Protein AF-0000000077594744 (afdb_homodimer)

Foldseek 3Di:
DQAAEKEKEKEDFLLDLLRLVQLVQQVVLQCCCCPVVVFSHDYFYDYAYAWQDDPDDLDDWFDWQLVVVCVVPNVVVSVVVQVVVVVVCVVVVQQFHSGAGHHGGLLVNLLLVLQCVVPNCLQNSQLSNQSSCCVGVVRHYPSDQQVSLVSCVVSPSDHSVVSSVVSVDCPCSVVNVVRNVVCVVVVDNDDTWMQMRVPDIDHTRDGNVVVNVVSVCVRVCVPPPVPPCCPVPPPPDPPDPD/DQQAEKEKEKEDFLLDLQRLLLLVQQVVLQCCCCPVVVFSHDYFYDYAYAWQDDPADLDDWFDWQLVVVCVVPNVVVSVVVQVVVVVVCVVVVQQFHSGAGHHGGLLLNLLLVLQCVVPNCLQNSQLSNQSSCCVGVVRHDPSDQQVSLVSCVVSPSDHSVVSSVVSVDCPCSVVNVVRNVVCVVVVDNDDTWMQMRVPDIDHTRDGNVVVNVVSVCVRVCVPPPVPPCCPPPPPPDPPDPD

Secondary structure (DSSP, 8-state):
-PPEEEEEEEEE-TT-HHHHHHHHHHHHHHHIIIIIS--SEEEEEEEEE--S---S-TTS--EEHHHHHHHHH-HHHHHHHHHHHHHHHHHH-----S-SEE---HHHHHHHHHHHHHHTHHHHHHHHHHHHIIIIIS---TT-HHHHHHHHHHHTSS-HHHHHHHHHS-TTHHHHHHHHHHHHHTT--SS-EEEETTTEEEES---HHHHHHHHHHHHHT-SSTT---TT---S-------/-PPEEEEEEEEE-TT-HHHHHHHHHHHHHHHIIIIIS--SEEEEEEEEE--S---S-TTS-PEEHHHHHHHHH-HHHHHHHHHHHHHHHHHH-----S-SEE---HHHHHHHHHHHHHHTHHHHHHHHHHHHIIIIIS---TT-HHHHHHHHHHHTSS-HHHHHHHHHS-TTHHHHHHHHHHHHHTT--SS-EEEETTTEEEES---HHHHHHHHHHHHHT-SSTT---TT---S-------

Nearest PDB structures (foldseek):
  5cnw-assembly1_A  TM=8.835E-01  e=3.354E-13  Deinococcus radiodurans R1 = ATCC 13939 = DSM 20539
  5cp1-assembly1_A-2  TM=8.731E-01  e=2.226E-13  Deinococcus radiodurans R1 = ATCC 13939 = DSM 20539
  5xwh-assembly1_A  TM=8.324E-01  e=9.806E-14  Deinococcus radiodurans R1 = ATCC 13939 = DSM 20539
  3gl5-assembly1_A-2  TM=8.446E-01  e=3.105E-12  Streptomyces coelicolor A3(2)
  3a3t-assembly3_C  TM=6.634E-01  e=2.727E-05  Neisseria meningitidis serogroup B

Organism: Pleurotus ostreatus (NCBI:txid5322)

Sequence (484 aa):
MANRAVKIFVVNDFACHFCYIGHIELLQAISYCKDSLNLPLTVEVEYRPFRLINCLKEFSPGIDRTTFYMNKMGKEKFEATESAIDKWTKESGVPISFNGPMSQTIWAHRLSLKAFNIGGQALQLPLLTALFKAYFEEKKDIGDINLLADISEEVGVMTKGEAIEFLQSNLHEDEVLKMTEEAKAKGITGVPVYVIDGRWVLKGGQSASVFIEIFKKLASGASSSRGSSPFMPQLHTTTQCCMANRAVKIFVVNDFACHFCYIGHIELLQAISYCKDSLNLPLTVEVEYRPFRLINCLKEFSPGIDRTTFYMNKMGKEKFEATESAIDKWTKESGVPISFNGPMSQTIWAHRLSLKAFNIGGQALQLPLLTALFKAYFEEKKDIGDINLLADISEEVGVMTKGEAIEFLQSNLHEDEVLKMTEEAKAKGITGVPVYVIDGRWVLKGGQSASVFIEIFKKLASGASSSRGSSPFMPQLHTTTQCC

Solvent-accessible surface area (backbone atoms only — not comparable to full-atom values): 25303 Å² total; per-residue (Å²): 129,85,55,45,76,38,45,32,42,33,36,28,33,86,84,37,69,44,26,48,52,22,49,53,22,48,54,50,21,52,48,43,39,49,74,74,63,56,47,57,54,40,81,43,56,45,77,40,52,36,72,85,68,79,73,56,57,74,77,50,79,50,46,53,26,50,60,48,46,30,69,70,47,30,62,68,38,35,52,53,42,49,50,53,44,48,53,48,24,66,76,71,70,49,66,63,50,60,56,35,50,36,55,30,49,63,66,52,42,31,50,42,49,51,21,31,75,74,48,36,47,79,33,21,50,57,41,50,52,50,52,43,41,36,34,33,56,64,39,35,55,63,50,36,62,65,56,50,12,50,50,34,32,74,63,63,69,38,52,44,68,57,33,44,55,48,66,73,46,67,69,53,47,65,56,45,52,49,46,27,50,51,42,40,61,51,66,49,85,66,60,15,29,39,35,39,62,86,31,37,35,38,54,45,40,48,55,29,66,58,52,39,54,51,50,50,35,57,53,67,51,66,30,49,58,80,44,50,44,43,67,43,65,60,90,55,69,82,67,70,86,118,127,86,56,46,76,37,45,32,41,33,38,28,31,85,83,37,68,43,25,47,52,22,49,52,22,48,54,50,20,53,48,43,38,49,73,73,64,56,49,57,56,42,80,44,57,44,78,40,52,36,73,86,67,79,72,56,56,72,78,48,78,49,45,53,25,48,59,49,46,31,68,72,51,30,61,68,37,34,52,52,37,49,51,52,45,47,53,47,23,67,74,70,70,48,67,63,50,62,56,37,48,38,54,31,46,65,65,51,44,32,50,43,49,51,20,32,78,75,48,35,48,79,34,22,51,56,42,49,53,51,52,43,40,37,34,33,56,64,38,35,52,62,52,35,61,66,56,49,11,50,50,34,32,75,62,63,69,36,52,44,69,55,34,44,53,49,66,72,47,69,68,53,47,64,56,44,53,48,45,25,50,52,42,40,61,52,66,48,85,65,58,17,29,38,36,39,62,86,31,36,35,39,53,43,41,48,52,29,65,59,53,38,54,52,49,52,35,58,53,67,52,68,32,52,59,84,46,48,46,45,66,44,65,61,90,55,70,83,67,70,87,118

pLDDT: mean 86.8, std 19.25, range [23.94, 98.81]

InterPro domains:
  IPR001853 DSBA-like thioredoxin domain [PF01323] (10-210)
  IPR036249 Thioredoxin-like superfamily [SSF52833] (6-221)

Radius of gyration: 24.95 Å; Cα contacts (8 Å, |Δi|>4): 792; chains: 2; bounding box: 53×73×55 Å

Structure (mmCIF, N/CA/C/O backbone):
data_AF-0000000077594744-model_v1
#
loop_
_entity.id
_entity.type
_entity.pdbx_description
1 polymer 'DSBA-like thioredoxin domain-containing protein'
#
loop_
_atom_site.group_PDB
_atom_site.id
_atom_site.type_symbol
_atom_site.label_atom_id
_atom_site.label_alt_id
_atom_site.label_comp_id
_atom_site.label_asym_id
_atom_site.label_entity_id
_atom_site.label_seq_id
_atom_site.pdbx_PDB_ins_code
_atom_site.Cartn_x
_atom_site.Cartn_y
_atom_site.Cartn_z
_atom_site.occupancy
_atom_site.B_iso_or_equiv
_atom_site.auth_seq_id
_atom_site.auth_comp_id
_atom_site.auth_asym_id
_atom_site.auth_atom_id
_atom_site.pdbx_PDB_model_num
ATOM 1 N N . MET A 1 1 ? -18.578 -15.562 16.875 1 52.16 1 MET A N 1
ATOM 2 C CA . MET A 1 1 ? -18.641 -14.305 16.141 1 52.16 1 MET A CA 1
ATOM 3 C C . MET A 1 1 ? -18.203 -14.492 14.688 1 52.16 1 MET A C 1
ATOM 5 O O . MET A 1 1 ? -17.406 -15.391 14.391 1 52.16 1 MET A O 1
ATOM 9 N N . ALA A 1 2 ? -18.891 -13.984 13.773 1 64.94 2 ALA A N 1
ATOM 10 C CA . ALA A 1 2 ? -18.672 -14.219 12.352 1 64.94 2 ALA A CA 1
ATOM 11 C C . ALA A 1 2 ? -17.281 -13.758 11.93 1 64.94 2 ALA A C 1
ATOM 13 O O . ALA A 1 2 ? -16.797 -12.727 12.398 1 64.94 2 ALA A O 1
ATOM 14 N N . ASN A 1 3 ? -16.391 -14.672 11.312 1 84.25 3 ASN A N 1
ATOM 15 C CA . ASN A 1 3 ? -15.047 -14.359 10.828 1 84.25 3 ASN A CA 1
ATOM 16 C C . ASN A 1 3 ? -15.062 -13.188 9.859 1 84.25 3 ASN A C 1
ATOM 18 O O . ASN A 1 3 ? -15.945 -13.086 9.008 1 84.25 3 ASN A O 1
ATOM 22 N N . ARG A 1 4 ? -14.25 -12.305 10.07 1 89.69 4 ARG A N 1
ATOM 23 C CA . ARG A 1 4 ? -14.055 -11.195 9.141 1 89.69 4 ARG A CA 1
ATOM 24 C C . ARG A 1 4 ? -13.375 -11.664 7.859 1 89.69 4 ARG A C 1
ATOM 26 O O . ARG A 1 4 ? -12.359 -12.367 7.91 1 89.69 4 ARG A O 1
ATOM 33 N N . ALA A 1 5 ? -13.984 -11.391 6.77 1 92.81 5 ALA A N 1
ATOM 34 C CA . ALA A 1 5 ? -13.359 -11.711 5.492 1 92.81 5 ALA A CA 1
ATOM 35 C C . ALA A 1 5 ? -12.297 -10.68 5.125 1 92.81 5 ALA A C 1
ATOM 37 O O . ALA A 1 5 ? -12.539 -9.469 5.219 1 92.81 5 ALA A O 1
ATOM 38 N N . VAL A 1 6 ? -11.164 -11.141 4.793 1 94.5 6 VAL A N 1
ATOM 39 C CA . VAL A 1 6 ? -10.07 -10.312 4.309 1 94.5 6 VAL A CA 1
ATOM 40 C C . VAL A 1 6 ? -9.734 -10.688 2.869 1 94.5 6 VAL A C 1
ATOM 42 O O . VAL A 1 6 ? -9.359 -11.828 2.59 1 94.5 6 VAL A O 1
ATOM 45 N N . LYS A 1 7 ? -9.891 -9.742 1.993 1 96.44 7 LYS A N 1
ATOM 46 C CA . LYS A 1 7 ? -9.586 -9.984 0.587 1 96.44 7 LYS A CA 1
ATOM 47 C C . LYS A 1 7 ? -8.164 -9.547 0.25 1 96.44 7 LYS A C 1
ATOM 49 O O . LYS A 1 7 ? -7.738 -8.453 0.635 1 96.44 7 LYS A O 1
ATOM 54 N N . ILE A 1 8 ? -7.438 -10.391 -0.445 1 97.69 8 ILE A N 1
ATOM 55 C CA . ILE A 1 8 ? -6.082 -10.094 -0.896 1 97.69 8 ILE A CA 1
ATOM 56 C C . ILE A 1 8 ? -5.996 -10.25 -2.414 1 97.69 8 ILE A C 1
ATOM 58 O O . ILE A 1 8 ? -6.32 -11.312 -2.953 1 97.69 8 ILE A O 1
ATOM 62 N N . PHE A 1 9 ? -5.621 -9.188 -3.105 1 97.75 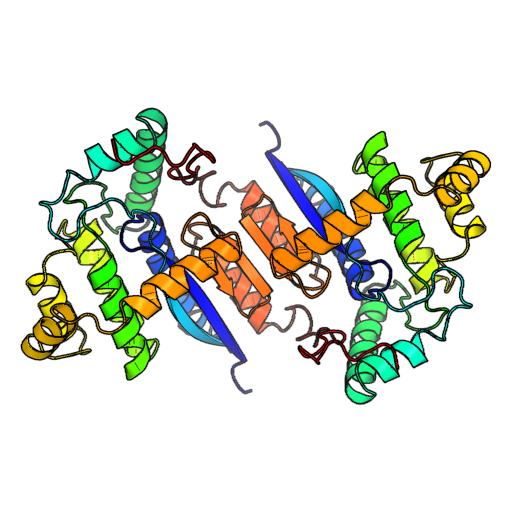9 PHE A N 1
ATOM 63 C CA . PHE A 1 9 ? -5.211 -9.281 -4.5 1 97.75 9 PHE A CA 1
ATOM 64 C C . PHE A 1 9 ? -3.691 -9.359 -4.613 1 97.75 9 PHE A C 1
ATOM 66 O O . PHE A 1 9 ? -2.975 -8.586 -3.984 1 97.75 9 PHE A O 1
ATOM 73 N N . VAL A 1 10 ? -3.264 -10.312 -5.332 1 98.31 10 VAL A N 1
ATOM 74 C CA . VAL A 1 10 ? -1.832 -10.453 -5.574 1 98.31 10 VAL A CA 1
ATOM 75 C C . VAL A 1 10 ? -1.537 -10.25 -7.059 1 98.31 10 VAL A C 1
ATOM 77 O O . VAL A 1 10 ? -1.973 -11.047 -7.895 1 98.31 10 VAL A O 1
ATOM 80 N N . VAL A 1 11 ? -0.859 -9.188 -7.387 1 97.81 11 VAL A N 1
ATOM 81 C CA . VAL A 1 11 ? -0.353 -9.008 -8.742 1 97.81 11 VAL A CA 1
ATOM 82 C C . VAL A 1 11 ? 0.996 -9.703 -8.891 1 97.81 11 VAL A C 1
ATOM 84 O O . VAL A 1 11 ? 1.91 -9.484 -8.094 1 97.81 11 VAL A O 1
ATOM 87 N N . ASN A 1 12 ? 1.119 -10.547 -9.852 1 97.69 12 ASN A N 1
ATOM 88 C CA . ASN A 1 12 ? 2.293 -11.414 -9.914 1 97.69 12 ASN A CA 1
ATOM 89 C C . ASN A 1 12 ? 2.637 -11.797 -11.352 1 97.69 12 ASN A C 1
ATOM 91 O O . ASN A 1 12 ? 1.873 -11.516 -12.273 1 97.69 12 ASN A O 1
ATOM 95 N N . ASP A 1 13 ? 3.791 -12.328 -11.523 1 96.81 13 ASP A N 1
ATOM 96 C CA . ASP A 1 13 ? 4.254 -12.953 -12.758 1 96.81 13 ASP A CA 1
ATOM 97 C C . ASP A 1 13 ? 4.961 -14.273 -12.477 1 96.81 13 ASP A C 1
ATOM 99 O O . ASP A 1 13 ? 5.73 -14.383 -11.523 1 96.81 13 ASP A O 1
ATOM 103 N N . PHE A 1 14 ? 4.73 -15.234 -13.336 1 95.69 14 PHE A N 1
ATOM 104 C CA . PHE A 1 14 ? 5.344 -16.547 -13.148 1 95.69 14 PHE A CA 1
ATOM 105 C C . PHE A 1 14 ? 6.844 -16.484 -13.422 1 95.69 14 PHE A C 1
ATOM 107 O O . PHE A 1 14 ? 7.586 -17.375 -13.031 1 95.69 14 PHE A O 1
ATOM 114 N N . ALA A 1 15 ? 7.324 -15.461 -14.047 1 91.19 15 ALA A N 1
ATOM 115 C CA . ALA A 1 15 ? 8.742 -15.32 -14.352 1 91.19 15 ALA A CA 1
ATOM 116 C C . ALA A 1 15 ? 9.508 -14.742 -13.164 1 91.19 15 ALA A C 1
ATOM 118 O O . ALA A 1 15 ? 10.734 -14.703 -13.164 1 91.19 15 ALA A O 1
ATOM 119 N N . CYS A 1 16 ? 8.836 -14.352 -12.164 1 93.19 16 CYS A N 1
ATOM 120 C CA . CYS A 1 16 ? 9.445 -13.641 -11.039 1 93.19 16 CYS A CA 1
ATOM 121 C C . CYS A 1 16 ? 9.688 -14.594 -9.875 1 93.19 16 CYS A C 1
ATOM 123 O O . CYS A 1 16 ? 8.742 -15.07 -9.242 1 93.19 16 CYS A O 1
ATOM 125 N N . HIS A 1 17 ? 10.922 -14.812 -9.43 1 92.38 17 HIS A N 1
ATOM 126 C CA . HIS A 1 17 ? 11.297 -15.672 -8.32 1 92.38 17 HIS A CA 1
ATOM 127 C C . HIS A 1 17 ? 10.695 -15.18 -7.008 1 92.38 17 HIS A C 1
ATOM 129 O O . HIS A 1 17 ? 10.289 -15.984 -6.164 1 92.38 17 HIS A O 1
ATOM 135 N N . PHE A 1 18 ? 10.57 -13.914 -6.938 1 92.75 18 PHE A N 1
ATOM 136 C CA . PHE A 1 18 ? 10.055 -13.336 -5.699 1 92.75 18 PHE A CA 1
ATOM 137 C C . PHE A 1 18 ? 8.547 -13.531 -5.598 1 92.75 18 PHE A C 1
ATOM 139 O O . PHE A 1 18 ? 8 -13.602 -4.492 1 92.75 18 PHE A O 1
ATOM 146 N N . CYS A 1 19 ? 7.938 -13.594 -6.742 1 96.81 19 CYS A N 1
ATOM 147 C CA . CYS A 1 19 ? 6.516 -13.914 -6.73 1 96.81 19 CYS A CA 1
ATOM 148 C C . CYS A 1 19 ? 6.277 -15.312 -6.18 1 96.81 19 CYS A C 1
ATOM 150 O O . CYS A 1 19 ? 5.316 -15.547 -5.445 1 96.81 19 CYS A O 1
ATOM 152 N N . TYR A 1 20 ? 7.168 -16.234 -6.496 1 97.12 20 TYR A N 1
ATOM 153 C CA . TYR A 1 20 ? 7.047 -17.578 -5.953 1 97.12 20 TYR A CA 1
ATOM 154 C C . TYR A 1 20 ? 7.316 -17.594 -4.453 1 97.12 20 TYR A C 1
ATOM 156 O O . TYR A 1 20 ? 6.539 -18.156 -3.68 1 97.12 20 TYR A O 1
ATOM 164 N N . ILE A 1 21 ? 8.398 -16.938 -4.086 1 95.5 21 ILE A N 1
ATOM 165 C CA . ILE A 1 21 ? 8.742 -16.844 -2.672 1 95.5 21 ILE A CA 1
ATOM 166 C C . ILE A 1 21 ? 7.582 -16.219 -1.903 1 95.5 21 ILE A C 1
ATOM 168 O O . ILE A 1 21 ? 7.152 -16.734 -0.873 1 95.5 21 ILE A O 1
ATOM 172 N N . GLY A 1 22 ? 7.109 -15.102 -2.447 1 96.38 22 GLY A N 1
ATOM 173 C CA . GLY A 1 22 ? 5.98 -14.43 -1.819 1 96.38 22 GLY A CA 1
ATOM 174 C C . GLY A 1 22 ? 4.746 -15.305 -1.717 1 96.38 22 GLY A C 1
ATOM 175 O O . GLY A 1 22 ? 4.004 -15.227 -0.737 1 96.38 22 GLY A O 1
ATOM 176 N N . HIS A 1 23 ? 4.488 -16.094 -2.738 1 97.94 23 HIS A N 1
ATOM 177 C CA . HIS A 1 23 ? 3.375 -17.031 -2.736 1 97.94 23 HIS A CA 1
ATOM 178 C C . HIS A 1 23 ? 3.488 -18.031 -1.58 1 97.94 23 HIS A C 1
ATOM 180 O O . HIS A 1 23 ? 2.525 -18.234 -0.835 1 97.94 23 HIS A O 1
ATOM 186 N N . ILE A 1 24 ? 4.645 -18.562 -1.402 1 97.44 24 ILE A N 1
ATOM 187 C CA . ILE A 1 24 ? 4.875 -19.531 -0.33 1 97.44 24 ILE A CA 1
ATOM 188 C C . ILE A 1 24 ? 4.703 -18.844 1.024 1 97.44 24 ILE A C 1
ATOM 190 O O . ILE A 1 24 ? 4.016 -19.359 1.906 1 97.44 24 ILE A O 1
ATOM 194 N N . GLU A 1 25 ? 5.297 -17.672 1.182 1 96.81 25 GLU A N 1
ATOM 195 C CA . GLU A 1 25 ? 5.219 -16.922 2.43 1 96.81 25 GLU A CA 1
ATOM 196 C C . GLU A 1 25 ? 3.775 -16.562 2.771 1 96.81 25 GLU A C 1
ATOM 198 O O . GLU A 1 25 ? 3.363 -16.672 3.928 1 96.81 25 GLU A O 1
ATOM 203 N N . LEU A 1 26 ? 3.027 -16.156 1.766 1 97.88 26 LEU A N 1
ATOM 204 C CA . LEU A 1 26 ? 1.632 -15.797 1.982 1 97.88 26 LEU A CA 1
ATOM 205 C C . LEU A 1 26 ? 0.817 -17 2.436 1 97.88 26 LEU A C 1
ATOM 207 O O . LEU A 1 26 ? 0.05 -16.922 3.396 1 97.88 26 LEU A O 1
ATOM 211 N N . LEU A 1 27 ? 0.98 -18.141 1.735 1 97.88 27 LEU A N 1
ATOM 212 C CA . LEU A 1 27 ? 0.239 -19.344 2.098 1 97.88 27 LEU A CA 1
ATOM 213 C C . LEU A 1 27 ? 0.604 -19.797 3.506 1 97.88 27 LEU A C 1
ATOM 215 O O . LEU A 1 27 ? -0.264 -20.234 4.266 1 97.88 27 LEU A O 1
ATOM 219 N N . GLN A 1 28 ? 1.876 -19.688 3.869 1 97.19 28 GLN A N 1
ATOM 220 C CA . GLN A 1 28 ? 2.312 -20.031 5.223 1 97.19 28 GLN A CA 1
ATOM 221 C C . GLN A 1 28 ? 1.643 -19.125 6.258 1 97.19 28 GLN A C 1
ATOM 223 O O . GLN A 1 28 ? 1.197 -19.609 7.305 1 97.19 28 GLN A O 1
ATOM 228 N N . ALA A 1 29 ? 1.629 -17.859 5.969 1 97.31 29 ALA A N 1
ATOM 229 C CA . ALA A 1 29 ? 1 -16.922 6.883 1 97.31 29 ALA A CA 1
ATOM 230 C C . ALA A 1 29 ? -0.479 -17.234 7.078 1 97.31 29 ALA A C 1
ATOM 232 O O . ALA A 1 29 ? -0.981 -17.219 8.203 1 97.31 29 ALA A O 1
ATOM 233 N N . ILE A 1 30 ? -1.147 -17.5 5.965 1 97.5 30 ILE A N 1
ATOM 234 C CA . ILE A 1 30 ? -2.572 -17.812 6.016 1 97.5 30 ILE A CA 1
ATOM 235 C C . ILE A 1 30 ? -2.805 -19.047 6.875 1 97.5 30 ILE A C 1
ATOM 237 O O . ILE A 1 30 ? -3.666 -19.047 7.754 1 97.5 30 ILE A O 1
ATOM 241 N N . SER A 1 31 ? -2.031 -20.078 6.656 1 97.25 31 SER A N 1
ATOM 242 C CA . SER A 1 31 ? -2.164 -21.328 7.402 1 97.25 31 SER A CA 1
ATOM 243 C C . SER A 1 31 ? -1.864 -21.125 8.883 1 97.25 31 SER A C 1
ATOM 245 O O . SER A 1 31 ? -2.596 -21.625 9.742 1 97.25 31 SER A O 1
ATOM 247 N N . TYR A 1 32 ? -0.8 -20.422 9.18 1 96.75 32 TYR A N 1
ATOM 248 C CA . TYR A 1 32 ? -0.411 -20.172 10.562 1 96.75 32 TYR A CA 1
ATOM 249 C C . TYR A 1 32 ? -1.5 -19.406 11.305 1 96.75 32 TYR A C 1
ATOM 251 O O . TYR A 1 32 ? -1.834 -19.734 12.445 1 96.75 32 TYR A O 1
ATOM 259 N N . CYS A 1 33 ? -2.039 -18.406 10.656 1 96.31 33 CYS A N 1
ATOM 260 C CA . CYS A 1 33 ? -3.068 -17.578 11.281 1 96.31 33 CYS A CA 1
ATOM 261 C C . CYS A 1 33 ? -4.344 -18.391 11.516 1 96.31 33 CYS A C 1
ATOM 263 O O . CYS A 1 33 ? -5.031 -18.188 12.516 1 96.31 33 CYS A O 1
ATOM 265 N N . LYS A 1 34 ? -4.672 -19.234 10.617 1 95.44 34 LYS A N 1
ATOM 266 C CA . LYS A 1 34 ? -5.863 -20.078 10.734 1 95.44 34 LYS A CA 1
ATOM 267 C C . LYS A 1 34 ? -5.656 -21.203 11.742 1 95.44 34 LYS A C 1
ATOM 269 O O . LYS A 1 34 ? -6.422 -21.344 12.695 1 95.44 34 LYS A O 1
ATOM 274 N N . ASP A 1 35 ? -4.582 -21.891 11.648 1 95.75 35 ASP A N 1
ATOM 275 C CA . ASP A 1 35 ? -4.422 -23.172 12.336 1 95.75 35 ASP A CA 1
ATOM 276 C C . ASP A 1 35 ? -3.746 -22.984 13.695 1 95.75 35 ASP A C 1
ATOM 278 O O . ASP A 1 35 ? -4.066 -23.688 14.648 1 95.75 35 ASP A O 1
ATOM 282 N N . SER A 1 36 ? -2.779 -22.094 13.781 1 95.31 36 SER A N 1
ATOM 283 C CA . SER A 1 36 ? -2 -21.922 15 1 95.31 36 SER A CA 1
ATOM 284 C C . SER A 1 36 ? -2.557 -20.812 15.875 1 95.31 36 SER A C 1
ATOM 286 O O . SER A 1 36 ? -2.682 -20.953 17.094 1 95.31 36 SER A O 1
ATOM 288 N N . LEU A 1 37 ? -2.965 -19.75 15.25 1 94.44 37 LEU A N 1
ATOM 289 C CA . LEU A 1 37 ? -3.424 -18.609 16.016 1 94.44 37 LEU A CA 1
ATOM 290 C C . LEU A 1 37 ? -4.945 -18.594 16.141 1 94.44 37 LEU A C 1
ATOM 292 O O . LEU A 1 37 ? -5.504 -17.906 16.984 1 94.44 37 LEU A O 1
ATOM 296 N N . ASN A 1 38 ? -5.609 -19.281 15.242 1 95.25 38 ASN A N 1
ATOM 297 C CA . ASN A 1 38 ? -7.066 -19.328 15.203 1 95.25 38 ASN A CA 1
ATOM 298 C C . ASN A 1 38 ? -7.676 -17.922 15.164 1 95.25 38 ASN A C 1
ATOM 300 O O . ASN A 1 38 ? -8.594 -17.625 15.922 1 95.25 38 ASN A O 1
ATOM 304 N N . LEU A 1 39 ? -7.039 -17.094 14.344 1 94 39 LEU A N 1
ATOM 305 C CA . LEU A 1 39 ? -7.59 -15.75 14.195 1 94 39 LEU A CA 1
ATOM 306 C C . LEU A 1 39 ? -8.992 -15.805 13.602 1 94 39 LEU A C 1
ATOM 308 O O . LEU A 1 39 ? -9.266 -16.609 12.711 1 94 39 LEU A O 1
ATOM 312 N N . PRO A 1 40 ? -9.914 -14.969 14.047 1 93.69 40 PRO A N 1
ATOM 313 C CA . PRO A 1 40 ? -11.266 -14.914 13.492 1 93.69 40 PRO A CA 1
ATOM 314 C C . PRO A 1 40 ? -11.328 -14.219 12.133 1 93.69 40 PRO A C 1
ATOM 316 O O . PRO A 1 40 ? -12.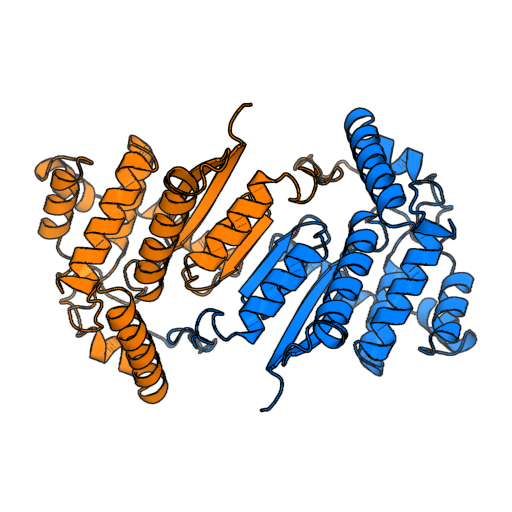023 -13.211 11.984 1 93.69 40 PRO A O 1
ATOM 319 N N . LEU A 1 41 ? -10.578 -14.758 11.133 1 93.81 41 LEU A N 1
ATOM 320 C CA . LEU A 1 41 ? -10.484 -14.211 9.781 1 93.81 41 LEU A CA 1
ATOM 321 C C . LEU A 1 41 ? -10.641 -15.305 8.734 1 93.81 41 LEU A C 1
ATOM 323 O O . LEU A 1 41 ? -10.211 -16.438 8.953 1 93.81 41 LEU A O 1
ATOM 327 N N . THR A 1 42 ? -11.336 -14.945 7.738 1 94.31 42 THR A N 1
ATOM 328 C CA . THR A 1 42 ? -11.305 -15.719 6.504 1 94.31 42 THR A CA 1
ATOM 329 C C . THR A 1 42 ? -10.57 -14.961 5.406 1 94.31 42 THR A C 1
ATOM 331 O O . THR A 1 42 ? -10.961 -13.852 5.043 1 94.31 42 THR A O 1
ATOM 334 N N . VAL A 1 43 ? -9.547 -15.523 4.926 1 96.38 43 VAL A N 1
ATOM 335 C CA . VAL A 1 43 ? -8.719 -14.852 3.934 1 96.38 43 VAL A CA 1
ATOM 336 C C . VAL A 1 43 ? -9.102 -15.328 2.533 1 96.38 43 VAL A C 1
ATOM 338 O O . VAL A 1 43 ? -9.117 -16.531 2.262 1 96.38 43 VAL A O 1
ATOM 341 N N . GLU A 1 44 ? -9.461 -14.43 1.692 1 97.06 44 GLU A N 1
ATOM 342 C CA . GLU A 1 44 ? -9.75 -14.68 0.283 1 97.06 44 GLU A CA 1
ATOM 343 C C . GLU A 1 44 ? -8.664 -14.086 -0.616 1 97.06 44 GLU A C 1
ATOM 345 O O . GLU A 1 44 ? -8.43 -12.875 -0.602 1 97.06 44 GLU A O 1
ATOM 350 N N . VAL A 1 45 ? -8.102 -14.938 -1.409 1 98.44 45 VAL A N 1
ATOM 351 C CA . VAL A 1 45 ? -6.969 -14.5 -2.227 1 98.44 45 VAL A CA 1
ATOM 352 C C . VAL A 1 45 ? -7.32 -14.641 -3.707 1 98.44 45 VAL A C 1
ATOM 354 O O . VAL A 1 45 ? -7.906 -15.641 -4.121 1 98.44 45 VAL A O 1
ATOM 357 N N . GLU A 1 46 ? -7.039 -13.656 -4.441 1 98.62 46 GLU A N 1
ATOM 358 C CA . GLU A 1 46 ? -7.117 -13.664 -5.898 1 98.62 46 GLU A CA 1
ATOM 359 C C . GLU A 1 46 ? -5.805 -13.203 -6.523 1 98.62 46 GLU A C 1
ATOM 361 O O . GLU A 1 46 ? -5.305 -12.125 -6.203 1 98.62 46 GLU A O 1
ATOM 366 N N . TYR A 1 47 ? -5.27 -14 -7.363 1 98.69 47 TYR A N 1
ATOM 367 C CA . TYR A 1 47 ? -4.074 -13.609 -8.102 1 98.69 47 TYR A CA 1
ATOM 368 C C . TYR A 1 47 ? -4.441 -12.984 -9.438 1 98.69 47 TYR A C 1
ATOM 370 O O . TYR A 1 47 ? -5.297 -13.492 -10.164 1 98.69 47 TYR A O 1
ATOM 378 N N . ARG A 1 48 ? -3.809 -11.898 -9.719 1 98.44 48 ARG A N 1
ATOM 379 C CA . ARG A 1 48 ? -3.992 -11.164 -10.961 1 98.44 48 ARG A CA 1
ATOM 380 C C . ARG A 1 48 ? -2.693 -11.102 -11.758 1 98.44 48 ARG A C 1
ATOM 382 O O . ARG A 1 48 ? -1.613 -10.961 -11.188 1 98.44 48 ARG A O 1
ATOM 389 N N . PRO A 1 49 ? -2.842 -11.133 -13.047 1 97.81 49 PRO A N 1
ATOM 390 C CA . PRO A 1 49 ? -1.646 -11.258 -13.883 1 97.81 49 PRO A CA 1
ATOM 391 C C . PRO A 1 49 ? -0.902 -9.938 -14.055 1 97.81 49 PRO A C 1
ATOM 393 O O . PRO A 1 49 ? -1.524 -8.875 -14.062 1 97.81 49 PRO A O 1
ATOM 396 N N . PHE A 1 50 ? 0.357 -10.016 -14.156 1 96.69 50 PHE A N 1
ATOM 397 C CA . PHE A 1 50 ? 1.303 -9.008 -14.617 1 96.69 50 PHE A CA 1
ATOM 398 C C . PHE A 1 50 ? 2.4 -9.641 -15.461 1 96.69 50 PHE A C 1
ATOM 400 O O . PHE A 1 50 ? 2.93 -10.695 -15.117 1 96.69 50 PHE A O 1
ATOM 407 N N . ARG A 1 51 ? 2.668 -9.008 -16.531 1 92.81 51 ARG A N 1
ATOM 408 C CA . ARG A 1 51 ? 3.709 -9.555 -17.391 1 92.81 51 ARG A CA 1
ATOM 409 C C . ARG A 1 51 ? 4.965 -8.688 -17.359 1 92.81 51 ARG A C 1
ATOM 411 O O . ARG A 1 51 ? 4.992 -7.598 -17.922 1 92.81 51 ARG A O 1
ATOM 418 N N . LEU A 1 52 ? 5.945 -9.18 -16.688 1 87.81 52 LEU A N 1
ATOM 419 C CA . LEU A 1 52 ? 7.215 -8.469 -16.562 1 87.81 52 LEU A CA 1
ATOM 420 C C . LEU A 1 52 ? 7.977 -8.477 -17.891 1 87.81 52 LEU A C 1
ATOM 422 O O . LEU A 1 52 ? 8.617 -7.488 -18.25 1 87.81 52 LEU A O 1
ATOM 426 N N . ILE A 1 53 ? 7.953 -9.641 -18.438 1 78.81 53 ILE A N 1
ATOM 427 C CA . ILE A 1 53 ? 8.703 -9.859 -19.672 1 78.81 53 ILE A CA 1
ATOM 428 C C . ILE A 1 53 ? 7.746 -9.938 -20.859 1 78.81 53 ILE A C 1
ATOM 430 O O . ILE A 1 53 ? 6.922 -10.852 -20.938 1 78.81 53 ILE A O 1
ATOM 434 N N . ASN A 1 54 ? 7.809 -8.977 -21.688 1 72.94 54 ASN A N 1
ATOM 435 C CA . ASN A 1 54 ? 6.871 -8.93 -22.797 1 72.94 54 ASN A CA 1
ATOM 436 C C . ASN A 1 54 ? 7.574 -9.156 -24.125 1 72.94 54 ASN A C 1
ATOM 438 O O . ASN A 1 54 ? 6.941 -9.109 -25.188 1 72.94 54 ASN A O 1
ATOM 442 N N . CYS A 1 55 ? 8.797 -9.453 -23.984 1 66.31 55 CYS A N 1
ATOM 443 C CA . CYS A 1 55 ? 9.547 -9.5 -25.234 1 66.31 55 CYS A CA 1
ATOM 444 C C . CYS A 1 55 ? 9.758 -10.938 -25.703 1 66.31 55 CYS A C 1
ATOM 446 O O . CYS A 1 55 ? 10.32 -11.172 -26.766 1 66.31 55 CYS A O 1
ATOM 448 N N . LEU A 1 56 ? 9.5 -11.758 -24.859 1 68.56 56 LEU A N 1
ATOM 449 C CA . LEU A 1 56 ? 9.734 -13.141 -25.266 1 68.56 56 LEU A CA 1
ATOM 450 C C . LEU A 1 56 ? 8.602 -13.633 -26.156 1 68.56 56 LEU A C 1
ATOM 452 O O . LEU A 1 56 ? 7.438 -13.312 -25.938 1 68.56 56 LEU A O 1
ATOM 456 N N . LYS A 1 57 ? 9.203 -14.055 -27.328 1 59 57 LYS A N 1
ATOM 457 C CA . LYS A 1 57 ? 8.242 -14.594 -28.281 1 59 57 LYS A CA 1
ATOM 458 C C . LYS A 1 57 ? 7.582 -15.859 -27.734 1 59 57 LYS A C 1
ATOM 460 O O . LYS A 1 57 ? 8.188 -16.594 -26.953 1 59 57 LYS A O 1
ATOM 465 N N . GLU A 1 58 ? 6.289 -15.984 -27.859 1 56.47 58 GLU A N 1
ATOM 466 C CA . GLU A 1 58 ? 5.402 -17.031 -27.391 1 56.47 58 GLU A CA 1
ATOM 467 C C . GLU A 1 58 ? 6.039 -18.406 -27.547 1 56.47 58 GLU A C 1
ATOM 469 O O . GLU A 1 58 ? 5.875 -19.281 -26.672 1 56.47 58 GLU A O 1
ATOM 474 N N . PHE A 1 59 ? 6.742 -18.656 -28.609 1 53.16 59 PHE A N 1
ATOM 475 C CA . PHE A 1 59 ? 7.109 -20.047 -28.891 1 53.16 59 PHE A CA 1
ATOM 476 C C . PHE A 1 59 ? 8.625 -20.203 -28.969 1 53.16 59 PHE A C 1
ATOM 478 O O . PHE A 1 59 ? 9.125 -21.219 -29.453 1 53.16 59 PHE A O 1
ATOM 485 N N . SER A 1 60 ? 9.211 -19.297 -28.516 1 54 60 SER A N 1
ATOM 486 C CA . SER A 1 60 ? 10.633 -19.484 -28.797 1 54 60 SER A CA 1
ATOM 487 C C . SER A 1 60 ? 11.305 -20.328 -27.719 1 54 60 SER A C 1
ATOM 489 O O . SER A 1 60 ? 10.828 -20.391 -26.578 1 54 60 SER A O 1
ATOM 491 N N . PRO A 1 61 ? 12.102 -21.234 -28.312 1 55.78 61 PRO A N 1
ATOM 492 C CA . PRO A 1 61 ? 12.898 -22 -27.344 1 55.78 61 PRO A CA 1
ATOM 493 C C . PRO A 1 61 ? 13.43 -21.125 -26.203 1 55.78 61 PRO A C 1
ATOM 495 O O . PRO A 1 61 ? 13.648 -19.938 -26.391 1 55.78 61 PRO A O 1
ATOM 498 N N . GLY A 1 62 ? 13.109 -21.672 -25 1 60.91 62 GLY A N 1
ATOM 499 C CA . GLY A 1 62 ? 13.461 -20.984 -23.766 1 60.91 62 GLY A CA 1
ATOM 500 C C . GLY A 1 62 ? 14.906 -20.516 -23.734 1 60.91 62 GLY A C 1
ATOM 501 O O . GLY A 1 62 ? 15.797 -21.203 -24.234 1 60.91 62 GLY A O 1
ATOM 502 N N . ILE A 1 63 ? 15.227 -19.234 -23.75 1 77.06 63 ILE A N 1
ATOM 503 C CA . ILE A 1 63 ? 16.531 -18.688 -23.391 1 77.06 63 ILE A CA 1
ATOM 504 C C . ILE A 1 63 ? 16.875 -19.078 -21.953 1 77.06 63 ILE A C 1
ATOM 506 O O . ILE A 1 63 ? 15.977 -19.438 -21.172 1 77.06 63 ILE A O 1
ATOM 510 N N . ASP A 1 64 ? 18.172 -19.328 -21.844 1 88.38 64 ASP A N 1
ATOM 511 C CA . ASP A 1 64 ? 18.625 -19.641 -20.484 1 88.38 64 ASP A CA 1
ATOM 512 C C . ASP A 1 64 ? 18.234 -18.531 -19.516 1 88.38 64 ASP A C 1
ATOM 514 O O . ASP A 1 64 ? 18.516 -17.359 -19.766 1 88.38 64 ASP A O 1
ATOM 518 N N . ARG A 1 65 ? 17.484 -18.906 -18.484 1 90 65 ARG A N 1
ATOM 519 C CA . ARG A 1 65 ? 16.938 -17.953 -17.547 1 90 65 ARG A CA 1
ATOM 520 C C . ARG A 1 65 ? 18.047 -17.172 -16.844 1 90 65 ARG A C 1
ATOM 522 O O . ARG A 1 65 ? 17.953 -15.953 -16.672 1 90 65 ARG A O 1
ATOM 529 N N . THR A 1 66 ? 19.125 -17.922 -16.5 1 90.62 66 THR A N 1
ATOM 530 C CA . THR A 1 66 ? 20.266 -17.281 -15.844 1 90.62 66 THR A CA 1
ATOM 531 C C . THR A 1 66 ? 20.844 -16.188 -16.734 1 90.62 66 THR A C 1
ATOM 533 O O . THR A 1 66 ? 21.047 -15.055 -16.281 1 90.62 66 THR A O 1
ATOM 536 N N . THR A 1 67 ? 21.031 -16.562 -17.969 1 88.56 67 THR A N 1
ATOM 537 C CA . THR A 1 67 ? 21.594 -15.617 -18.938 1 88.56 67 THR A CA 1
ATOM 538 C C . THR A 1 67 ? 20.656 -14.43 -19.156 1 88.56 67 THR A C 1
ATOM 540 O O . THR A 1 67 ? 21.094 -13.281 -19.219 1 88.56 67 THR A O 1
ATOM 543 N N . PHE A 1 68 ? 19.469 -14.773 -19.203 1 86.88 68 PHE A N 1
ATOM 544 C CA . PHE A 1 68 ? 18.469 -13.742 -19.406 1 86.88 68 PHE A CA 1
ATOM 545 C C . PHE A 1 68 ? 18.516 -12.703 -18.297 1 86.88 68 PHE A C 1
ATOM 547 O O . PHE A 1 68 ? 18.625 -11.508 -18.547 1 86.88 68 PHE A O 1
ATOM 554 N N . TYR A 1 69 ? 18.484 -13.148 -17.047 1 87.81 69 TYR A N 1
ATOM 555 C CA . TYR A 1 69 ? 18.391 -12.234 -15.906 1 87.81 69 TYR A CA 1
ATOM 556 C C . TYR A 1 69 ? 19.719 -11.523 -15.688 1 87.81 69 TYR A C 1
ATOM 558 O O . TYR A 1 69 ? 19.75 -10.352 -15.297 1 87.81 69 TYR A O 1
ATOM 566 N N . MET A 1 70 ? 20.797 -12.188 -15.961 1 88.69 70 MET A N 1
ATOM 567 C CA . MET A 1 70 ? 22.109 -11.539 -15.867 1 88.69 70 MET A CA 1
ATOM 568 C C . MET A 1 70 ? 22.203 -10.375 -16.844 1 88.69 70 MET A C 1
ATOM 570 O O . MET A 1 70 ? 22.719 -9.312 -16.5 1 88.69 70 MET A O 1
ATOM 574 N N . ASN A 1 71 ? 21.688 -10.609 -18.031 1 85.88 71 ASN A N 1
ATOM 575 C CA . ASN A 1 71 ? 21.703 -9.555 -19.047 1 85.88 71 ASN A CA 1
ATOM 576 C C . ASN A 1 71 ? 20.75 -8.422 -18.688 1 85.88 71 ASN A C 1
ATOM 578 O O . ASN A 1 71 ? 21.047 -7.254 -18.922 1 85.88 71 ASN A O 1
ATOM 582 N N . LYS A 1 72 ? 19.656 -8.797 -18.156 1 84.06 72 LYS A N 1
ATOM 583 C CA . LYS A 1 72 ? 18.594 -7.828 -17.875 1 84.06 72 LYS A CA 1
ATOM 584 C C . LYS A 1 72 ? 18.969 -6.926 -16.703 1 84.06 72 LYS A C 1
ATOM 586 O O . LYS A 1 72 ? 18.734 -5.715 -16.75 1 84.06 72 LYS A O 1
ATOM 591 N N . MET A 1 73 ? 19.547 -7.445 -15.656 1 86.38 73 MET A N 1
ATOM 592 C CA . MET A 1 73 ? 19.734 -6.645 -14.445 1 86.38 73 MET A CA 1
ATOM 593 C C . MET A 1 73 ? 21.203 -6.352 -14.203 1 86.38 73 MET A C 1
ATOM 595 O O . MET A 1 73 ? 21.547 -5.504 -13.375 1 86.38 73 MET A O 1
ATOM 599 N N . GLY A 1 74 ? 22.062 -6.992 -14.969 1 90.31 74 GLY A N 1
ATOM 600 C CA . GLY A 1 74 ? 23.5 -6.867 -14.75 1 90.31 74 GLY A CA 1
ATOM 601 C C . GLY A 1 74 ? 24.047 -7.898 -13.789 1 90.31 74 GLY A C 1
ATOM 602 O O . GLY A 1 74 ? 23.328 -8.367 -12.898 1 90.31 74 GLY A O 1
ATOM 603 N N . LYS A 1 75 ? 25.312 -8.172 -13.961 1 91.25 75 LYS A N 1
ATOM 604 C CA . LYS A 1 75 ? 25.969 -9.25 -13.227 1 91.25 75 LYS A CA 1
ATOM 605 C C . LYS A 1 75 ? 25.938 -9 -11.719 1 91.25 75 LYS A C 1
ATOM 607 O O . LYS A 1 75 ? 25.594 -9.898 -10.945 1 91.25 75 LYS A O 1
ATOM 612 N N . GLU A 1 76 ? 26.219 -7.816 -11.344 1 91.31 76 GLU A N 1
ATOM 613 C CA . GLU A 1 76 ? 26.297 -7.508 -9.922 1 91.31 76 GLU A CA 1
ATOM 614 C C . GLU A 1 76 ? 24.938 -7.68 -9.242 1 91.31 76 GLU A C 1
ATOM 616 O O . GLU A 1 76 ? 24.828 -8.344 -8.203 1 91.31 76 GLU A O 1
ATOM 621 N N . LYS A 1 77 ? 24 -7.121 -9.836 1 87.12 77 LYS A N 1
ATOM 622 C CA . LYS A 1 77 ? 22.656 -7.223 -9.289 1 87.12 77 LYS A CA 1
ATOM 623 C C . LYS A 1 77 ? 22.156 -8.664 -9.328 1 87.12 77 LYS A C 1
ATOM 625 O O . LYS A 1 77 ? 21.469 -9.117 -8.406 1 87.12 77 LYS A O 1
ATOM 630 N N . PHE A 1 78 ? 22.516 -9.352 -10.375 1 90.25 78 PHE A N 1
ATOM 631 C CA . PHE A 1 78 ? 22.125 -10.75 -10.5 1 90.25 78 PHE A CA 1
ATOM 632 C C . PHE A 1 78 ? 22.734 -11.586 -9.383 1 90.25 78 PHE A C 1
ATOM 634 O O . PHE A 1 78 ? 22.031 -12.367 -8.734 1 90.25 78 PHE A O 1
ATOM 641 N N . GLU A 1 79 ? 23.938 -11.391 -9.102 1 91 79 GLU A N 1
ATOM 642 C CA . GLU A 1 79 ? 24.625 -12.156 -8.07 1 91 79 GLU A CA 1
ATOM 643 C C . GLU A 1 79 ? 24.062 -11.852 -6.684 1 91 79 GLU A C 1
ATOM 645 O O . GLU A 1 79 ? 23.938 -12.742 -5.848 1 91 79 GLU A O 1
ATOM 650 N N . ALA A 1 80 ? 23.766 -10.641 -6.516 1 89.25 80 ALA A N 1
ATOM 651 C CA . ALA A 1 80 ? 23.156 -10.258 -5.246 1 89.25 80 ALA A CA 1
ATOM 652 C C . ALA A 1 80 ? 21.797 -10.914 -5.07 1 89.25 80 ALA A C 1
ATOM 654 O O . ALA A 1 80 ? 21.484 -11.422 -3.99 1 89.25 80 ALA A O 1
ATOM 655 N N . THR A 1 81 ? 21.031 -10.898 -6.156 1 88.69 81 THR A N 1
ATOM 656 C CA . THR A 1 81 ? 19.719 -11.508 -6.129 1 88.69 81 THR A CA 1
ATOM 657 C C . THR A 1 81 ? 19.812 -13.016 -5.914 1 88.69 81 THR A C 1
ATOM 659 O O . THR A 1 81 ? 19.078 -13.586 -5.105 1 88.69 81 THR A O 1
ATOM 662 N N . GLU A 1 82 ? 20.703 -13.547 -6.562 1 90.5 82 GLU A N 1
ATOM 663 C CA . GLU A 1 82 ? 20.922 -14.984 -6.426 1 90.5 82 GLU A CA 1
ATOM 664 C C . GLU A 1 82 ? 21.312 -15.352 -4.996 1 90.5 82 GLU A C 1
ATOM 666 O O . GLU A 1 82 ? 20.844 -16.344 -4.453 1 90.5 82 GLU A O 1
ATOM 671 N N . SER A 1 83 ? 22.156 -14.586 -4.441 1 90.5 83 SER A N 1
ATOM 672 C CA . SER A 1 83 ? 22.594 -14.828 -3.068 1 90.5 83 SER A CA 1
ATOM 673 C C . SER A 1 83 ? 21.422 -14.727 -2.096 1 90.5 83 SER A C 1
ATOM 675 O O . SER A 1 83 ? 21.312 -15.539 -1.171 1 90.5 83 SER A O 1
ATOM 677 N N . ALA A 1 84 ? 20.641 -13.781 -2.348 1 85.62 84 ALA A N 1
ATOM 678 C CA . ALA A 1 84 ? 19.469 -13.602 -1.493 1 85.62 84 ALA A CA 1
ATOM 679 C C . ALA A 1 84 ? 18.516 -14.789 -1.611 1 85.62 84 ALA A C 1
ATOM 681 O O . ALA A 1 84 ? 18 -15.281 -0.605 1 85.62 84 ALA A O 1
ATOM 682 N N . ILE A 1 85 ? 18.344 -15.234 -2.771 1 90.75 85 ILE A N 1
ATOM 683 C CA . ILE A 1 85 ? 17.453 -16.359 -3.016 1 90.75 85 ILE A CA 1
ATOM 684 C C . ILE A 1 85 ? 18.031 -17.625 -2.412 1 90.75 85 ILE A C 1
ATOM 686 O O . ILE A 1 85 ? 17.312 -18.438 -1.818 1 90.75 85 ILE A O 1
ATOM 690 N N . ASP A 1 86 ? 19.312 -17.734 -2.512 1 91 86 ASP A N 1
ATOM 691 C CA . ASP A 1 86 ? 20 -18.891 -1.933 1 91 86 ASP A CA 1
ATOM 692 C C . ASP A 1 86 ? 19.812 -18.922 -0.416 1 91 86 ASP A C 1
ATOM 694 O O . ASP A 1 86 ? 19.594 -20 0.161 1 91 86 ASP A O 1
ATOM 698 N N . LYS A 1 87 ? 20.016 -17.828 0.168 1 90.31 87 LYS A N 1
ATOM 699 C CA . LYS A 1 87 ? 19.828 -17.75 1.613 1 90.31 87 LYS A CA 1
ATOM 700 C C . LYS A 1 87 ? 18.406 -18.188 2.002 1 90.31 87 LYS A C 1
ATOM 702 O O . LYS A 1 87 ? 18.219 -18.984 2.922 1 90.31 87 LYS A O 1
ATOM 707 N N . TRP A 1 88 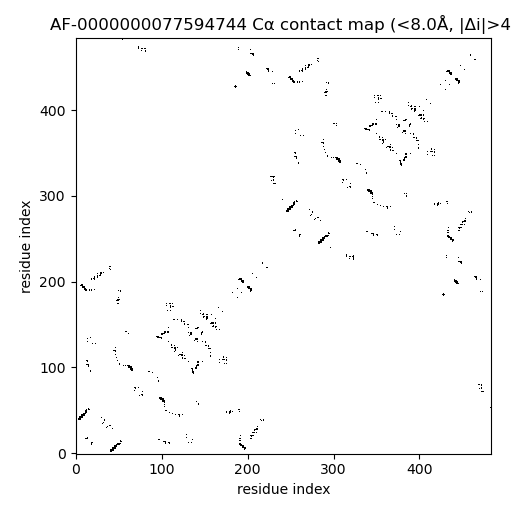? 17.469 -17.688 1.284 1 90.75 88 TRP A N 1
ATOM 708 C CA . TRP A 1 88 ? 16.078 -18.047 1.558 1 90.75 88 TRP A CA 1
ATOM 709 C C . TRP A 1 88 ? 15.836 -19.531 1.348 1 90.75 88 TRP A C 1
ATOM 711 O O . TRP A 1 88 ? 15.156 -20.172 2.145 1 90.75 88 TRP A O 1
ATOM 721 N N . THR A 1 89 ? 16.391 -20.047 0.278 1 94.56 89 THR A N 1
ATOM 722 C CA . THR A 1 89 ? 16.25 -21.469 -0.05 1 94.56 89 THR A CA 1
ATOM 723 C C . THR A 1 89 ? 16.781 -22.328 1.085 1 94.56 89 THR A C 1
ATOM 725 O O . THR A 1 89 ? 16.156 -23.328 1.462 1 94.56 89 THR A O 1
ATOM 728 N N . LYS A 1 90 ? 17.844 -21.922 1.67 1 93.19 90 LYS A N 1
ATOM 729 C CA . LYS A 1 90 ? 18.438 -22.672 2.779 1 93.19 90 LYS A CA 1
ATOM 730 C C . LYS A 1 90 ? 17.562 -22.609 4.02 1 93.19 90 LYS A C 1
ATOM 732 O O . LYS A 1 90 ? 17.359 -23.609 4.699 1 93.19 90 LYS A O 1
ATOM 737 N N . GLU A 1 91 ? 17.016 -21.484 4.23 1 91.81 91 GLU A N 1
ATOM 738 C CA . GLU A 1 91 ? 16.203 -21.281 5.426 1 91.81 91 GLU A CA 1
ATOM 739 C C . GLU A 1 91 ? 14.836 -21.953 5.289 1 91.81 91 GLU A C 1
ATOM 741 O O . GLU A 1 91 ? 14.312 -22.516 6.262 1 91.81 91 GLU A O 1
ATOM 746 N N . SER A 1 92 ? 14.289 -21.984 4.09 1 91.94 92 SER A N 1
ATOM 747 C CA . SER A 1 92 ? 12.93 -22.469 3.881 1 91.94 92 SER A CA 1
ATOM 748 C C . SER A 1 92 ? 12.922 -23.953 3.533 1 91.94 92 SER A C 1
ATOM 750 O O . SER A 1 92 ? 11.898 -24.625 3.68 1 91.94 92 SER A O 1
ATOM 752 N N . GLY A 1 93 ? 14.008 -24.438 2.924 1 94.5 93 GLY A N 1
ATOM 753 C CA . GLY A 1 93 ? 14.078 -25.797 2.426 1 94.5 93 GLY A CA 1
ATOM 754 C C . GLY A 1 93 ? 13.461 -25.969 1.052 1 94.5 93 GLY A C 1
ATOM 755 O O . GLY A 1 93 ? 13.391 -27.078 0.527 1 94.5 93 GLY A O 1
ATOM 756 N N . VAL A 1 94 ? 12.992 -24.922 0.449 1 95.06 94 VAL A N 1
ATOM 757 C CA . VAL A 1 94 ? 12.406 -24.953 -0.885 1 95.06 94 VAL A CA 1
ATOM 758 C C . VAL A 1 94 ? 13.469 -24.641 -1.932 1 95.06 94 VAL A C 1
ATOM 760 O O . VAL A 1 94 ? 14.07 -23.562 -1.906 1 95.06 94 VAL A O 1
ATOM 763 N N . PRO A 1 95 ? 13.695 -25.469 -2.861 1 95.44 95 PRO A N 1
ATOM 764 C CA . PRO A 1 95 ? 14.812 -25.297 -3.789 1 95.44 95 PRO A CA 1
ATOM 765 C C . PRO A 1 95 ? 14.453 -24.422 -4.992 1 95.44 95 PRO A C 1
ATOM 767 O O . PRO A 1 95 ? 14.25 -24.938 -6.09 1 95.44 95 PRO A O 1
ATOM 770 N N . ILE A 1 96 ? 14.508 -23.172 -4.828 1 93.38 96 ILE A N 1
ATOM 771 C CA . ILE A 1 96 ? 14.273 -22.219 -5.906 1 93.38 96 ILE A CA 1
ATOM 772 C C . ILE A 1 96 ? 15.602 -21.875 -6.574 1 93.38 96 ILE A C 1
ATOM 774 O O . ILE A 1 96 ? 16.609 -21.656 -5.898 1 93.38 96 ILE A O 1
ATOM 778 N N . SER A 1 97 ? 15.648 -21.906 -7.949 1 87.38 97 SER A N 1
ATOM 779 C CA . SER A 1 97 ? 16.891 -21.547 -8.641 1 87.38 97 SER A CA 1
ATOM 780 C C . SER A 1 97 ? 16.594 -20.734 -9.906 1 87.38 97 SER A C 1
ATOM 782 O O . SER A 1 97 ? 15.477 -20.75 -10.422 1 87.38 97 SER A O 1
ATOM 784 N N . PHE A 1 98 ? 17.594 -20.062 -10.406 1 87.94 98 PHE A N 1
ATOM 785 C CA . PHE A 1 98 ? 17.516 -19.281 -11.641 1 87.94 98 PHE A CA 1
ATOM 786 C C . PHE A 1 98 ? 17.75 -20.156 -12.859 1 87.94 98 PHE A C 1
ATOM 788 O O . PHE A 1 98 ? 17.531 -19.734 -13.992 1 87.94 98 PHE A O 1
ATOM 795 N N . ASN A 1 99 ? 18.078 -21.344 -12.555 1 88.62 99 ASN A N 1
ATOM 796 C CA . ASN A 1 99 ? 18.391 -22.234 -13.672 1 88.62 99 ASN A CA 1
ATOM 797 C C . ASN A 1 99 ? 17.109 -22.719 -14.352 1 88.62 99 ASN A C 1
ATOM 799 O O . ASN A 1 99 ? 16.078 -22.906 -13.703 1 88.62 99 ASN A O 1
ATOM 803 N N . GLY A 1 100 ? 17.219 -22.875 -15.688 1 91.06 100 GLY A N 1
ATOM 804 C CA . GLY A 1 100 ? 16.078 -23.391 -16.453 1 91.06 100 GLY A CA 1
ATOM 805 C C . GLY A 1 100 ? 15.711 -22.5 -17.625 1 91.06 100 GLY A C 1
ATOM 806 O O . GLY A 1 100 ? 16.406 -21.531 -17.922 1 91.06 100 GLY A O 1
ATOM 807 N N . PRO A 1 101 ? 14.711 -22.906 -18.328 1 90 101 PRO A N 1
ATOM 808 C CA . PRO A 1 101 ? 14.281 -22.125 -19.484 1 90 101 PRO A CA 1
ATOM 809 C C . PRO A 1 101 ? 13.508 -20.875 -19.109 1 90 101 PRO A C 1
ATOM 811 O O . PRO A 1 101 ? 12.734 -20.891 -18.141 1 90 101 PRO A O 1
ATOM 814 N N . MET A 1 102 ? 13.789 -19.812 -19.844 1 88.19 102 MET A N 1
ATOM 815 C CA . MET A 1 102 ? 12.953 -18.625 -19.766 1 88.19 102 MET A CA 1
ATOM 816 C C . MET A 1 102 ? 11.812 -18.688 -20.781 1 88.19 102 MET A C 1
ATOM 818 O O . MET A 1 102 ? 12.055 -18.922 -21.969 1 88.19 102 MET A O 1
ATOM 822 N N . SER A 1 103 ? 10.562 -18.547 -20.328 1 84.69 103 SER A N 1
ATOM 823 C CA . SER A 1 103 ? 9.422 -18.672 -21.219 1 84.69 103 SER A CA 1
ATOM 824 C C . SER A 1 103 ? 8.422 -17.531 -21 1 84.69 103 SER A C 1
ATOM 826 O O . SER A 1 103 ? 8.453 -16.875 -19.969 1 84.69 103 SER A O 1
ATOM 828 N N . GLN A 1 104 ? 7.59 -17.375 -22.016 1 86.5 104 GLN A N 1
ATOM 829 C CA . GLN A 1 104 ? 6.461 -16.453 -21.859 1 86.5 104 GLN A CA 1
ATOM 830 C C . GLN A 1 104 ? 5.496 -16.953 -20.797 1 86.5 104 GLN A C 1
ATOM 832 O O . GLN A 1 104 ? 5.344 -18.172 -20.594 1 86.5 104 GLN A O 1
ATOM 837 N N . THR A 1 105 ? 4.828 -15.992 -20.203 1 93.5 105 THR A N 1
ATOM 838 C CA . THR A 1 105 ? 4.02 -16.391 -19.047 1 93.5 105 THR A CA 1
ATOM 839 C C . THR A 1 105 ? 2.533 -16.266 -19.359 1 93.5 105 THR A C 1
ATOM 841 O O . THR A 1 105 ? 1.686 -16.641 -18.547 1 93.5 105 THR A O 1
ATOM 844 N N . ILE A 1 106 ? 2.178 -15.836 -20.578 1 94.06 106 ILE A N 1
ATOM 845 C CA . ILE A 1 106 ? 0.793 -15.484 -20.875 1 94.06 106 ILE A CA 1
ATOM 846 C C . ILE A 1 106 ? -0.088 -16.719 -20.781 1 94.06 106 ILE A C 1
ATOM 848 O O . ILE A 1 106 ? -1.226 -16.656 -20.312 1 94.06 106 ILE A O 1
ATOM 852 N N . TRP A 1 107 ? 0.358 -17.859 -21.203 1 94.62 107 TRP A N 1
ATOM 853 C CA . TRP A 1 107 ? -0.458 -19.062 -21.156 1 94.62 107 TRP A CA 1
ATOM 854 C C . TRP A 1 107 ? -0.729 -19.484 -19.719 1 94.62 107 TRP A C 1
ATOM 856 O O . TRP A 1 107 ? -1.852 -19.859 -19.375 1 94.62 107 TRP A O 1
ATOM 866 N N . ALA A 1 108 ? 0.325 -19.422 -18.953 1 96.44 108 ALA A N 1
ATOM 867 C CA . ALA A 1 108 ? 0.167 -19.734 -17.531 1 96.44 108 ALA A CA 1
ATOM 868 C C . ALA A 1 108 ? -0.814 -18.781 -16.859 1 96.44 108 ALA A C 1
ATOM 870 O O . ALA A 1 108 ? -1.642 -19.203 -16.047 1 96.44 108 ALA A O 1
ATOM 871 N N . HIS A 1 109 ? -0.751 -17.531 -17.234 1 97.56 109 HIS A N 1
ATOM 872 C CA . HIS A 1 109 ? -1.666 -16.547 -16.672 1 97.56 109 HIS A CA 1
ATOM 873 C C . HIS A 1 109 ? -3.104 -16.812 -17.109 1 97.56 109 HIS A C 1
ATOM 875 O O . HIS A 1 109 ? -4.031 -16.688 -16.312 1 97.56 109 HIS A O 1
ATOM 881 N N . ARG A 1 110 ? -3.289 -17.141 -18.359 1 98.06 110 ARG A N 1
ATOM 882 C CA . ARG A 1 110 ? -4.625 -17.484 -18.844 1 98.06 110 ARG A CA 1
ATOM 883 C C . ARG A 1 110 ? -5.203 -18.656 -18.078 1 98.06 110 ARG A C 1
ATOM 885 O O . ARG A 1 110 ? -6.379 -18.656 -17.703 1 98.06 110 ARG A O 1
ATOM 892 N N . LEU A 1 111 ? -4.406 -19.609 -17.812 1 98.44 111 LEU A N 1
ATOM 893 C CA . LEU A 1 111 ? -4.848 -20.766 -17.062 1 98.44 111 LEU A CA 1
ATOM 894 C C . LEU A 1 111 ? -5.203 -20.375 -15.625 1 98.44 111 LEU A C 1
ATOM 896 O O . LEU A 1 111 ? -6.199 -20.859 -15.078 1 98.44 111 LEU A O 1
ATOM 900 N N . SER A 1 112 ? -4.371 -19.578 -15.039 1 98.56 112 SER A N 1
ATOM 901 C CA . SER A 1 112 ? -4.621 -19.109 -13.68 1 98.56 112 SER A CA 1
ATOM 902 C C . SER A 1 112 ? -5.945 -18.359 -13.586 1 98.56 112 SER A C 1
ATOM 904 O O . SER A 1 112 ? -6.719 -18.562 -12.648 1 98.56 112 SER A O 1
ATOM 906 N N . LEU A 1 113 ? -6.188 -17.516 -14.57 1 98.56 113 LEU A N 1
ATOM 907 C CA . LEU A 1 113 ? -7.441 -16.766 -14.617 1 98.56 113 LEU A CA 1
ATOM 908 C C . LEU A 1 113 ? -8.625 -17.719 -14.789 1 98.56 113 LEU A C 1
ATOM 910 O O . LEU A 1 113 ? -9.648 -17.562 -14.109 1 98.56 113 LEU A O 1
ATOM 914 N N . LYS A 1 114 ? -8.492 -18.656 -15.656 1 98.62 114 LYS A N 1
ATOM 915 C CA . LYS A 1 114 ? -9.531 -19.656 -15.859 1 98.62 114 LYS A CA 1
ATOM 916 C C . LYS A 1 114 ? -9.844 -20.406 -14.562 1 98.62 114 LYS A C 1
ATOM 918 O O . LYS A 1 114 ? -11.008 -20.594 -14.219 1 98.62 114 LYS A O 1
ATOM 923 N N . ALA A 1 115 ? -8.844 -20.781 -13.875 1 98.75 115 ALA A N 1
ATOM 924 C CA . ALA A 1 115 ? -9 -21.5 -12.609 1 98.75 115 ALA A CA 1
ATOM 925 C C . ALA A 1 115 ? -9.789 -20.656 -11.602 1 98.75 115 ALA A C 1
ATOM 927 O O . ALA A 1 115 ? -10.695 -21.172 -10.945 1 98.75 115 ALA A O 1
ATOM 928 N N . PHE A 1 116 ? -9.438 -19.438 -11.523 1 98.62 116 PHE A N 1
ATOM 929 C CA . PHE A 1 116 ? -10.148 -18.562 -10.586 1 98.62 116 PHE A CA 1
ATOM 930 C C . PHE A 1 116 ? -11.609 -18.422 -10.984 1 98.62 116 PHE A C 1
ATOM 932 O O . PHE A 1 116 ? -12.492 -18.453 -10.125 1 98.62 116 PHE A O 1
ATOM 939 N N . ASN A 1 117 ? -11.875 -18.203 -12.273 1 98 117 ASN A N 1
ATOM 940 C CA . ASN A 1 117 ? -13.227 -17.984 -12.773 1 98 117 ASN A CA 1
ATOM 941 C C . ASN A 1 117 ? -14.133 -19.172 -12.461 1 98 117 ASN A C 1
ATOM 943 O O . ASN A 1 117 ? -15.32 -18.984 -12.172 1 98 117 ASN A O 1
ATOM 947 N N . ILE A 1 118 ? -13.578 -20.328 -12.383 1 97.62 118 ILE A N 1
ATOM 948 C CA . ILE A 1 118 ? -14.461 -21.484 -12.273 1 97.62 118 ILE A CA 1
ATOM 949 C C . ILE A 1 118 ? -14.445 -22 -10.836 1 97.62 118 ILE A C 1
ATOM 951 O O . ILE A 1 118 ? -15.406 -22.641 -10.398 1 97.62 118 ILE A O 1
ATOM 955 N N . GLY A 1 119 ? -13.398 -21.734 -10.039 1 97.94 119 GLY A N 1
ATOM 956 C CA . GLY A 1 119 ? -13.32 -22.359 -8.734 1 97.94 119 GLY A CA 1
ATOM 957 C C . GLY A 1 119 ? -12.789 -21.438 -7.656 1 97.94 119 GLY A C 1
ATOM 958 O O . GLY A 1 119 ? -12.547 -21.859 -6.523 1 97.94 119 GLY A O 1
ATOM 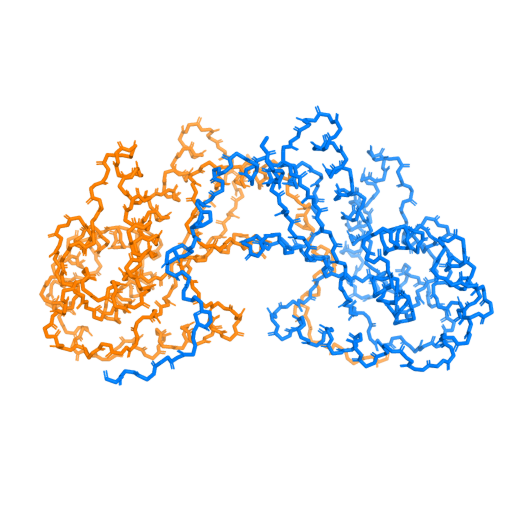959 N N . GLY A 1 120 ? -12.547 -20.188 -8.008 1 97.75 120 GLY A N 1
ATOM 960 C CA . GLY A 1 120 ? -12 -19.266 -7.031 1 97.75 120 GLY A CA 1
ATOM 961 C C . GLY A 1 120 ? -10.617 -19.641 -6.547 1 97.75 120 GLY A C 1
ATOM 962 O O . GLY A 1 120 ? -9.828 -20.219 -7.301 1 97.75 120 GLY A O 1
ATOM 963 N N . GLN A 1 121 ? -10.32 -19.281 -5.297 1 97.94 121 GLN A N 1
ATOM 964 C CA . GLN A 1 121 ? -8.992 -19.516 -4.742 1 97.94 121 GLN A CA 1
ATOM 965 C C . GLN A 1 121 ? -8.734 -21 -4.551 1 97.94 121 GLN A C 1
ATOM 967 O O . GLN A 1 121 ? -7.582 -21.453 -4.57 1 97.94 121 GLN A O 1
ATOM 972 N N . ALA A 1 122 ? -9.789 -21.797 -4.461 1 97.62 122 ALA A N 1
ATOM 973 C CA . ALA A 1 122 ? -9.648 -23.219 -4.211 1 97.62 122 ALA A CA 1
ATOM 974 C C . ALA A 1 122 ? -8.984 -23.922 -5.391 1 97.62 122 ALA A C 1
ATOM 976 O O . ALA A 1 122 ? -8.297 -24.938 -5.211 1 97.62 122 ALA A O 1
ATOM 977 N N . LEU A 1 123 ? -9.117 -23.344 -6.562 1 98.38 123 LEU A N 1
ATOM 978 C CA . LEU A 1 123 ? -8.5 -23.938 -7.746 1 98.38 123 LEU A CA 1
ATOM 979 C C . LEU A 1 123 ? -7.285 -23.125 -8.18 1 98.38 123 LEU A C 1
ATOM 981 O O . LEU A 1 123 ? -6.289 -23.688 -8.641 1 98.38 123 LEU A O 1
ATOM 985 N N . GLN A 1 124 ? -7.355 -21.812 -8.016 1 98.81 124 GLN A N 1
ATOM 986 C CA . GLN A 1 124 ? -6.281 -20.953 -8.508 1 98.81 124 GLN A CA 1
ATOM 987 C C . GLN A 1 124 ? -4.996 -21.172 -7.719 1 98.81 124 GLN A C 1
ATOM 989 O O . GLN A 1 124 ? -3.912 -21.266 -8.297 1 98.81 124 GLN A O 1
ATOM 994 N N . LEU A 1 125 ? -5.117 -21.281 -6.383 1 98.56 125 LEU A N 1
ATOM 995 C CA . LEU A 1 125 ? -3.932 -21.359 -5.535 1 98.56 125 LEU A CA 1
ATOM 996 C C . LEU A 1 125 ? -3.15 -22.641 -5.793 1 98.56 125 LEU A C 1
ATOM 998 O O . LEU A 1 125 ? -1.94 -22.594 -6.027 1 98.56 125 LEU A O 1
ATOM 1002 N N . PRO A 1 126 ? -3.84 -23.797 -5.867 1 98.56 126 PRO A N 1
ATOM 1003 C CA . PRO A 1 126 ? -3.076 -25.016 -6.195 1 98.56 126 PRO A CA 1
ATOM 1004 C C . PRO A 1 126 ? -2.463 -24.953 -7.594 1 98.56 126 PRO A C 1
ATOM 1006 O O . PRO A 1 126 ? -1.363 -25.469 -7.805 1 98.56 126 PRO A O 1
ATOM 1009 N N . LEU A 1 127 ? -3.158 -24.391 -8.516 1 98.75 127 LEU A N 1
ATOM 1010 C CA . LEU A 1 127 ? -2.617 -24.266 -9.867 1 98.75 127 LEU A CA 1
ATOM 1011 C C . LEU A 1 127 ? -1.358 -23.406 -9.867 1 98.75 127 LEU A C 1
ATOM 1013 O O . LEU A 1 127 ? -0.343 -23.797 -10.461 1 98.75 127 LEU A O 1
ATOM 1017 N N . LEU A 1 128 ? -1.433 -22.25 -9.219 1 98.56 128 LEU A N 1
ATOM 1018 C CA . LEU A 1 128 ? -0.29 -21.359 -9.109 1 98.56 128 LEU A CA 1
ATOM 1019 C C . LEU A 1 128 ? 0.902 -22.062 -8.477 1 98.56 128 LEU A C 1
ATOM 1021 O O . LEU A 1 128 ? 2.027 -21.953 -8.969 1 98.56 128 LEU A O 1
ATOM 1025 N N . THR A 1 129 ? 0.621 -22.719 -7.422 1 98.56 129 THR A N 1
ATOM 1026 C CA . THR A 1 129 ? 1.675 -23.438 -6.711 1 98.56 129 THR A CA 1
ATOM 1027 C C . THR A 1 129 ? 2.357 -24.453 -7.629 1 98.56 129 THR A C 1
ATOM 1029 O O . THR A 1 129 ? 3.588 -24.516 -7.688 1 98.56 129 THR A O 1
ATOM 1032 N N . ALA A 1 130 ? 1.565 -25.172 -8.344 1 98.69 130 ALA A N 1
ATOM 1033 C CA . ALA A 1 130 ? 2.104 -26.188 -9.242 1 98.69 130 ALA A CA 1
ATOM 1034 C C . ALA A 1 130 ? 2.916 -25.562 -10.367 1 98.69 130 ALA A C 1
ATOM 1036 O O . ALA A 1 130 ? 3.975 -26.078 -10.734 1 98.69 130 ALA A O 1
ATOM 1037 N N . LEU A 1 131 ? 2.441 -24.469 -10.891 1 98.25 131 LEU A N 1
ATOM 1038 C CA . LEU A 1 131 ? 3.123 -23.797 -11.984 1 98.25 131 LEU A CA 1
ATOM 1039 C C . LEU A 1 131 ? 4.453 -23.219 -11.523 1 98.25 131 LEU A C 1
ATOM 1041 O O . LEU A 1 131 ? 5.477 -23.375 -12.195 1 98.25 131 LEU A O 1
ATOM 1045 N N . PHE A 1 132 ? 4.418 -22.609 -10.375 1 98 132 PHE A N 1
ATOM 1046 C CA . PHE A 1 132 ? 5.648 -22.047 -9.82 1 98 132 PHE A CA 1
ATOM 1047 C C . PHE A 1 132 ? 6.66 -23.156 -9.539 1 98 132 PHE A C 1
ATOM 1049 O O . PHE A 1 132 ? 7.84 -23.031 -9.875 1 98 132 PHE A O 1
ATOM 1056 N N . LYS A 1 133 ? 6.172 -24.219 -8.969 1 97.94 133 LYS A N 1
ATOM 1057 C CA . LYS A 1 133 ? 7.043 -25.344 -8.656 1 97.94 133 LYS A CA 1
ATOM 1058 C C . LYS A 1 133 ? 7.676 -25.922 -9.922 1 97.94 133 LYS A C 1
ATOM 1060 O O . LYS A 1 133 ? 8.883 -26.141 -9.969 1 97.94 133 LYS A O 1
ATOM 1065 N N . ALA A 1 134 ? 6.891 -26.141 -10.906 1 97.06 134 ALA A N 1
ATOM 1066 C CA . ALA A 1 134 ? 7.383 -26.672 -12.172 1 97.06 134 ALA A CA 1
ATOM 1067 C C . ALA A 1 134 ? 8.461 -25.781 -12.773 1 97.06 134 ALA A C 1
ATOM 1069 O O . ALA A 1 134 ? 9.477 -26.266 -13.266 1 97.06 134 ALA A O 1
ATOM 1070 N N . TYR A 1 135 ? 8.242 -24.516 -12.664 1 95.19 135 TYR A N 1
ATOM 1071 C CA . TYR A 1 135 ? 9.109 -23.547 -13.328 1 95.19 135 TYR A CA 1
ATOM 1072 C C . TYR A 1 135 ? 10.391 -23.328 -12.523 1 95.19 135 TYR A C 1
ATOM 1074 O O . TYR A 1 135 ? 11.492 -23.406 -13.07 1 95.19 135 TYR A O 1
ATOM 1082 N N . PHE A 1 136 ? 10.328 -23.156 -11.203 1 95.69 136 PHE A N 1
ATOM 1083 C CA . PHE A 1 136 ? 11.461 -22.656 -10.438 1 95.69 136 PHE A CA 1
ATOM 1084 C C . PHE A 1 136 ? 12.141 -23.797 -9.672 1 95.69 136 PHE A C 1
ATOM 1086 O O . PHE A 1 136 ? 13.312 -23.688 -9.305 1 95.69 136 PHE A O 1
ATOM 1093 N N . GLU A 1 137 ? 11.43 -24.828 -9.391 1 96.81 137 GLU A N 1
ATOM 1094 C CA . GLU A 1 137 ? 12.023 -25.953 -8.664 1 96.81 137 GLU A CA 1
ATOM 1095 C C . GLU A 1 137 ? 12.414 -27.078 -9.617 1 96.81 137 GLU A C 1
ATOM 1097 O O . GLU A 1 137 ? 13.484 -27.672 -9.484 1 96.81 137 GLU A O 1
ATOM 1102 N N . GLU A 1 138 ? 11.57 -27.344 -10.609 1 96.5 138 GLU A N 1
ATOM 1103 C CA . GLU A 1 138 ? 11.766 -28.5 -11.477 1 96.5 138 GLU A CA 1
ATOM 1104 C C . GLU A 1 138 ? 12.367 -28.094 -12.82 1 96.5 138 GLU A C 1
ATOM 1106 O O . GLU A 1 138 ? 12.648 -28.938 -13.664 1 96.5 138 GLU A O 1
ATOM 1111 N N . LYS A 1 139 ? 12.523 -26.828 -13.047 1 94.12 139 LYS A N 1
ATOM 1112 C CA . LYS A 1 139 ? 13.164 -26.281 -14.234 1 94.12 139 LYS A CA 1
ATOM 1113 C C . LYS A 1 139 ? 12.414 -26.688 -15.5 1 94.12 139 LYS A C 1
ATOM 1115 O O . LYS A 1 139 ? 13.039 -26.969 -16.531 1 94.12 139 LYS A O 1
ATOM 1120 N N . LYS A 1 140 ? 11.148 -26.844 -15.352 1 94.06 140 LYS A N 1
ATOM 1121 C CA . LYS A 1 140 ? 10.312 -27.156 -16.516 1 94.06 140 LYS A CA 1
ATOM 1122 C C . LYS A 1 140 ? 9.875 -25.875 -17.234 1 94.06 140 LYS A C 1
ATOM 1124 O O . LYS A 1 140 ? 9.906 -24.797 -16.641 1 94.06 140 LYS A O 1
ATOM 1129 N N . ASP A 1 141 ? 9.484 -26.047 -18.469 1 92.56 141 ASP A N 1
ATOM 1130 C CA . ASP A 1 141 ? 9.133 -24.922 -19.328 1 92.56 141 ASP A CA 1
ATOM 1131 C C . ASP A 1 141 ? 7.633 -24.625 -19.266 1 92.56 141 ASP A C 1
ATOM 1133 O O . ASP A 1 141 ? 6.828 -25.375 -19.828 1 92.56 141 ASP A O 1
ATOM 1137 N N . ILE A 1 142 ? 7.254 -23.453 -18.719 1 92.31 142 ILE A N 1
ATOM 1138 C CA . ILE A 1 142 ? 5.84 -23.125 -18.578 1 92.31 142 ILE A CA 1
ATOM 1139 C C . ILE A 1 142 ? 5.312 -22.562 -19.891 1 92.31 142 ILE A C 1
ATOM 1141 O O . ILE A 1 142 ? 4.156 -22.141 -19.969 1 92.31 142 ILE A O 1
ATOM 1145 N N . GLY A 1 143 ? 6.082 -22.578 -20.922 1 90.31 143 GLY A N 1
ATOM 1146 C CA . GLY A 1 143 ? 5.641 -22.312 -22.281 1 90.31 143 GLY A CA 1
ATOM 1147 C C . GLY A 1 143 ? 5.234 -23.562 -23.031 1 90.31 143 GLY A C 1
ATOM 1148 O O . GLY A 1 143 ? 4.762 -23.484 -24.172 1 90.31 143 GLY A O 1
ATOM 1149 N N . ASP A 1 144 ? 5.441 -24.641 -22.438 1 92.31 144 ASP A N 1
ATOM 1150 C CA . ASP A 1 144 ? 5.066 -25.922 -23.031 1 92.31 144 ASP A CA 1
ATOM 1151 C C . ASP A 1 144 ? 3.594 -26.219 -22.781 1 92.31 144 ASP A C 1
ATOM 1153 O O . ASP A 1 144 ? 3.186 -26.453 -21.641 1 92.31 144 ASP A O 1
ATOM 1157 N N . ILE A 1 145 ? 2.881 -26.344 -23.844 1 94.69 145 ILE A N 1
ATOM 1158 C CA . ILE A 1 145 ? 1.434 -26.516 -23.781 1 94.69 145 ILE A CA 1
ATOM 1159 C C . ILE A 1 145 ? 1.104 -27.828 -23.094 1 94.69 145 ILE A C 1
ATOM 1161 O O . ILE A 1 145 ? 0.117 -27.922 -22.359 1 94.69 145 ILE A O 1
ATOM 1165 N N . ASN A 1 146 ? 1.896 -28.812 -23.281 1 96.62 146 ASN A N 1
ATOM 1166 C CA . ASN A 1 146 ? 1.631 -30.109 -22.672 1 96.62 146 ASN A CA 1
ATOM 1167 C C . ASN A 1 146 ? 1.857 -30.094 -21.172 1 96.62 146 ASN A C 1
ATOM 1169 O O . ASN A 1 146 ? 1.1 -30.688 -20.406 1 96.62 146 ASN A O 1
ATOM 1173 N N . LEU A 1 147 ? 2.908 -29.453 -20.766 1 96.81 147 LEU A N 1
ATOM 1174 C CA . LEU A 1 147 ? 3.154 -29.297 -19.344 1 96.81 147 LEU A CA 1
ATOM 1175 C C . LEU A 1 147 ? 1.992 -28.578 -18.672 1 96.81 147 LEU A C 1
ATOM 1177 O O . LEU A 1 147 ? 1.501 -29.016 -17.625 1 96.81 147 LEU A O 1
ATOM 1181 N N . LEU A 1 148 ? 1.561 -27.469 -19.266 1 97.62 148 LEU A N 1
ATOM 1182 C CA . LEU A 1 148 ? 0.464 -26.688 -18.719 1 97.62 148 LEU A CA 1
ATOM 1183 C C . LEU A 1 148 ? -0.813 -27.516 -18.641 1 97.62 148 LEU A C 1
ATOM 1185 O O . LEU A 1 148 ? -1.547 -27.438 -17.641 1 97.62 148 LEU A O 1
ATOM 1189 N N . ALA A 1 149 ? -1.016 -28.266 -19.672 1 98.56 149 ALA A N 1
ATOM 1190 C CA . ALA A 1 149 ? -2.209 -29.109 -19.719 1 98.56 149 ALA A CA 1
ATOM 1191 C C . ALA A 1 149 ? -2.166 -30.188 -18.641 1 98.56 149 ALA A C 1
ATOM 1193 O O . ALA A 1 149 ? -3.176 -30.453 -17.984 1 98.56 149 ALA A O 1
ATOM 1194 N N . ASP A 1 150 ? -1.028 -30.781 -18.469 1 98.69 150 ASP A N 1
ATOM 1195 C CA . ASP A 1 150 ? -0.856 -31.797 -17.422 1 98.69 150 ASP A CA 1
ATOM 1196 C C . ASP A 1 150 ? -1.135 -31.219 -16.047 1 98.69 150 ASP A C 1
ATOM 1198 O O . ASP A 1 150 ? -1.85 -31.812 -15.242 1 98.69 150 ASP A O 1
ATOM 1202 N N . ILE A 1 151 ? -0.604 -30.062 -15.773 1 98.75 151 ILE A N 1
ATOM 1203 C CA . ILE A 1 151 ? -0.779 -29.422 -14.484 1 98.75 151 ILE A CA 1
ATOM 1204 C C . ILE A 1 151 ? -2.248 -29.047 -14.281 1 98.75 151 ILE A C 1
ATOM 1206 O O . ILE A 1 151 ? -2.795 -29.234 -13.188 1 98.75 151 ILE A O 1
ATOM 1210 N N . SER A 1 152 ? -2.885 -28.5 -15.328 1 98.62 152 SER A N 1
ATOM 1211 C CA . SER A 1 152 ? -4.301 -28.156 -15.281 1 98.62 152 SER A CA 1
ATOM 1212 C C . SER A 1 152 ? -5.148 -29.359 -14.859 1 98.62 152 SER A C 1
ATOM 1214 O O . SER A 1 152 ? -6.016 -29.234 -13.992 1 98.62 152 SER A O 1
ATOM 1216 N N . GLU A 1 153 ? -4.855 -30.484 -15.461 1 98.62 153 GLU A N 1
ATOM 1217 C CA . GLU A 1 153 ? -5.598 -31.703 -15.156 1 98.62 153 GLU A CA 1
ATOM 1218 C C . GLU A 1 153 ? -5.305 -32.188 -13.742 1 98.62 153 GLU A C 1
ATOM 1220 O O . GLU A 1 153 ? -6.215 -32.562 -13.008 1 98.62 153 GLU A O 1
ATOM 1225 N N . GLU A 1 154 ? -4.066 -32.219 -13.359 1 98.38 154 GLU A N 1
ATOM 1226 C CA . GLU A 1 154 ? -3.633 -32.656 -12.047 1 98.38 154 GLU A CA 1
ATOM 1227 C C . GLU A 1 154 ? -4.332 -31.906 -10.93 1 98.38 154 GLU A C 1
ATOM 1229 O O . GLU A 1 154 ? -4.738 -32.5 -9.922 1 98.38 154 GLU A O 1
ATOM 1234 N N . VAL A 1 155 ? -4.527 -30.578 -11.117 1 97.81 155 VAL A N 1
ATOM 1235 C CA . VAL A 1 155 ? -5.074 -29.719 -10.07 1 97.81 155 VAL A CA 1
ATOM 1236 C C . VAL A 1 155 ? -6.598 -29.719 -10.148 1 97.81 155 VAL A C 1
ATOM 1238 O O . VAL A 1 155 ? -7.273 -29.281 -9.219 1 97.81 155 VAL A O 1
ATOM 1241 N N . GLY A 1 156 ? -7.148 -30.125 -11.258 1 98.19 156 GLY A N 1
ATOM 1242 C CA . GLY A 1 156 ? -8.586 -30.281 -11.375 1 98.19 156 GLY A CA 1
ATOM 1243 C C . GLY A 1 156 ? -9.266 -29.109 -12.047 1 98.19 156 GLY A C 1
ATOM 1244 O O . GLY A 1 156 ? -10.469 -28.891 -11.891 1 98.19 156 GLY A O 1
ATOM 1245 N N . VAL A 1 157 ? -8.555 -28.328 -12.812 1 98 157 VAL A N 1
ATOM 1246 C CA . VAL A 1 157 ? -9.148 -27.172 -13.5 1 98 157 VAL A CA 1
ATOM 1247 C C . VAL A 1 157 ? -9.898 -27.656 -14.734 1 98 157 VAL A C 1
ATOM 1249 O O . VAL A 1 157 ? -11.078 -27.328 -14.914 1 98 157 VAL A O 1
ATOM 1252 N N . MET A 1 158 ? -9.188 -28.391 -15.555 1 97.69 158 MET A N 1
ATOM 1253 C CA . MET A 1 158 ? -9.688 -28.969 -16.797 1 97.69 158 MET A CA 1
ATOM 1254 C C . MET A 1 158 ? -8.93 -30.25 -17.141 1 97.69 158 MET A C 1
ATOM 1256 O O . MET A 1 158 ? -7.801 -30.453 -16.688 1 97.69 158 MET A O 1
ATOM 1260 N N . THR A 1 159 ? -9.633 -31.094 -18.031 1 98.25 159 THR A N 1
ATOM 1261 C CA . THR A 1 159 ? -8.914 -32.25 -18.562 1 98.25 159 THR A CA 1
ATOM 1262 C C . THR A 1 159 ? -7.758 -31.812 -19.453 1 98.25 159 THR A C 1
ATOM 1264 O O . THR A 1 159 ? -7.734 -30.672 -19.922 1 98.25 159 THR A O 1
ATOM 1267 N N . LYS A 1 160 ? -6.789 -32.688 -19.578 1 98.44 160 LYS A N 1
ATOM 1268 C CA . LYS A 1 160 ? -5.656 -32.375 -20.438 1 98.44 160 LYS A CA 1
ATOM 1269 C C . LYS A 1 160 ? -6.121 -31.938 -21.828 1 98.44 160 LYS A C 1
ATOM 1271 O O . LYS A 1 160 ? -5.648 -30.922 -22.359 1 98.44 160 LYS A O 1
ATOM 1276 N N . GLY A 1 161 ? -7.074 -32.656 -22.438 1 98.31 161 GLY A N 1
ATOM 1277 C CA . GLY A 1 161 ? -7.602 -32.312 -23.75 1 98.31 161 GLY A CA 1
ATOM 1278 C C . GLY A 1 161 ? -8.258 -30.953 -23.781 1 98.31 161 GLY A C 1
ATOM 1279 O O . GLY A 1 161 ? -8.016 -30.156 -24.688 1 98.31 161 GLY A O 1
ATOM 1280 N N . GLU A 1 162 ? -9.07 -30.625 -22.812 1 98.44 162 GLU A N 1
ATOM 1281 C CA . GLU A 1 162 ? -9.734 -29.328 -22.719 1 98.44 162 GLU A CA 1
ATOM 1282 C C . GLU A 1 162 ? -8.711 -28.203 -22.562 1 98.44 162 GLU A C 1
ATOM 1284 O O . GLU A 1 162 ? -8.883 -27.125 -23.125 1 98.44 162 GLU A O 1
ATOM 1289 N N . ALA A 1 163 ? -7.715 -28.516 -21.766 1 98.5 163 ALA A N 1
ATOM 1290 C CA . ALA A 1 163 ? -6.68 -27.5 -21.531 1 98.5 163 ALA A CA 1
ATOM 1291 C C . ALA A 1 163 ? -5.922 -27.188 -22.812 1 98.5 163 ALA A C 1
ATOM 1293 O O . ALA A 1 163 ? -5.609 -26.031 -23.094 1 98.5 163 ALA A O 1
ATOM 1294 N N . ILE A 1 164 ? -5.551 -28.188 -23.547 1 97.94 164 ILE A N 1
ATOM 1295 C CA . ILE A 1 164 ? -4.867 -27.984 -24.812 1 97.94 164 ILE A CA 1
ATOM 1296 C C . ILE A 1 164 ? -5.73 -27.141 -25.734 1 97.94 164 ILE A C 1
ATOM 1298 O O . ILE A 1 164 ? -5.246 -26.172 -26.344 1 97.94 164 ILE A O 1
ATOM 1302 N N . GLU A 1 165 ? -7.023 -27.484 -25.812 1 98.12 165 GLU A N 1
ATOM 1303 C CA . GLU A 1 165 ? -7.945 -26.688 -26.641 1 98.12 165 GLU A CA 1
ATOM 1304 C C . GLU A 1 165 ? -8.008 -25.25 -26.156 1 98.12 165 GLU A C 1
ATOM 1306 O O . GLU A 1 165 ? -8 -24.312 -26.969 1 98.12 165 GLU A O 1
ATOM 1311 N N . PHE A 1 166 ? -8.156 -25.094 -24.922 1 97.88 166 PHE A N 1
ATOM 1312 C CA . PHE A 1 166 ? -8.211 -23.781 -24.297 1 97.88 166 PHE A CA 1
ATOM 1313 C C . PHE A 1 166 ? -6.973 -22.953 -24.641 1 97.88 166 PHE A C 1
ATOM 1315 O O . PHE A 1 166 ? -7.078 -21.812 -25.078 1 97.88 166 PHE A O 1
ATOM 1322 N N . LEU A 1 167 ? -5.793 -23.594 -24.531 1 96.88 167 LEU A N 1
ATOM 1323 C CA . LEU A 1 167 ? -4.523 -22.891 -24.703 1 96.88 167 LEU A CA 1
ATOM 1324 C C . LEU A 1 167 ? -4.254 -22.609 -26.188 1 96.88 167 LEU A C 1
ATOM 1326 O O . LEU A 1 167 ? -3.486 -21.719 -26.516 1 96.88 167 LEU A O 1
ATOM 1330 N N . GLN A 1 168 ? -4.809 -23.344 -27 1 96.31 168 GLN A N 1
ATOM 1331 C CA . GLN A 1 168 ? -4.68 -23.125 -28.438 1 96.31 168 GLN A CA 1
ATOM 1332 C C . GLN A 1 168 ? -5.617 -22.016 -28.906 1 96.31 168 GLN A C 1
ATOM 1334 O O . GLN A 1 168 ? -5.465 -21.484 -30.016 1 96.31 168 GLN A O 1
ATOM 1339 N N . SER A 1 169 ? -6.566 -21.688 -28.078 1 97.12 169 SER A N 1
ATOM 1340 C CA . SER A 1 169 ? -7.43 -20.547 -28.344 1 97.12 169 SER A CA 1
ATOM 1341 C C . SER A 1 169 ? -6.824 -19.25 -27.812 1 97.12 169 SER A C 1
ATOM 1343 O O . SER A 1 169 ? -5.68 -19.234 -27.359 1 97.12 169 SER A O 1
ATOM 1345 N N . ASN A 1 170 ? -7.586 -18.234 -27.938 1 96 170 ASN A N 1
ATOM 1346 C CA . ASN A 1 170 ? -7.148 -16.953 -27.375 1 96 170 ASN A CA 1
ATOM 1347 C C . ASN A 1 170 ? -8.016 -16.531 -26.188 1 96 170 ASN A C 1
ATOM 1349 O O . ASN A 1 170 ? -8 -15.367 -25.797 1 96 170 ASN A O 1
ATOM 1353 N N . LEU A 1 171 ? -8.688 -17.516 -25.688 1 96.44 171 LEU A N 1
ATOM 1354 C CA . LEU A 1 171 ? -9.578 -17.203 -24.578 1 96.44 171 LEU A CA 1
ATOM 1355 C C . LEU A 1 171 ? -8.805 -16.625 -23.391 1 96.44 171 LEU A C 1
ATOM 1357 O O . LEU A 1 171 ? -7.746 -17.141 -23.031 1 96.44 171 LEU A O 1
ATOM 1361 N N . HIS A 1 172 ? -9.266 -15.508 -22.781 1 97.31 172 HIS A N 1
ATOM 1362 C CA . HIS A 1 172 ? -8.773 -14.805 -21.594 1 97.31 172 HIS A CA 1
ATOM 1363 C C . HIS A 1 172 ? -7.469 -14.078 -21.906 1 97.31 172 HIS A C 1
ATOM 1365 O O . HIS A 1 172 ? -6.875 -13.461 -21.016 1 97.31 172 HIS A O 1
ATOM 1371 N N . GLU A 1 173 ? -6.941 -14.156 -23.125 1 96.38 173 GLU A N 1
ATOM 1372 C CA . GLU A 1 173 ? -5.719 -13.438 -23.453 1 96.38 173 GLU A CA 1
ATOM 1373 C C . GLU A 1 173 ? -5.906 -11.93 -23.297 1 96.38 173 GLU A C 1
ATOM 1375 O O . GLU A 1 173 ? -5.094 -11.258 -22.656 1 96.38 173 GLU A O 1
ATOM 1380 N N . ASP A 1 174 ? -6.98 -11.422 -23.859 1 96.88 174 ASP A N 1
ATOM 1381 C CA . ASP A 1 174 ? -7.277 -9.992 -23.766 1 96.88 174 ASP A CA 1
ATOM 1382 C C . ASP A 1 174 ? -7.445 -9.555 -22.312 1 96.88 174 ASP A C 1
ATOM 1384 O O . ASP A 1 174 ? -7.051 -8.445 -21.953 1 96.88 174 ASP A O 1
ATOM 1388 N N . GLU A 1 175 ? -8.07 -10.359 -21.562 1 97.5 175 GLU A N 1
ATOM 1389 C CA . GLU A 1 175 ? -8.281 -10.047 -20.141 1 97.5 175 GLU A CA 1
ATOM 1390 C C . GLU A 1 175 ? -6.961 -9.945 -19.391 1 97.5 175 GLU A C 1
ATOM 1392 O O . GLU A 1 175 ? -6.766 -9.031 -18.594 1 97.5 175 GLU A O 1
ATOM 1397 N N . VAL A 1 176 ? -6.07 -10.891 -19.672 1 97.12 176 VAL A N 1
ATOM 1398 C CA . VAL A 1 176 ? -4.75 -10.875 -19.047 1 97.12 176 VAL A CA 1
ATOM 1399 C C . VAL A 1 176 ? -4.012 -9.594 -19.422 1 97.12 176 VAL A C 1
ATOM 1401 O O . VAL A 1 176 ? -3.441 -8.922 -18.562 1 97.12 176 VAL A O 1
ATOM 1404 N N . LEU A 1 177 ? -4.047 -9.234 -20.672 1 95.62 177 LEU A N 1
ATOM 1405 C CA . LEU A 1 177 ? -3.359 -8.039 -21.156 1 95.62 177 LEU A CA 1
ATOM 1406 C C . LEU A 1 177 ? -3.971 -6.781 -20.547 1 95.62 177 LEU A C 1
ATOM 1408 O O . LEU A 1 177 ? -3.25 -5.875 -20.125 1 95.62 177 LEU A O 1
ATOM 1412 N N . LYS A 1 178 ? -5.27 -6.77 -20.469 1 97.19 178 LYS A N 1
ATOM 1413 C CA . LYS A 1 178 ? -5.973 -5.621 -19.891 1 97.19 178 LYS A CA 1
ATOM 1414 C C . LYS A 1 178 ? -5.629 -5.441 -18.422 1 97.19 178 LYS A C 1
ATOM 1416 O O . LYS A 1 178 ? -5.355 -4.328 -17.969 1 97.19 178 LYS A O 1
ATOM 1421 N N . MET A 1 179 ? -5.645 -6.488 -17.703 1 97 179 MET A N 1
ATOM 1422 C CA . MET A 1 179 ? -5.324 -6.43 -16.281 1 97 179 MET A CA 1
ATOM 1423 C C . MET A 1 179 ? -3.885 -5.973 -16.078 1 97 179 MET A C 1
ATOM 1425 O O . MET A 1 179 ? -3.604 -5.207 -15.148 1 97 179 MET A O 1
ATOM 1429 N N . THR A 1 180 ? -2.996 -6.441 -16.922 1 95.81 180 THR A N 1
ATOM 1430 C CA . THR A 1 180 ? -1.604 -6.012 -16.859 1 95.81 180 THR A CA 1
ATOM 1431 C C . THR A 1 180 ? -1.487 -4.508 -17.094 1 95.81 180 THR A C 1
ATOM 1433 O O . THR A 1 180 ? -0.812 -3.807 -16.344 1 95.81 180 THR A O 1
ATOM 1436 N N . GLU A 1 181 ? -2.205 -4.031 -18.031 1 94.69 181 GLU A N 1
ATOM 1437 C CA . GLU A 1 181 ? -2.17 -2.609 -18.359 1 94.69 181 GLU A CA 1
ATOM 1438 C C . GLU A 1 181 ? -2.787 -1.769 -17.25 1 94.69 181 GLU A C 1
ATOM 1440 O O . GLU A 1 181 ? -2.297 -0.68 -16.938 1 94.69 181 GLU A O 1
ATOM 1445 N N . GLU A 1 182 ? -3.83 -2.277 -16.719 1 93.62 182 GLU A N 1
ATOM 1446 C CA . GLU A 1 182 ? -4.469 -1.584 -15.594 1 93.62 182 GLU A CA 1
ATOM 1447 C C . GLU A 1 182 ? -3.523 -1.472 -14.406 1 93.62 182 GLU A C 1
ATOM 1449 O O . GLU A 1 182 ? -3.471 -0.432 -13.742 1 93.62 182 GLU A O 1
ATOM 1454 N N . ALA A 1 183 ? -2.846 -2.549 -14.156 1 93.25 183 ALA A N 1
ATOM 1455 C CA . ALA A 1 183 ? -1.876 -2.533 -13.07 1 93.25 183 ALA A CA 1
ATOM 1456 C C . ALA A 1 183 ? -0.782 -1.499 -13.32 1 93.25 183 ALA A C 1
ATOM 1458 O O . ALA A 1 183 ? -0.42 -0.736 -12.422 1 93.25 183 ALA A O 1
ATOM 1459 N N . LYS A 1 184 ? -0.321 -1.412 -14.531 1 90.5 184 LYS A N 1
ATOM 1460 C CA . LYS A 1 184 ? 0.689 -0.429 -14.914 1 90.5 184 LYS A CA 1
ATOM 1461 C C . LYS A 1 184 ? 0.157 0.993 -14.758 1 90.5 184 LYS A C 1
ATOM 1463 O O . LYS A 1 184 ? 0.859 1.875 -14.258 1 90.5 184 LYS A O 1
ATOM 1468 N N . ALA A 1 185 ? -1.041 1.118 -15.164 1 87.94 185 ALA A N 1
ATOM 1469 C CA . ALA A 1 185 ? -1.67 2.434 -15.078 1 87.94 185 ALA A CA 1
ATOM 1470 C C . ALA A 1 185 ? -1.788 2.896 -13.633 1 87.94 185 ALA A C 1
ATOM 1472 O O . ALA A 1 185 ? -1.77 4.098 -13.352 1 87.94 185 ALA A O 1
ATOM 1473 N N . LYS A 1 186 ? -1.836 1.97 -12.75 1 85.75 186 LYS A N 1
ATOM 1474 C CA . LYS A 1 186 ? -1.945 2.277 -11.328 1 85.75 186 LYS A CA 1
ATOM 1475 C C . LYS A 1 186 ? -0.567 2.445 -10.695 1 85.75 186 LYS A C 1
ATOM 1477 O O . LYS A 1 186 ? -0.451 2.576 -9.477 1 85.75 186 LYS A O 1
ATOM 1482 N N . GLY A 1 187 ? 0.469 2.322 -11.555 1 82.44 187 GLY A N 1
ATOM 1483 C CA . GLY A 1 187 ? 1.812 2.633 -11.086 1 82.44 187 GLY A CA 1
ATOM 1484 C C . GLY A 1 187 ? 2.607 1.399 -10.703 1 82.44 187 GLY A C 1
ATOM 1485 O O . GLY A 1 187 ? 3.715 1.511 -10.172 1 82.44 187 GLY A O 1
ATOM 1486 N N . ILE A 1 188 ? 1.984 0.242 -11 1 87.88 188 ILE A N 1
ATOM 1487 C CA . ILE A 1 188 ? 2.713 -0.985 -10.695 1 87.88 188 ILE A CA 1
ATOM 1488 C C . ILE A 1 188 ? 3.758 -1.244 -11.781 1 87.88 188 ILE A C 1
ATOM 1490 O O . ILE A 1 188 ? 3.424 -1.346 -12.961 1 87.88 188 ILE A O 1
ATOM 1494 N N . THR A 1 189 ? 5.004 -1.298 -11.336 1 86.25 189 THR A N 1
ATOM 1495 C CA . THR A 1 189 ? 6.094 -1.493 -12.281 1 86.25 189 THR A CA 1
ATOM 1496 C C . THR A 1 189 ? 6.859 -2.775 -11.969 1 86.25 189 THR A C 1
ATOM 1498 O O . THR A 1 189 ? 7.73 -3.188 -12.742 1 86.25 189 THR A O 1
ATOM 1501 N N . GLY A 1 190 ? 6.559 -3.438 -10.898 1 90.25 190 GLY A N 1
ATOM 1502 C CA . GLY A 1 190 ? 7.184 -4.676 -10.461 1 90.25 190 GLY A CA 1
ATOM 1503 C C . GLY A 1 190 ? 6.25 -5.559 -9.656 1 90.25 190 GLY A C 1
ATOM 1504 O O . GLY A 1 190 ? 5.195 -5.109 -9.203 1 90.25 190 GLY A O 1
ATOM 1505 N N . VAL A 1 191 ? 6.621 -6.73 -9.57 1 94.38 191 VAL A N 1
ATOM 1506 C CA . VAL A 1 191 ? 5.809 -7.715 -8.867 1 94.38 191 VAL A CA 1
ATOM 1507 C C . VAL A 1 191 ? 6.691 -8.547 -7.941 1 94.38 191 VAL A C 1
ATOM 1509 O O . VAL A 1 191 ? 7.906 -8.641 -8.148 1 94.38 191 VAL A O 1
ATOM 1512 N N . PRO A 1 192 ? 6.129 -9.086 -6.836 1 96.75 192 PRO A N 1
ATOM 1513 C CA . PRO A 1 192 ? 4.707 -9.125 -6.492 1 96.75 192 PRO A CA 1
ATOM 1514 C C . PRO A 1 192 ? 4.23 -7.848 -5.809 1 96.75 192 PRO A C 1
ATOM 1516 O O . PRO A 1 192 ? 5.035 -7.117 -5.227 1 96.75 192 PRO A O 1
ATOM 1519 N N . VAL A 1 193 ? 2.998 -7.551 -5.996 1 96.31 193 VAL A N 1
ATOM 1520 C CA . VAL A 1 193 ? 2.301 -6.512 -5.242 1 96.31 193 VAL A CA 1
ATOM 1521 C C . VAL A 1 193 ? 1.083 -7.109 -4.543 1 96.31 193 VAL A C 1
ATOM 1523 O O . VAL A 1 193 ? 0.327 -7.875 -5.148 1 96.31 193 VAL A O 1
ATOM 1526 N N . TYR A 1 194 ? 0.874 -6.82 -3.264 1 97.19 194 TYR A N 1
ATOM 1527 C CA . TYR A 1 194 ? -0.249 -7.316 -2.475 1 97.19 194 TYR A CA 1
ATOM 1528 C C . TYR A 1 194 ? -1.187 -6.176 -2.088 1 97.19 194 TYR A C 1
ATOM 1530 O O . TYR A 1 194 ? -0.747 -5.16 -1.546 1 97.19 194 TYR A O 1
ATOM 1538 N N . VAL A 1 195 ? -2.377 -6.297 -2.436 1 95.56 195 VAL A N 1
ATOM 1539 C CA . VAL A 1 195 ? -3.414 -5.395 -1.946 1 95.56 195 VAL A CA 1
ATOM 1540 C C . VAL A 1 195 ? -4.289 -6.117 -0.926 1 95.56 195 VAL A C 1
ATOM 1542 O O . VAL A 1 195 ? -5.035 -7.035 -1.277 1 95.56 195 VAL A O 1
ATOM 1545 N N . ILE A 1 196 ? -4.203 -5.703 0.336 1 94.75 196 ILE A N 1
ATOM 1546 C CA . ILE A 1 196 ? -4.867 -6.414 1.424 1 94.75 196 ILE A CA 1
ATOM 1547 C C . ILE A 1 196 ? -6.004 -5.555 1.979 1 94.75 196 ILE A C 1
ATOM 1549 O O . ILE A 1 196 ? -5.766 -4.453 2.482 1 94.75 196 ILE A O 1
ATOM 1553 N N . ASP A 1 197 ? -7.137 -6.09 1.894 1 91.88 197 ASP A N 1
ATOM 1554 C CA . ASP A 1 197 ? -8.344 -5.477 2.434 1 91.88 197 ASP A CA 1
ATOM 1555 C C . ASP A 1 197 ? -8.516 -4.051 1.918 1 91.88 197 ASP A C 1
ATOM 1557 O O . ASP A 1 197 ? -9.023 -3.182 2.633 1 91.88 197 ASP A O 1
ATOM 1561 N N . GLY A 1 198 ? -8.008 -3.82 0.729 1 86.25 198 GLY A N 1
ATOM 1562 C CA . GLY A 1 198 ? -8.156 -2.52 0.098 1 86.25 198 GLY A CA 1
ATOM 1563 C C . GLY A 1 198 ? -7.418 -1.413 0.83 1 86.25 198 GLY A C 1
ATOM 1564 O O . GLY A 1 198 ? -7.434 -0.258 0.4 1 86.25 198 GLY A O 1
ATOM 1565 N N . ARG A 1 199 ? -6.613 -1.654 1.874 1 82.62 199 ARG A N 1
ATOM 1566 C CA . ARG A 1 199 ? -6.051 -0.649 2.771 1 82.62 199 ARG A CA 1
ATOM 1567 C C . ARG A 1 199 ? -4.527 -0.703 2.768 1 82.62 199 ARG A C 1
ATOM 1569 O O . ARG A 1 199 ? -3.865 0.32 2.949 1 82.62 199 ARG A O 1
ATOM 1576 N N . TRP A 1 200 ? -4.078 -1.997 2.561 1 87.94 200 TRP A N 1
ATOM 1577 C CA . TRP A 1 200 ? -2.635 -2.211 2.57 1 87.94 200 TRP A CA 1
ATOM 1578 C C . TRP A 1 200 ? -2.129 -2.574 1.179 1 87.94 200 TRP A C 1
ATOM 1580 O O . TRP A 1 200 ? -2.701 -3.438 0.509 1 87.94 200 TRP A O 1
ATOM 1590 N N . VAL A 1 201 ? -1.156 -1.888 0.747 1 91.44 201 VAL A N 1
ATOM 1591 C CA . VAL A 1 201 ? -0.47 -2.26 -0.486 1 91.44 201 VAL A CA 1
ATOM 1592 C C . VAL A 1 201 ? 1.006 -2.523 -0.196 1 91.44 201 VAL A C 1
ATOM 1594 O O . VAL A 1 201 ? 1.711 -1.649 0.314 1 91.44 201 VAL A O 1
ATOM 1597 N N . LEU A 1 202 ? 1.428 -3.715 -0.408 1 93.06 202 LEU A N 1
ATOM 1598 C CA . LEU A 1 202 ? 2.812 -4.129 -0.22 1 93.06 202 LEU A CA 1
ATOM 1599 C C . LEU A 1 202 ? 3.486 -4.402 -1.561 1 93.06 202 LEU A C 1
ATOM 1601 O O . LEU A 1 202 ? 2.928 -5.098 -2.41 1 93.06 202 LEU A O 1
ATOM 1605 N N . LYS A 1 203 ? 4.641 -3.812 -1.755 1 91.12 203 LYS A N 1
ATOM 1606 C CA . LYS A 1 203 ? 5.406 -4.031 -2.98 1 91.12 203 LYS A CA 1
ATOM 1607 C C . LYS A 1 203 ? 6.605 -4.934 -2.723 1 91.12 203 LYS A C 1
ATOM 1609 O O . LYS A 1 203 ? 7.355 -4.727 -1.765 1 91.12 203 LYS A O 1
ATOM 1614 N N . GLY A 1 204 ? 6.723 -5.984 -3.58 1 89.38 204 GLY A N 1
ATOM 1615 C CA . GLY A 1 204 ? 7.828 -6.918 -3.455 1 89.38 204 GLY A CA 1
ATOM 1616 C C . GLY A 1 204 ? 7.5 -8.125 -2.598 1 89.38 204 GLY A C 1
ATOM 1617 O O . GLY A 1 204 ? 6.43 -8.18 -1.983 1 89.38 204 GLY A O 1
ATOM 1618 N N . GLY A 1 205 ? 8.328 -9.07 -2.617 1 88.69 205 GLY A N 1
ATOM 1619 C CA . GLY A 1 205 ? 8.141 -10.242 -1.783 1 88.69 205 GLY A CA 1
ATOM 1620 C C . GLY A 1 205 ? 8.133 -9.93 -0.3 1 88.69 205 GLY A C 1
ATOM 1621 O O . GLY A 1 205 ? 8.898 -9.086 0.164 1 88.69 205 GLY A O 1
ATOM 1622 N N . GLN A 1 206 ? 7.199 -10.453 0.395 1 89.81 206 GLN A N 1
ATOM 1623 C CA . GLN A 1 206 ? 7.059 -10.266 1.835 1 89.81 206 GLN A CA 1
ATOM 1624 C C . GLN A 1 206 ? 7.234 -11.586 2.584 1 89.81 206 GLN A C 1
ATOM 1626 O O . GLN A 1 206 ? 6.875 -12.648 2.072 1 89.81 206 GLN A O 1
ATOM 1631 N N . SER A 1 207 ? 7.77 -11.477 3.801 1 91.38 207 SER A N 1
ATOM 1632 C CA . SER A 1 207 ? 7.844 -12.656 4.652 1 91.38 207 SER A CA 1
ATOM 1633 C C . SER A 1 207 ? 6.488 -12.984 5.273 1 91.38 207 SER A C 1
ATOM 1635 O O . SER A 1 207 ? 5.613 -12.117 5.355 1 91.38 207 SER A O 1
ATOM 1637 N N . ALA A 1 208 ? 6.398 -14.164 5.703 1 95.38 208 ALA A N 1
ATOM 1638 C CA . ALA A 1 208 ? 5.176 -14.609 6.367 1 95.38 208 ALA A CA 1
ATOM 1639 C C . ALA A 1 208 ? 4.871 -13.734 7.586 1 95.38 208 ALA A C 1
ATOM 1641 O O . ALA A 1 208 ? 3.709 -13.422 7.855 1 95.38 208 ALA A O 1
ATOM 1642 N N . SER A 1 209 ? 5.875 -13.344 8.281 1 92.25 209 SER A N 1
ATOM 1643 C CA . SER A 1 209 ? 5.695 -12.57 9.5 1 92.25 209 SER A CA 1
ATOM 1644 C C . SER A 1 209 ? 5.004 -11.234 9.211 1 92.25 209 SER A C 1
ATOM 1646 O O . SER A 1 209 ? 4.211 -10.758 10.023 1 92.25 209 SER A O 1
ATOM 1648 N N . VAL A 1 210 ? 5.309 -10.656 8.078 1 90.19 210 VAL A N 1
ATOM 1649 C CA . VAL A 1 210 ? 4.676 -9.398 7.699 1 90.19 210 VAL A CA 1
ATOM 1650 C C . VAL A 1 210 ? 3.178 -9.609 7.496 1 90.19 210 VAL A C 1
ATOM 1652 O O . VAL A 1 210 ? 2.359 -8.859 8.039 1 90.19 210 VAL A O 1
ATOM 1655 N N . PHE A 1 211 ? 2.818 -10.609 6.777 1 94.5 211 PHE A N 1
ATOM 1656 C CA . PHE A 1 211 ? 1.412 -10.922 6.555 1 94.5 211 PHE A CA 1
ATOM 1657 C C . PHE A 1 211 ? 0.707 -11.219 7.871 1 94.5 211 PHE A C 1
ATOM 1659 O O . PHE A 1 211 ? -0.401 -10.734 8.109 1 94.5 211 PHE A O 1
ATOM 1666 N N . ILE A 1 212 ? 1.334 -11.984 8.719 1 93.75 212 ILE A N 1
ATOM 1667 C CA . ILE A 1 212 ? 0.76 -12.383 10 1 93.75 212 ILE A CA 1
ATOM 1668 C C . ILE A 1 212 ? 0.439 -11.141 10.82 1 93.75 212 ILE A C 1
ATOM 1670 O O . ILE A 1 212 ? -0.64 -11.039 11.414 1 93.75 212 ILE A O 1
ATOM 1674 N N . GLU A 1 213 ? 1.386 -10.273 10.844 1 89.88 213 GLU A N 1
ATOM 1675 C CA . GLU A 1 213 ? 1.167 -9.055 11.617 1 89.88 213 GLU A CA 1
ATOM 1676 C C . GLU A 1 213 ? -0.018 -8.258 11.078 1 89.88 213 GLU A C 1
ATOM 1678 O O . GLU A 1 213 ? -0.806 -7.703 11.844 1 89.88 213 GLU A O 1
ATOM 1683 N N . ILE A 1 214 ? -0.12 -8.172 9.797 1 91.19 214 ILE A N 1
ATOM 1684 C CA . ILE A 1 214 ? -1.242 -7.477 9.18 1 91.19 214 ILE A CA 1
ATOM 1685 C C . ILE A 1 214 ? -2.547 -8.188 9.523 1 91.19 214 ILE A C 1
ATOM 1687 O O . ILE A 1 214 ? -3.533 -7.551 9.891 1 91.19 214 ILE A O 1
ATOM 1691 N N . PHE A 1 215 ? -2.547 -9.508 9.461 1 94.31 215 PHE A N 1
ATOM 1692 C CA . PHE A 1 215 ? -3.742 -10.289 9.75 1 94.31 215 PHE A CA 1
ATOM 1693 C C . PHE A 1 215 ? -4.156 -10.125 11.211 1 94.31 215 PHE A C 1
ATOM 1695 O O . PHE A 1 215 ? -5.348 -10.016 11.516 1 94.31 215 PHE A O 1
ATOM 1702 N N . LYS A 1 216 ? -3.195 -10.109 12.102 1 91.19 216 LYS A N 1
ATOM 1703 C CA . LYS A 1 216 ? -3.492 -9.867 13.508 1 91.19 216 LYS A CA 1
ATOM 1704 C C . LYS A 1 216 ? -4.203 -8.531 13.703 1 91.19 216 LYS A C 1
ATOM 1706 O O . LYS A 1 216 ? -5.184 -8.445 14.445 1 91.19 216 LYS A O 1
ATOM 1711 N N . LYS A 1 217 ? -3.697 -7.586 13.062 1 86 217 LYS A N 1
ATOM 1712 C CA . LYS A 1 217 ? -4.285 -6.254 13.164 1 86 217 LYS A CA 1
ATOM 1713 C C . LYS A 1 217 ? -5.715 -6.238 12.625 1 86 217 LYS A C 1
ATOM 1715 O O . LYS A 1 217 ? -6.605 -5.648 13.242 1 86 217 LYS A O 1
ATOM 1720 N N . LEU A 1 218 ? -5.891 -6.824 11.477 1 88.5 218 LEU A N 1
ATOM 1721 C CA . LEU A 1 218 ? -7.207 -6.871 10.852 1 88.5 218 LEU A CA 1
ATOM 1722 C C . LEU A 1 218 ? -8.195 -7.648 11.719 1 88.5 218 LEU A C 1
ATOM 1724 O O . LEU A 1 218 ? -9.375 -7.312 11.773 1 88.5 218 LEU A O 1
ATOM 1728 N N . ALA A 1 219 ? -7.672 -8.641 12.406 1 89.69 219 ALA A N 1
ATOM 1729 C CA . ALA A 1 219 ? -8.516 -9.461 13.266 1 89.69 219 ALA A CA 1
ATOM 1730 C C . ALA A 1 219 ? -8.945 -8.688 14.508 1 89.69 219 ALA A C 1
ATOM 1732 O O . ALA A 1 219 ? -10.039 -8.914 15.047 1 89.69 219 ALA A O 1
ATOM 1733 N N . SER A 1 220 ? -7.98 -7.945 15.117 1 78.44 220 SER A N 1
ATOM 1734 C CA . SER A 1 220 ? -8.242 -7.215 16.359 1 78.44 220 SER A CA 1
ATOM 1735 C C . SER A 1 220 ? -9.156 -6.02 16.109 1 78.44 220 SER A C 1
ATOM 1737 O O . SER A 1 220 ? -9.641 -5.398 17.062 1 78.44 220 SER A O 1
ATOM 1739 N N . GLY A 1 221 ? -9.586 -5.879 14.984 1 64.5 221 GLY A N 1
ATOM 1740 C CA . GLY A 1 221 ? -10.414 -4.715 14.703 1 64.5 221 GLY A CA 1
ATOM 1741 C C . GLY A 1 221 ? -9.641 -3.412 14.742 1 64.5 221 GLY A C 1
ATOM 1742 O O . GLY A 1 221 ? -10.211 -2.338 14.555 1 64.5 221 GLY A O 1
ATOM 1743 N N . ALA A 1 222 ? -8.414 -3.564 15.461 1 51.41 222 ALA A N 1
ATOM 1744 C CA . ALA A 1 222 ? -7.57 -2.375 15.57 1 51.41 222 ALA A CA 1
ATOM 1745 C C . ALA A 1 222 ? -7.32 -1.748 14.203 1 51.41 222 ALA A C 1
ATOM 1747 O O . ALA A 1 222 ? -6.59 -0.76 14.094 1 51.41 222 ALA A O 1
ATOM 1748 N N . SER A 1 223 ? -7.516 -2.779 13.312 1 47.03 223 SER A N 1
ATOM 1749 C CA . SER A 1 223 ? -7.387 -2.062 12.047 1 47.03 223 SER A CA 1
ATOM 1750 C C . SER A 1 223 ? -8.188 -0.762 12.062 1 47.03 223 SER A C 1
ATOM 1752 O O . SER A 1 223 ? -9.125 -0.618 12.844 1 47.03 223 SER A O 1
ATOM 1754 N N . SER A 1 224 ? -7.664 0.25 11.578 1 38.75 224 SER A N 1
ATOM 1755 C CA . SER A 1 224 ? -8.445 1.479 11.516 1 38.75 224 SER A CA 1
ATOM 1756 C C . SER A 1 224 ? -9.938 1.181 11.367 1 38.75 224 SER A C 1
ATOM 1758 O O . SER A 1 224 ? -10.312 0.162 10.789 1 38.75 224 SER A O 1
ATOM 1760 N N . SER A 1 225 ? -10.828 1.277 12.523 1 33.19 225 SER A N 1
ATOM 1761 C CA . SER A 1 225 ? -12.25 1.217 12.219 1 33.19 225 SER A CA 1
ATOM 1762 C C . SER A 1 225 ? -12.484 1.027 10.719 1 33.19 225 SER A C 1
ATOM 1764 O O . SER A 1 225 ? -11.773 1.604 9.898 1 33.19 225 SER A O 1
ATOM 1766 N N . ARG A 1 226 ? -12.977 -0.342 10.188 1 33.44 226 ARG A N 1
ATOM 1767 C CA . ARG A 1 226 ? -13.719 -0.035 8.969 1 33.44 226 ARG A CA 1
ATOM 1768 C C . ARG A 1 226 ? -14.016 1.458 8.867 1 33.44 226 ARG A C 1
ATOM 1770 O O . ARG A 1 226 ? -14.984 1.945 9.445 1 33.44 226 ARG A O 1
ATOM 1777 N N . GLY A 1 227 ? -13.156 2.012 9.609 1 28.89 227 GLY A N 1
ATOM 1778 C CA . GLY A 1 227 ? -13.648 3.34 9.281 1 28.89 227 GLY A CA 1
ATOM 1779 C C . GLY A 1 227 ? -14.273 3.422 7.898 1 28.89 227 GLY A C 1
ATOM 1780 O O . GLY A 1 227 ? -13.648 3.053 6.906 1 28.89 227 GLY A O 1
ATOM 1781 N N . SER A 1 228 ? -15.453 2.854 7.699 1 29.28 228 SER A N 1
ATOM 1782 C CA . SER A 1 228 ? -16.062 3.783 6.75 1 29.28 228 SER A CA 1
ATOM 1783 C C . SER A 1 228 ? -15.188 5.023 6.562 1 29.28 228 SER A C 1
ATOM 1785 O O . SER A 1 228 ? -14.789 5.656 7.539 1 29.28 228 SER A O 1
ATOM 1787 N N . SER A 1 229 ? -13.961 4.996 5.918 1 28.83 229 SER A N 1
ATOM 1788 C CA . SER A 1 229 ? -13.883 6.441 5.746 1 28.83 229 SER A CA 1
ATOM 1789 C C . SER A 1 229 ? -15.164 7.125 6.203 1 28.83 229 SER A C 1
ATOM 1791 O O . SER A 1 229 ? -16.234 6.859 5.664 1 28.83 229 SER A O 1
ATOM 1793 N N . PRO A 1 230 ? -15.461 6.992 7.66 1 29 230 PRO A N 1
ATOM 1794 C CA . PRO A 1 230 ? -16.719 7.734 7.629 1 29 230 PRO A CA 1
ATOM 1795 C C . PRO A 1 230 ? -16.891 8.57 6.367 1 29 230 PRO A C 1
ATOM 1797 O O . PRO A 1 230 ? -17.953 9.156 6.137 1 29 230 PRO A O 1
ATOM 1800 N N . PHE A 1 231 ? -15.719 8.914 6.051 1 27.77 231 PHE A N 1
ATOM 1801 C CA . PHE A 1 231 ? -15.484 9.734 4.863 1 27.77 231 PHE A CA 1
ATOM 1802 C C . PHE A 1 231 ? -15.289 8.852 3.633 1 27.77 231 PHE A C 1
ATOM 1804 O O . PHE A 1 231 ? -14.422 9.125 2.805 1 27.77 231 PHE A O 1
ATOM 1811 N N . MET A 1 232 ? -15.297 7.555 3.785 1 27.7 232 MET A N 1
ATOM 1812 C CA . MET A 1 232 ? -15.305 6.934 2.463 1 27.7 232 MET A CA 1
ATOM 1813 C C . MET A 1 232 ? -16.391 7.543 1.58 1 27.7 232 MET A C 1
ATOM 1815 O O . MET A 1 232 ? -17.578 7.387 1.856 1 27.7 232 MET A O 1
ATOM 1819 N N . PRO A 1 233 ? -16.125 8.531 1.039 1 29.14 233 PRO A N 1
ATOM 1820 C CA . PRO A 1 233 ? -17.234 8.719 0.106 1 29.14 233 PRO A CA 1
ATOM 1821 C C . PRO A 1 233 ? -17.531 7.469 -0.713 1 29.14 233 PRO A C 1
ATOM 1823 O O . PRO A 1 233 ? -16.625 6.703 -1.034 1 29.14 233 PRO A O 1
ATOM 1826 N N . GLN A 1 234 ? -18.375 6.504 -0.308 1 27.38 234 GLN A N 1
ATOM 1827 C CA . GLN A 1 234 ? -18.906 5.797 -1.471 1 27.38 234 GLN A CA 1
ATOM 1828 C C . GLN A 1 234 ? -18.531 6.512 -2.766 1 27.38 234 GLN A C 1
ATOM 1830 O O . GLN A 1 234 ? -18.5 7.742 -2.818 1 27.38 234 GLN A O 1
ATOM 1835 N N . LEU A 1 235 ? -17.688 5.742 -3.58 1 29.05 235 LEU A N 1
ATOM 1836 C CA . LEU A 1 235 ? -17.625 6.277 -4.938 1 29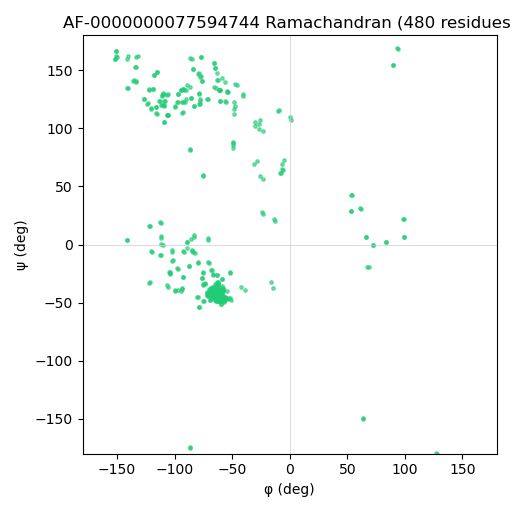.05 235 LEU A CA 1
ATOM 1837 C C . LEU A 1 235 ? -18.875 7.09 -5.25 1 29.05 235 LEU A C 1
ATOM 1839 O O . LEU A 1 235 ? -19.891 6.539 -5.691 1 29.05 235 LEU A O 1
ATOM 1843 N N . HIS A 1 236 ? -19.484 7.68 -4.203 1 27.2 236 HIS A N 1
ATOM 1844 C CA . HIS A 1 236 ? -20.578 8.422 -4.824 1 27.2 236 HIS A CA 1
ATOM 1845 C C . HIS A 1 236 ? -20.062 9.359 -5.914 1 27.2 236 HIS A C 1
ATOM 1847 O O . HIS A 1 236 ? -18.922 9.82 -5.848 1 27.2 236 HIS A O 1
ATOM 1853 N N . THR A 1 237 ? -20.672 9.32 -6.98 1 24.27 237 THR A N 1
ATOM 1854 C CA . THR A 1 237 ? -20.766 10.289 -8.07 1 24.27 237 THR A CA 1
ATOM 1855 C C . THR A 1 237 ? -20.453 11.695 -7.566 1 24.27 237 THR A C 1
ATOM 1857 O O . THR A 1 237 ? -20.969 12.117 -6.527 1 24.27 237 THR A O 1
ATOM 1860 N N . THR A 1 238 ? -19.109 12.148 -7.789 1 27.38 238 THR A N 1
ATOM 1861 C CA . THR A 1 238 ? -18.922 13.602 -7.781 1 27.38 238 THR A CA 1
ATOM 1862 C C . THR A 1 238 ? -20.266 14.312 -7.742 1 27.38 238 THR A C 1
ATOM 1864 O O . THR A 1 238 ? -21.016 14.289 -8.719 1 27.38 238 THR A O 1
ATOM 1867 N N . THR A 1 239 ? -21.047 14.141 -6.773 1 26 239 THR A N 1
ATOM 1868 C CA . THR A 1 239 ? -22.172 15.055 -6.855 1 26 239 THR A CA 1
ATOM 1869 C C . THR A 1 239 ? -21.703 16.484 -7.133 1 26 239 THR A C 1
ATOM 1871 O O . THR A 1 239 ? -20.781 16.969 -6.473 1 26 239 THR A O 1
ATOM 1874 N N . GLN A 1 240 ? -21.984 17.141 -8.086 1 26.75 240 GLN A N 1
ATOM 1875 C CA . GLN A 1 240 ? -22.109 18.547 -8.43 1 26.75 240 GLN A CA 1
ATOM 1876 C C . GLN A 1 240 ? -22.422 19.391 -7.188 1 26.75 240 GLN A C 1
ATOM 1878 O O . GLN A 1 240 ? -23.297 19.047 -6.402 1 26.75 240 GLN A O 1
ATOM 1883 N N . CYS A 1 241 ? -21.406 20.203 -6.676 1 31.98 241 CYS A N 1
ATOM 1884 C CA . CYS A 1 241 ? -21.75 21.344 -5.836 1 31.98 241 CYS A CA 1
ATOM 1885 C C . CYS A 1 241 ? -23.156 21.859 -6.137 1 31.98 241 CYS A C 1
ATOM 1887 O O . CYS A 1 241 ? -23.391 22.438 -7.195 1 31.98 241 CYS A O 1
ATOM 1889 N N . CYS A 1 242 ? -24.328 21.156 -6.039 1 26.98 242 CYS A N 1
ATOM 1890 C CA . CYS A 1 242 ? -25.562 21.891 -6.227 1 26.98 242 CYS A CA 1
ATOM 1891 C C . CYS A 1 242 ? -25.766 22.922 -5.121 1 26.98 242 CYS A C 1
ATOM 1893 O O . CYS A 1 242 ? -25.391 22.688 -3.971 1 26.98 242 CYS A O 1
ATOM 1895 N N . MET B 1 1 ? 26.578 1.286 13.633 1 51.75 1 MET B N 1
ATOM 1896 C CA . MET B 1 1 ? 26.109 1 12.281 1 51.75 1 MET B CA 1
ATOM 1897 C C . MET B 1 1 ? 25.219 2.117 11.766 1 51.75 1 MET B C 1
ATOM 1899 O O . MET B 1 1 ? 24.547 2.799 12.555 1 51.75 1 MET B O 1
ATOM 1903 N N . ALA B 1 2 ? 25.406 2.559 10.602 1 64.31 2 ALA B N 1
ATOM 1904 C CA . ALA B 1 2 ? 24.719 3.725 10.055 1 64.31 2 ALA B CA 1
ATOM 1905 C C . ALA B 1 2 ? 23.203 3.504 10.023 1 64.31 2 ALA B C 1
ATOM 1907 O O . ALA B 1 2 ? 22.734 2.404 9.711 1 64.31 2 ALA B O 1
ATOM 1908 N N . ASN B 1 3 ? 22.344 4.422 10.688 1 84.19 3 ASN B N 1
ATOM 1909 C CA . ASN B 1 3 ? 20.875 4.352 10.703 1 84.19 3 ASN B CA 1
ATOM 1910 C C . ASN B 1 3 ? 20.312 4.277 9.289 1 84.19 3 ASN B C 1
ATOM 1912 O O . ASN B 1 3 ? 20.781 4.977 8.391 1 84.19 3 ASN B O 1
ATOM 1916 N N . ARG B 1 4 ? 19.484 3.406 9.094 1 89.69 4 ARG B N 1
ATOM 1917 C CA . ARG B 1 4 ? 18.75 3.314 7.836 1 89.69 4 ARG B CA 1
ATOM 1918 C C . ARG B 1 4 ? 17.719 4.434 7.719 1 89.69 4 ARG B C 1
ATOM 1920 O O . ARG B 1 4 ? 16.953 4.688 8.656 1 89.69 4 ARG B O 1
ATOM 1927 N N . ALA B 1 5 ? 17.812 5.164 6.66 1 92.62 5 ALA B N 1
ATOM 1928 C CA . ALA B 1 5 ? 16.797 6.195 6.414 1 92.62 5 ALA B CA 1
ATOM 1929 C C . ALA B 1 5 ? 15.516 5.59 5.859 1 92.62 5 ALA B C 1
ATOM 1931 O O . ALA B 1 5 ? 15.555 4.77 4.941 1 92.62 5 ALA B O 1
ATOM 1932 N N . VAL B 1 6 ? 14.445 5.938 6.441 1 94.44 6 VAL B N 1
ATOM 1933 C CA . VAL B 1 6 ? 13.117 5.547 5.984 1 94.44 6 VAL B CA 1
ATOM 1934 C C . VAL B 1 6 ? 12.328 6.785 5.57 1 94.44 6 VAL B C 1
ATOM 1936 O O . VAL B 1 6 ? 12.086 7.676 6.387 1 94.44 6 VAL B O 1
ATOM 1939 N N . LYS B 1 7 ? 11.961 6.832 4.328 1 96.38 7 LYS B N 1
ATOM 1940 C CA . LYS B 1 7 ? 11.18 7.965 3.828 1 96.38 7 LYS B CA 1
ATOM 1941 C C . LYS B 1 7 ? 9.688 7.664 3.857 1 96.38 7 LYS B C 1
ATOM 1943 O O . LYS B 1 7 ? 9.258 6.59 3.434 1 96.38 7 LYS B O 1
ATOM 1948 N N . ILE B 1 8 ? 8.914 8.594 4.363 1 97.62 8 ILE B N 1
ATOM 1949 C CA . ILE B 1 8 ? 7.465 8.484 4.41 1 97.62 8 ILE B CA 1
ATOM 1950 C C . ILE B 1 8 ? 6.832 9.672 3.697 1 97.62 8 ILE B C 1
ATOM 1952 O O . ILE B 1 8 ? 7.109 10.828 4.039 1 97.62 8 ILE B O 1
ATOM 1956 N N . PHE B 1 9 ? 6.031 9.414 2.678 1 97.75 9 PHE B N 1
ATOM 1957 C CA . PHE B 1 9 ? 5.141 10.422 2.115 1 97.75 9 PHE B CA 1
ATOM 1958 C C . PHE B 1 9 ? 3.736 10.281 2.693 1 97.75 9 PHE B C 1
ATOM 1960 O O . PHE B 1 9 ? 3.189 9.18 2.758 1 97.75 9 PHE B O 1
ATOM 1967 N N . VAL B 1 10 ? 3.236 11.352 3.141 1 98.31 10 VAL B N 1
ATOM 1968 C CA . VAL B 1 10 ? 1.871 11.359 3.658 1 98.31 10 VAL B CA 1
ATOM 1969 C C . VAL B 1 10 ? 0.995 12.258 2.787 1 98.31 10 VAL B C 1
ATOM 1971 O O . VAL B 1 10 ? 1.208 13.469 2.723 1 98.31 10 VAL B O 1
ATOM 1974 N N . VAL B 1 11 ? 0.065 11.672 2.092 1 97.81 11 VAL B N 1
ATOM 1975 C CA . VAL B 1 11 ? -0.95 12.445 1.381 1 97.81 11 VAL B CA 1
ATOM 1976 C C . VAL B 1 11 ? -2.104 12.773 2.326 1 97.81 11 VAL B C 1
ATOM 1978 O O . VAL B 1 11 ? -2.664 11.883 2.967 1 97.81 11 VAL B O 1
ATOM 1981 N N . ASN B 1 12 ? -2.436 14.016 2.445 1 97.69 12 ASN B N 1
ATOM 1982 C CA . ASN B 1 12 ? -3.367 14.422 3.494 1 97.69 12 ASN B CA 1
ATOM 1983 C C . ASN B 1 12 ? -4.164 15.656 3.09 1 97.69 12 ASN B C 1
ATOM 1985 O O . ASN B 1 12 ? -3.879 16.281 2.064 1 97.69 12 ASN B O 1
ATOM 1989 N N . ASP B 1 13 ? -5.188 15.938 3.826 1 96.81 13 ASP B N 1
ATOM 1990 C CA . ASP B 1 13 ? -5.977 17.156 3.75 1 96.81 13 ASP B CA 1
ATOM 1991 C C . ASP B 1 13 ? -6.277 17.703 5.145 1 96.81 13 ASP B C 1
ATOM 1993 O O . ASP B 1 13 ? -6.59 16.938 6.062 1 96.81 13 ASP B O 1
ATOM 1997 N N . PHE B 1 14 ? -6.215 19 5.262 1 95.75 14 PHE B N 1
ATOM 1998 C CA . PHE B 1 14 ? -6.465 19.625 6.555 1 95.75 14 PHE B CA 1
ATOM 1999 C C . PHE B 1 14 ? -7.938 19.516 6.934 1 95.75 14 PHE B C 1
ATOM 2001 O O . PHE B 1 14 ? -8.305 19.703 8.094 1 95.75 14 PHE B O 1
ATOM 2008 N N . ALA B 1 15 ? -8.805 19.219 6.02 1 91.12 15 ALA B N 1
ATOM 2009 C CA . ALA B 1 15 ? -10.227 19.078 6.293 1 91.12 15 ALA B CA 1
ATOM 2010 C C . ALA B 1 15 ? -10.562 17.703 6.84 1 91.12 15 ALA B C 1
ATOM 2012 O O . ALA B 1 15 ? -11.688 17.453 7.285 1 91.12 15 ALA B O 1
ATOM 2013 N N . CYS B 1 16 ? -9.641 16.828 6.859 1 93.19 16 CYS B N 1
ATOM 2014 C CA . CYS B 1 16 ? -9.883 15.43 7.219 1 93.19 16 CYS B CA 1
ATOM 2015 C C . CYS B 1 16 ? -9.484 15.164 8.664 1 93.19 16 CYS B C 1
ATOM 2017 O O . CYS B 1 16 ? -8.297 15.195 9 1 93.19 16 CYS B O 1
ATOM 2019 N N . HIS B 1 17 ? -10.391 14.75 9.555 1 92.44 17 HIS B N 1
ATOM 2020 C CA . HIS B 1 17 ? -10.148 14.445 10.961 1 92.44 17 HIS B CA 1
ATOM 2021 C C . HIS B 1 17 ? -9.18 13.273 11.109 1 92.44 17 HIS B C 1
ATOM 2023 O O . HIS B 1 17 ? -8.344 13.266 12.008 1 92.44 17 HIS B O 1
ATOM 2029 N N . PHE B 1 18 ? -9.273 12.414 10.172 1 92.75 18 PHE B N 1
ATOM 2030 C CA . PHE B 1 18 ? -8.43 11.219 10.258 1 92.75 18 PHE B CA 1
ATOM 2031 C C . PHE B 1 18 ? -6.992 11.547 9.883 1 92.75 18 PHE B C 1
ATOM 2033 O O . PHE B 1 18 ? -6.059 10.883 10.344 1 92.75 18 PHE B O 1
ATOM 2040 N N . CYS B 1 19 ? -6.863 12.531 9.039 1 96.81 19 CYS B N 1
ATOM 2041 C CA . CYS B 1 19 ? -5.516 12.992 8.734 1 96.81 19 CYS B CA 1
ATOM 2042 C C . CYS B 1 19 ? -4.84 13.562 9.977 1 96.81 19 CYS B C 1
ATOM 2044 O O . CYS B 1 19 ? -3.646 13.352 10.188 1 96.81 19 CYS B O 1
ATOM 2046 N N . TYR B 1 20 ? -5.605 14.242 10.812 1 97.12 20 TYR B N 1
ATOM 2047 C CA . TYR B 1 20 ? -5.039 14.766 12.055 1 97.12 20 TYR B CA 1
ATOM 2048 C C . TYR B 1 20 ? -4.707 13.633 13.016 1 97.12 20 TYR B C 1
ATOM 2050 O O . TYR B 1 20 ? -3.605 13.586 13.57 1 97.12 20 TYR B O 1
ATOM 2058 N N . ILE B 1 21 ? -5.656 12.742 13.172 1 95.56 21 ILE B N 1
ATOM 2059 C CA . ILE B 1 21 ? -5.438 11.586 14.031 1 95.56 21 ILE B CA 1
ATOM 2060 C C . ILE B 1 21 ? -4.207 10.812 13.555 1 95.56 21 ILE B C 1
ATOM 2062 O O . ILE B 1 21 ? -3.328 10.484 14.359 1 95.56 21 ILE B O 1
ATOM 2066 N N . GLY B 1 22 ? -4.191 10.562 12.266 1 96.38 22 GLY B N 1
ATOM 2067 C CA . GLY B 1 22 ? -3.049 9.867 11.695 1 96.38 22 GLY B CA 1
ATOM 2068 C C . GLY B 1 22 ? -1.735 10.594 11.914 1 96.38 22 GLY B C 1
ATOM 2069 O O . GLY B 1 22 ? -0.698 9.961 12.133 1 96.38 22 GLY B O 1
ATOM 2070 N N . HIS B 1 23 ? -1.755 11.898 11.812 1 97.88 23 HIS B N 1
ATOM 2071 C CA . HIS B 1 23 ? -0.579 12.719 12.07 1 97.88 23 HIS B CA 1
ATOM 2072 C C . HIS B 1 23 ? -0.058 12.516 13.484 1 97.88 23 HIS B C 1
ATOM 2074 O O . HIS B 1 23 ? 1.136 12.281 13.688 1 97.88 23 HIS B O 1
ATOM 2080 N N . ILE B 1 24 ? -0.935 12.531 14.43 1 97.44 24 ILE B N 1
ATOM 2081 C CA . ILE B 1 24 ? -0.561 12.352 15.828 1 97.44 24 ILE B CA 1
ATOM 2082 C C . ILE B 1 24 ? -0.003 10.945 16.031 1 97.44 24 ILE B C 1
ATOM 2084 O O . ILE B 1 24 ? 1.054 10.766 16.641 1 97.44 24 ILE B O 1
ATOM 2088 N N . GLU B 1 25 ? -0.685 9.953 15.5 1 96.81 25 GLU B N 1
ATOM 2089 C CA . GLU B 1 25 ? -0.269 8.555 15.633 1 96.81 25 GLU B CA 1
ATOM 2090 C C . GLU B 1 25 ? 1.105 8.328 15.008 1 96.81 25 GLU B C 1
ATOM 2092 O O . GLU B 1 25 ? 1.942 7.629 15.578 1 96.81 25 GLU B O 1
ATOM 2097 N N . LEU B 1 26 ? 1.324 8.93 13.852 1 97.81 26 LEU B N 1
ATOM 2098 C CA . LEU B 1 26 ? 2.604 8.781 13.164 1 97.81 26 LEU B CA 1
ATOM 2099 C C . LEU B 1 26 ? 3.732 9.398 13.984 1 97.81 26 LEU B C 1
ATOM 2101 O O . LEU B 1 26 ? 4.781 8.773 14.172 1 97.81 26 LEU B O 1
ATOM 2105 N N . LEU B 1 27 ? 3.512 10.625 14.484 1 97.81 27 LEU B N 1
ATOM 2106 C CA . LEU B 1 27 ? 4.539 11.289 15.281 1 97.81 27 LEU B CA 1
ATOM 2107 C C . LEU B 1 27 ? 4.832 10.508 16.562 1 97.81 27 LEU B C 1
ATOM 2109 O O . LEU B 1 27 ? 5.988 10.398 16.969 1 97.81 27 LEU B O 1
ATOM 2113 N N . GLN B 1 28 ? 3.803 9.945 17.172 1 97.12 28 GLN B N 1
ATOM 2114 C CA . GLN B 1 28 ? 3.99 9.102 18.344 1 97.12 28 GLN B CA 1
ATOM 2115 C C . GLN B 1 28 ? 4.836 7.875 18.016 1 97.12 28 GLN B C 1
ATOM 2117 O O . GLN B 1 28 ? 5.727 7.508 18.797 1 97.12 28 GLN B O 1
ATOM 2122 N N . ALA B 1 29 ? 4.512 7.242 16.938 1 97.31 29 ALA B N 1
ATOM 2123 C CA . ALA B 1 29 ? 5.266 6.062 16.516 1 97.31 29 ALA B CA 1
ATOM 2124 C C . ALA B 1 29 ? 6.734 6.402 16.297 1 97.31 29 ALA B C 1
ATOM 2126 O O . ALA B 1 29 ? 7.621 5.664 16.719 1 97.31 29 ALA B O 1
ATOM 2127 N N . ILE B 1 30 ? 6.957 7.512 15.594 1 97.38 30 ILE B N 1
ATOM 2128 C CA . ILE B 1 30 ? 8.32 7.934 15.297 1 97.38 30 ILE B CA 1
ATOM 2129 C C . ILE B 1 30 ? 9.086 8.172 16.594 1 97.38 30 ILE B C 1
ATOM 2131 O O . ILE B 1 30 ? 10.203 7.684 16.766 1 97.38 30 ILE B O 1
ATOM 2135 N N . SER B 1 31 ? 8.484 8.875 17.531 1 97.19 31 SER B N 1
ATOM 2136 C CA . SER B 1 31 ? 9.117 9.188 18.797 1 97.19 31 SER B CA 1
ATOM 2137 C C . SER B 1 31 ? 9.375 7.914 19.609 1 97.19 31 SER B C 1
ATOM 2139 O O . SER B 1 31 ? 10.461 7.746 20.172 1 97.19 31 SER B O 1
ATOM 2141 N N . TYR B 1 32 ? 8.406 7.035 19.672 1 96.69 32 TYR B N 1
ATOM 2142 C CA . TYR B 1 32 ? 8.547 5.793 20.422 1 96.69 32 TYR B CA 1
ATOM 2143 C C . TYR B 1 32 ? 9.68 4.941 19.875 1 96.69 32 TYR B C 1
ATOM 2145 O O . TYR B 1 32 ? 10.477 4.391 20.625 1 96.69 32 TYR B O 1
ATOM 2153 N N . CYS B 1 33 ? 9.734 4.852 18.578 1 96.25 33 CYS B N 1
ATOM 2154 C CA . CYS B 1 33 ? 10.766 4.035 17.938 1 96.25 33 CYS B CA 1
ATOM 2155 C C . CYS B 1 33 ? 12.148 4.625 18.156 1 96.25 33 CYS B C 1
ATOM 2157 O O . CYS B 1 33 ? 13.125 3.887 18.328 1 96.25 33 CYS B O 1
ATOM 2159 N N . LYS B 1 34 ? 12.25 5.902 18.141 1 95.31 34 LYS B N 1
ATOM 2160 C CA . LYS B 1 34 ? 13.523 6.586 18.359 1 95.31 34 LYS B CA 1
ATOM 2161 C C . LYS B 1 34 ? 13.93 6.562 19.828 1 95.31 34 LYS B C 1
ATOM 2163 O O . LYS B 1 34 ? 15.016 6.098 20.172 1 95.31 34 LYS B O 1
ATOM 2168 N N . ASP B 1 35 ? 13.039 6.898 20.688 1 95.69 35 ASP B N 1
ATOM 2169 C CA . ASP B 1 35 ? 13.383 7.215 22.078 1 95.69 35 ASP B CA 1
ATOM 2170 C C . ASP B 1 35 ? 13.258 5.984 22.969 1 95.69 35 ASP B C 1
ATOM 2172 O O . ASP B 1 35 ? 14.039 5.816 23.906 1 95.69 35 ASP B O 1
ATOM 2176 N N . SER B 1 36 ? 12.266 5.148 22.734 1 95.38 36 SER B N 1
ATOM 2177 C CA . SER B 1 36 ? 12 4.012 23.609 1 95.38 36 SER B CA 1
ATOM 2178 C C . SER B 1 36 ? 12.633 2.736 23.062 1 95.38 36 SER B C 1
ATOM 2180 O O . SER B 1 36 ? 13.25 1.976 23.828 1 95.38 36 SER B O 1
ATOM 2182 N N . LEU B 1 37 ? 12.578 2.57 21.797 1 94.44 37 LEU B N 1
ATOM 2183 C CA . LEU B 1 37 ? 13.086 1.329 21.219 1 94.44 37 LEU B CA 1
ATOM 2184 C C . LEU B 1 37 ? 14.508 1.515 20.688 1 94.44 37 LEU B C 1
ATOM 2186 O O . LEU B 1 37 ? 15.219 0.536 20.453 1 94.44 37 LEU B O 1
ATOM 2190 N N . ASN B 1 38 ? 14.891 2.717 20.438 1 95.12 38 ASN B N 1
ATOM 2191 C CA . ASN B 1 38 ? 16.203 3.043 19.891 1 95.12 38 ASN B CA 1
ATOM 2192 C C . ASN B 1 38 ? 16.484 2.256 18.609 1 95.12 38 ASN B C 1
ATOM 2194 O O . ASN B 1 38 ? 17.562 1.669 18.469 1 95.12 38 ASN B O 1
ATOM 2198 N N . LEU B 1 39 ? 15.453 2.195 17.781 1 93.94 39 LEU B N 1
ATOM 2199 C CA . LEU B 1 39 ? 15.656 1.512 16.516 1 93.94 39 LEU B CA 1
ATOM 2200 C C . LEU B 1 39 ? 16.703 2.23 15.672 1 93.94 39 LEU B C 1
ATOM 2202 O O . LEU B 1 39 ? 16.75 3.463 15.656 1 93.94 39 LEU B O 1
ATOM 2206 N N . PRO B 1 40 ? 17.562 1.519 14.961 1 93.62 40 PRO B N 1
ATOM 2207 C CA . PRO B 1 40 ? 18.562 2.133 14.094 1 93.62 40 PRO B CA 1
ATOM 2208 C C . PRO B 1 40 ? 17.969 2.672 12.797 1 93.62 40 PRO B C 1
ATOM 2210 O O . PRO B 1 40 ? 18.359 2.238 11.703 1 93.62 40 PRO B O 1
ATOM 2213 N N . LEU B 1 41 ? 17 3.623 12.891 1 93.75 41 LEU B N 1
ATOM 2214 C CA . LEU B 1 41 ? 16.297 4.223 11.766 1 93.75 41 LEU B CA 1
ATOM 2215 C C . LEU B 1 41 ? 16.234 5.742 11.914 1 93.75 41 LEU B C 1
ATOM 2217 O O . LEU B 1 41 ? 16.125 6.262 13.023 1 93.75 41 LEU B O 1
ATOM 2221 N N . THR B 1 42 ? 16.406 6.355 10.82 1 94.19 42 THR B N 1
ATOM 2222 C CA . THR B 1 42 ? 16.047 7.762 10.695 1 94.19 42 THR B CA 1
ATOM 2223 C C . THR B 1 42 ? 14.82 7.926 9.805 1 94.19 42 THR B C 1
ATOM 2225 O O . THR B 1 42 ? 14.836 7.523 8.641 1 94.19 42 THR B O 1
ATOM 2228 N N . VAL B 1 43 ? 13.812 8.453 10.328 1 96.25 43 VAL B N 1
ATOM 2229 C CA . VAL B 1 43 ? 12.555 8.586 9.594 1 96.25 43 VAL B CA 1
ATOM 2230 C C . VAL B 1 43 ? 12.445 9.984 9 1 96.25 43 VAL B C 1
ATOM 2232 O O . VAL B 1 43 ? 12.562 10.984 9.719 1 96.25 43 VAL B O 1
ATOM 2235 N N . GLU B 1 44 ? 12.297 10.078 7.734 1 97 44 GLU B N 1
ATOM 2236 C CA . GLU B 1 44 ? 12.055 11.32 7.004 1 97 44 GLU B CA 1
ATOM 2237 C C . GLU B 1 44 ? 10.625 11.391 6.484 1 97 44 GLU B C 1
ATOM 2239 O O . GLU B 1 44 ? 10.203 10.539 5.699 1 97 44 GLU B O 1
ATOM 2244 N N . VAL B 1 45 ? 9.945 12.43 6.867 1 98.38 45 VAL B N 1
ATOM 2245 C CA . VAL B 1 45 ? 8.531 12.531 6.523 1 98.38 45 VAL B CA 1
ATOM 2246 C C . VAL B 1 45 ? 8.305 13.766 5.652 1 98.38 45 VAL B C 1
ATOM 2248 O O . VAL B 1 45 ? 8.852 14.836 5.922 1 98.38 45 VAL B O 1
ATOM 2251 N N . GLU B 1 46 ? 7.594 13.602 4.633 1 98.62 46 GLU B N 1
ATOM 2252 C CA . GLU B 1 46 ? 7.102 14.68 3.783 1 98.62 46 GLU B CA 1
ATOM 2253 C C . GLU B 1 46 ? 5.59 14.594 3.598 1 98.62 46 GLU B C 1
ATOM 2255 O O . GLU B 1 46 ? 5.07 13.555 3.184 1 98.62 46 GLU B O 1
ATOM 2260 N N . TYR B 1 47 ? 4.926 15.641 3.906 1 98.69 47 TYR B N 1
ATOM 2261 C CA . TYR B 1 47 ? 3.488 15.703 3.666 1 98.69 47 TYR B CA 1
ATOM 2262 C C . TYR B 1 47 ? 3.189 16.328 2.307 1 98.69 47 TYR B C 1
ATOM 2264 O O . TYR B 1 47 ? 3.783 17.344 1.938 1 98.69 47 TYR B O 1
ATOM 2272 N N . ARG B 1 48 ? 2.314 15.695 1.607 1 98.44 48 ARG B N 1
ATOM 2273 C CA . ARG B 1 48 ? 1.869 16.141 0.292 1 98.44 48 ARG B CA 1
ATOM 2274 C C . ARG B 1 48 ? 0.375 16.453 0.294 1 98.44 48 ARG B C 1
ATOM 2276 O O . ARG B 1 48 ? -0.406 15.75 0.935 1 98.44 48 ARG B O 1
ATOM 2283 N N . PRO B 1 49 ? 0.019 17.438 -0.474 1 97.81 49 PRO B N 1
ATOM 2284 C CA . PRO B 1 49 ? -1.364 17.906 -0.397 1 97.81 49 PRO B CA 1
ATOM 2285 C C . PRO B 1 49 ? -2.338 17.016 -1.167 1 97.81 49 PRO B C 1
ATOM 2287 O O . PRO B 1 49 ? -1.966 16.422 -2.182 1 97.81 49 PRO B O 1
ATOM 2290 N N . PHE B 1 50 ? -3.508 16.922 -0.694 1 96.75 50 PHE B N 1
ATOM 2291 C CA . PHE B 1 50 ? -4.723 16.422 -1.323 1 96.75 50 PHE B CA 1
ATOM 2292 C C . PHE B 1 50 ? -5.93 17.25 -0.921 1 96.75 50 PHE B C 1
ATOM 2294 O O . PHE B 1 50 ? -6.086 17.594 0.251 1 96.75 50 PHE B O 1
ATOM 2301 N N . ARG B 1 51 ? -6.699 17.562 -1.878 1 92.88 51 ARG B N 1
ATOM 2302 C CA . ARG B 1 51 ? -7.879 18.375 -1.573 1 92.88 51 ARG B CA 1
ATOM 2303 C C . ARG B 1 51 ? -9.148 17.547 -1.702 1 92.88 51 ARG B C 1
ATOM 2305 O O . ARG B 1 51 ? -9.586 17.234 -2.812 1 92.88 51 ARG B O 1
ATOM 2312 N N . LEU B 1 52 ? -9.703 17.203 -0.595 1 87.94 52 LEU B N 1
ATOM 2313 C CA . LEU B 1 52 ? -10.93 16.422 -0.56 1 87.94 52 LEU B CA 1
ATOM 2314 C C . LEU B 1 52 ? -12.125 17.25 -1.012 1 87.94 52 LEU B C 1
ATOM 2316 O O . LEU B 1 52 ? -13.016 16.734 -1.699 1 87.94 52 LEU B O 1
ATOM 2320 N N . ILE B 1 53 ? -12.109 18.422 -0.487 1 78.94 53 ILE B N 1
ATOM 2321 C CA . ILE B 1 53 ? -13.227 19.328 -0.739 1 78.94 53 ILE B CA 1
ATOM 2322 C C . ILE B 1 53 ? -12.805 20.422 -1.718 1 78.94 53 ILE B C 1
ATOM 2324 O O . ILE B 1 53 ? -11.922 21.234 -1.411 1 78.94 53 ILE B O 1
ATOM 2328 N N . ASN B 1 54 ? -13.352 20.375 -2.865 1 73.38 54 ASN B N 1
ATOM 2329 C CA . ASN B 1 54 ? -12.945 21.328 -3.893 1 73.38 54 ASN B CA 1
ATOM 2330 C C . ASN B 1 54 ? -14.062 22.312 -4.219 1 73.38 54 ASN B C 1
ATOM 2332 O O . ASN B 1 54 ? -13.914 23.156 -5.105 1 73.38 54 ASN B O 1
ATOM 2336 N N . CYS B 1 55 ? -15.062 22.188 -3.43 1 67.12 55 CYS B N 1
ATOM 2337 C CA . CYS B 1 55 ? -16.219 22.969 -3.816 1 67.12 55 CYS B CA 1
ATOM 2338 C C . CYS B 1 55 ? -16.328 24.234 -2.959 1 67.12 55 CYS B C 1
ATOM 2340 O O . CYS B 1 55 ? -17.219 25.062 -3.186 1 67.12 55 CYS B O 1
ATOM 2342 N N . LEU B 1 56 ? -15.625 24.219 -1.986 1 69.38 56 LEU B N 1
ATOM 2343 C CA . LEU B 1 56 ? -15.734 25.391 -1.13 1 69.38 56 LEU B CA 1
ATOM 2344 C C . LEU B 1 56 ? -14.969 26.578 -1.722 1 69.38 56 LEU B C 1
ATOM 2346 O O . LEU B 1 56 ? -13.906 26.391 -2.312 1 69.38 56 LEU B O 1
ATOM 2350 N N . LYS B 1 57 ? -15.867 27.594 -1.795 1 59.38 57 LYS B N 1
ATOM 2351 C CA . LYS B 1 57 ? -15.258 28.812 -2.32 1 59.38 57 LYS B CA 1
ATOM 2352 C C . LYS B 1 57 ? -14.195 29.359 -1.369 1 59.38 57 LYS B C 1
ATOM 2354 O O . LYS B 1 57 ? -14.289 29.172 -0.154 1 59.38 57 LYS B O 1
ATOM 2359 N N . GLU B 1 58 ? -13.062 29.766 -1.864 1 56.72 58 GLU B N 1
ATOM 2360 C CA . GLU B 1 58 ? -11.867 30.25 -1.183 1 56.72 58 GLU B CA 1
ATOM 2361 C C . GLU B 1 58 ? -12.227 31.188 -0.042 1 56.72 58 GLU B C 1
ATOM 2363 O O . GLU B 1 58 ? -11.586 31.172 1.011 1 56.72 58 GLU B O 1
ATOM 2368 N N . PHE B 1 59 ? -13.234 32 -0.19 1 53.88 59 PHE B N 1
ATOM 2369 C CA . PHE B 1 59 ? -13.406 33.094 0.779 1 53.88 59 PHE B CA 1
ATOM 2370 C C . PHE B 1 59 ? -14.773 33 1.447 1 53.88 59 PHE B C 1
ATOM 2372 O O . PHE B 1 59 ? -15.211 33.938 2.1 1 53.88 59 PHE B O 1
ATOM 2379 N N . SER B 1 60 ? -15.266 31.953 1.293 1 54.94 60 SER B N 1
ATOM 2380 C CA . SER B 1 60 ? -16.625 32.031 1.841 1 54.94 60 SER B CA 1
ATOM 2381 C C . SER B 1 60 ? -16.641 31.656 3.318 1 54.94 60 SER B C 1
ATOM 2383 O O . SER B 1 60 ? -15.758 30.938 3.795 1 54.94 60 SER B O 1
ATOM 2385 N N . PRO B 1 61 ? -17.453 32.531 3.957 1 56.22 61 PRO B N 1
ATOM 2386 C CA . PRO B 1 61 ? -17.641 32.156 5.359 1 56.22 61 PRO B CA 1
ATOM 2387 C C . PRO B 1 61 ? -17.812 30.641 5.555 1 56.22 61 PRO B C 1
ATOM 2389 O O . PRO B 1 61 ? -18.312 29.953 4.66 1 56.22 61 PRO B O 1
ATOM 2392 N N . GLY B 1 62 ? -16.984 30.203 6.5 1 61 62 GLY B N 1
ATOM 2393 C CA . GLY B 1 62 ? -17 28.781 6.828 1 61 62 GLY B CA 1
ATOM 2394 C C . GLY B 1 62 ? -18.391 28.234 7.051 1 61 62 GLY B C 1
ATOM 2395 O O . GLY B 1 62 ? -19.281 28.938 7.547 1 61 62 GLY B O 1
ATOM 2396 N N . ILE B 1 63 ? -18.906 27.312 6.27 1 77.88 63 ILE B N 1
ATOM 2397 C CA . ILE B 1 63 ? -20.078 26.531 6.602 1 77.88 63 ILE B CA 1
ATOM 2398 C C . ILE B 1 63 ? -19.797 25.672 7.832 1 77.88 63 ILE B C 1
ATOM 2400 O O . ILE B 1 63 ? -18.641 25.469 8.211 1 77.88 63 ILE B O 1
ATOM 2404 N N . ASP B 1 64 ? -20.906 25.5 8.562 1 88.56 64 ASP B N 1
ATOM 2405 C CA . ASP B 1 64 ? -20.75 24.641 9.727 1 88.56 64 ASP B CA 1
ATOM 2406 C C . ASP B 1 64 ? -20.219 23.266 9.32 1 88.56 64 ASP B C 1
ATOM 2408 O O . ASP B 1 64 ? -20.797 22.609 8.445 1 88.56 64 ASP B O 1
ATOM 2412 N N . ARG B 1 65 ? -19.094 22.891 9.914 1 90.19 65 ARG B N 1
ATOM 2413 C CA . ARG B 1 65 ? -18.406 21.656 9.547 1 90.19 65 ARG B CA 1
ATOM 2414 C C . ARG B 1 65 ? -19.281 20.438 9.797 1 90.19 65 ARG B C 1
ATOM 2416 O O . ARG B 1 65 ? -19.344 19.516 8.977 1 90.19 65 ARG B O 1
ATOM 2423 N N . THR B 1 66 ? -19.984 20.484 10.961 1 90.75 66 THR B N 1
ATOM 2424 C CA . THR B 1 66 ? -20.891 19.3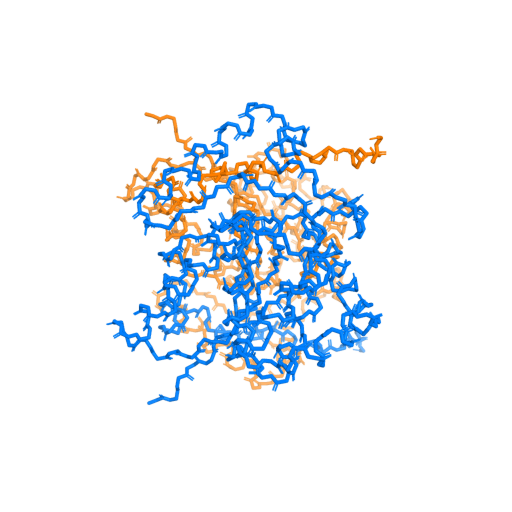91 11.305 1 90.75 66 THR B CA 1
ATOM 2425 C C . THR B 1 66 ? -21.953 19.203 10.227 1 90.75 66 THR B C 1
ATOM 2427 O O . THR B 1 66 ? -22.172 18.094 9.742 1 90.75 66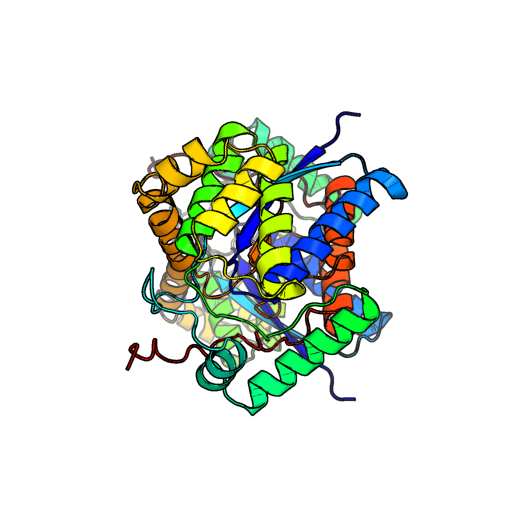 THR B O 1
ATOM 2430 N N . THR B 1 67 ? -22.531 20.312 9.859 1 88.81 67 THR B N 1
ATOM 2431 C CA . THR B 1 67 ? -23.562 20.297 8.844 1 88.81 67 THR B CA 1
ATOM 2432 C C . THR B 1 67 ? -23.016 19.828 7.504 1 88.81 67 THR B C 1
ATOM 2434 O O . THR B 1 67 ? -23.641 19.047 6.801 1 88.81 67 THR B O 1
ATOM 2437 N N . PHE B 1 68 ? -21.906 20.312 7.266 1 86.88 68 PHE B N 1
ATOM 2438 C CA . PHE B 1 68 ? -21.266 19.953 6.004 1 86.88 68 PHE B CA 1
ATOM 2439 C C . PHE B 1 68 ? -21.062 18.453 5.902 1 86.88 68 PHE B C 1
ATOM 2441 O O . PHE B 1 68 ? -21.484 17.828 4.934 1 86.88 68 PHE B O 1
ATOM 2448 N N . TYR B 1 69 ? -20.469 17.844 6.922 1 87.88 69 TYR B N 1
ATOM 2449 C CA . TYR B 1 69 ? -20.109 16.422 6.867 1 87.88 69 TYR B CA 1
ATOM 2450 C C . TYR B 1 69 ? -21.359 15.547 6.992 1 87.88 69 TYR B C 1
ATOM 2452 O O . TYR B 1 69 ? -21.438 14.484 6.371 1 87.88 69 TYR B O 1
ATOM 2460 N N . MET B 1 70 ? -22.312 16 7.754 1 88.88 70 MET B N 1
ATOM 2461 C CA . MET B 1 70 ? -23.578 15.266 7.84 1 88.88 70 MET B CA 1
ATOM 2462 C C . MET B 1 70 ? -24.25 15.188 6.477 1 88.88 70 MET B C 1
ATOM 2464 O O . MET B 1 70 ? -24.797 14.141 6.105 1 88.88 70 MET B O 1
ATOM 2468 N N . ASN B 1 71 ? -24.219 16.281 5.77 1 86.12 71 ASN B N 1
ATOM 2469 C CA . ASN B 1 71 ? -24.812 16.312 4.438 1 86.12 71 ASN B CA 1
ATOM 2470 C C . ASN B 1 71 ? -24 15.484 3.441 1 86.12 71 ASN B C 1
ATOM 2472 O O . ASN B 1 71 ? -24.578 14.82 2.576 1 86.12 71 ASN B O 1
ATOM 2476 N N . LYS B 1 72 ? -22.734 15.547 3.584 1 84.12 72 LYS B N 1
ATOM 2477 C CA . LYS B 1 72 ? -21.844 14.891 2.631 1 84.12 72 LYS B CA 1
ATOM 2478 C C . LYS B 1 72 ? -21.891 13.375 2.783 1 84.12 72 LYS B C 1
ATOM 2480 O O . LYS B 1 72 ? -21.922 12.648 1.789 1 84.12 72 LYS B O 1
ATOM 2485 N N . MET B 1 73 ? -21.922 12.836 3.979 1 86.38 73 MET B N 1
ATOM 2486 C CA . MET B 1 73 ? -21.766 11.391 4.152 1 86.38 73 MET B CA 1
ATOM 2487 C C . MET B 1 73 ? -23.062 10.766 4.648 1 86.38 73 MET B C 1
ATOM 2489 O O . MET B 1 73 ? -23.203 9.539 4.637 1 86.38 73 MET B O 1
ATOM 2493 N N . GLY B 1 74 ? -24.016 11.594 5.016 1 90.38 74 GLY B N 1
ATOM 2494 C CA . GLY B 1 74 ? -25.25 11.102 5.602 1 90.38 74 GLY B CA 1
ATOM 2495 C C . GLY B 1 74 ? -25.188 10.984 7.113 1 90.38 74 GLY B C 1
ATOM 2496 O O . GLY B 1 74 ? -24.125 10.773 7.684 1 90.38 74 GLY B O 1
ATOM 2497 N N . LYS B 1 75 ? -26.344 11.055 7.699 1 91.44 75 LYS B N 1
ATOM 2498 C CA . LYS B 1 75 ? -26.469 11.125 9.148 1 91.44 75 LYS B CA 1
ATOM 2499 C C . LYS B 1 75 ? -25.891 9.875 9.812 1 91.44 75 LYS B C 1
ATOM 2501 O O . LYS B 1 75 ? -25.125 9.969 10.773 1 91.44 75 LYS B O 1
ATOM 2506 N N . GLU B 1 76 ? -26.219 8.758 9.273 1 91.31 76 GLU B N 1
ATOM 2507 C CA . GLU B 1 76 ? -25.797 7.504 9.891 1 91.31 76 GLU B CA 1
ATOM 2508 C C . GLU B 1 76 ? -24.281 7.367 9.875 1 91.31 76 GLU B C 1
ATOM 2510 O O . GLU B 1 76 ? -23.672 7.074 10.906 1 91.31 76 GLU B O 1
ATOM 2515 N N . LYS B 1 77 ? -23.75 7.605 8.773 1 87.12 77 LYS B N 1
ATOM 2516 C CA . LYS B 1 77 ? -22.312 7.516 8.641 1 87.12 77 LYS B CA 1
ATOM 2517 C C . LYS B 1 77 ? -21.609 8.586 9.469 1 87.12 77 LYS B C 1
ATOM 2519 O O . LYS B 1 77 ? -20.547 8.344 10.055 1 87.12 77 LYS B O 1
ATOM 2524 N N . PHE B 1 78 ? -22.203 9.734 9.516 1 90.5 78 PHE B N 1
ATOM 2525 C CA . PHE B 1 78 ? -21.656 10.828 10.312 1 90.5 78 PHE B CA 1
ATOM 2526 C C . PHE B 1 78 ? -21.625 10.453 11.789 1 90.5 78 PHE B C 1
ATOM 2528 O O . PHE B 1 78 ? -20.594 10.625 12.453 1 90.5 78 PHE B O 1
ATOM 2535 N N . GLU B 1 79 ? -22.656 9.914 12.266 1 91.06 79 GLU B N 1
ATOM 2536 C CA . GLU B 1 79 ? -22.734 9.547 13.672 1 91.06 79 GLU B CA 1
ATOM 2537 C C . GLU B 1 79 ? -21.75 8.438 14.016 1 91.06 79 GLU B C 1
ATOM 2539 O O . GLU B 1 79 ? -21.141 8.445 15.086 1 91.06 79 GLU B O 1
ATOM 2544 N N . ALA B 1 80 ? -21.641 7.574 13.117 1 89.25 80 ALA B N 1
ATOM 2545 C CA . ALA B 1 80 ? -20.656 6.5 13.328 1 89.25 80 ALA B CA 1
ATOM 2546 C C . ALA B 1 80 ? -19.234 7.051 13.375 1 89.25 80 ALA B C 1
ATOM 2548 O O . ALA B 1 80 ? -18.453 6.656 14.234 1 89.25 80 ALA B O 1
ATOM 2549 N N . THR B 1 81 ? -18.969 7.965 12.453 1 88.81 81 THR B N 1
ATOM 2550 C CA . THR B 1 81 ? -17.656 8.586 12.398 1 88.81 81 THR B CA 1
ATOM 2551 C C . THR B 1 81 ? -17.391 9.406 13.656 1 88.81 81 THR B C 1
ATOM 2553 O O . THR B 1 81 ? -16.312 9.328 14.242 1 88.81 81 THR B O 1
ATOM 2556 N N . GLU B 1 82 ? -18.344 10.078 14.023 1 90.44 82 GLU B N 1
ATOM 2557 C CA . GLU B 1 82 ? -18.234 10.891 15.234 1 90.44 82 GLU B CA 1
ATOM 2558 C C . GLU B 1 82 ? -17.984 10.023 16.453 1 90.44 82 GLU B C 1
ATOM 2560 O O . GLU B 1 82 ? -17.156 10.375 17.312 1 90.44 82 GLU B O 1
ATOM 2565 N N . SER B 1 83 ? -18.672 8.961 16.547 1 90.5 83 SER B N 1
ATOM 2566 C CA . SER B 1 83 ? -18.484 8.047 17.656 1 90.5 83 SER B CA 1
ATOM 2567 C C . SER B 1 83 ? -17.078 7.48 17.688 1 90.5 83 SER B C 1
ATOM 2569 O O . SER B 1 83 ? -16.469 7.363 18.766 1 90.5 83 SER B O 1
ATOM 2571 N N . ALA B 1 84 ? -16.625 7.18 16.562 1 85.56 84 ALA B N 1
ATOM 2572 C CA . ALA B 1 84 ? -15.273 6.648 16.469 1 85.56 84 ALA B CA 1
ATOM 2573 C C . ALA B 1 84 ? -14.242 7.688 16.906 1 85.56 84 ALA B C 1
ATOM 2575 O O . ALA B 1 84 ? -13.297 7.375 17.625 1 85.56 84 ALA B O 1
ATOM 2576 N N . ILE B 1 85 ? -14.453 8.859 16.484 1 90.75 85 ILE B N 1
ATOM 2577 C CA . ILE B 1 85 ? -13.531 9.938 16.828 1 90.75 85 ILE B CA 1
ATOM 2578 C C . ILE B 1 85 ? -13.609 10.242 18.328 1 90.75 85 ILE B C 1
ATOM 2580 O O . ILE B 1 85 ? -12.586 10.469 18.969 1 90.75 85 ILE B O 1
ATOM 2584 N N . ASP B 1 86 ? -14.781 10.148 18.828 1 91 86 ASP B N 1
ATOM 2585 C CA . ASP B 1 86 ? -14.969 10.367 20.266 1 91 86 ASP B CA 1
ATOM 2586 C C . ASP B 1 86 ? -14.219 9.32 21.078 1 91 86 ASP B C 1
ATOM 2588 O O . ASP B 1 86 ? -13.602 9.648 22.094 1 91 86 ASP B O 1
ATOM 2592 N N . LYS B 1 87 ? -14.375 8.141 20.688 1 90.38 87 LYS B N 1
ATOM 2593 C CA . LYS B 1 87 ? -13.656 7.074 21.375 1 90.38 87 LYS B CA 1
ATOM 2594 C C . LYS B 1 87 ? -12.156 7.328 21.359 1 90.38 87 LYS B C 1
ATOM 2596 O O . LYS B 1 87 ? -11.492 7.219 22.391 1 90.38 87 LYS B O 1
ATOM 2601 N N . TRP B 1 88 ? -11.672 7.699 20.234 1 90.81 88 TRP B N 1
ATOM 2602 C CA . TRP B 1 88 ? -10.242 7.98 20.109 1 90.81 88 TRP B CA 1
ATOM 2603 C C . TRP B 1 88 ? -9.844 9.164 20.984 1 90.81 88 TRP B C 1
ATOM 2605 O O . TRP B 1 88 ? -8.805 9.133 21.656 1 90.81 88 TRP B O 1
ATOM 2615 N N . THR B 1 89 ? -10.656 10.18 20.969 1 94.62 89 THR B N 1
ATOM 2616 C CA . THR B 1 89 ? -10.406 11.383 21.766 1 94.62 89 THR B CA 1
ATOM 2617 C C . THR B 1 89 ? -10.297 11.039 23.25 1 94.62 89 THR B C 1
ATOM 2619 O O . THR B 1 89 ? -9.414 11.539 23.938 1 94.62 89 THR B O 1
ATOM 2622 N N . LYS B 1 90 ? -11.094 10.156 23.688 1 93.25 90 LYS B N 1
ATOM 2623 C CA . LYS B 1 90 ? -11.078 9.727 25.094 1 93.25 90 LYS B CA 1
ATOM 2624 C C . LYS B 1 90 ? -9.812 8.945 25.406 1 93.25 90 LYS B C 1
ATOM 2626 O O . LYS B 1 90 ? -9.195 9.148 26.453 1 93.25 90 LYS B O 1
ATOM 2631 N N . GLU B 1 91 ? -9.438 8.148 24.5 1 91.81 91 GLU B N 1
ATOM 2632 C CA . GLU B 1 91 ? -8.281 7.285 24.719 1 91.81 91 GLU B CA 1
ATOM 2633 C C . GLU B 1 91 ? -6.98 8.078 24.609 1 91.81 91 GLU B C 1
ATOM 2635 O O . GLU B 1 91 ? -6.035 7.836 25.375 1 91.81 91 GLU B O 1
ATOM 2640 N N . SER B 1 92 ? -6.945 9.062 23.734 1 92 92 SER B N 1
ATOM 2641 C CA . SER B 1 92 ? -5.707 9.781 23.438 1 92 92 SER B CA 1
ATOM 2642 C C . SER B 1 92 ? -5.57 11.023 24.328 1 92 92 SER B C 1
ATOM 2644 O O . SER B 1 92 ? -4.469 11.547 24.5 1 92 92 SER B O 1
ATOM 2646 N N . GLY B 1 93 ? -6.699 11.586 24.75 1 94.44 93 GLY B N 1
ATOM 2647 C CA . GLY B 1 93 ? -6.711 12.844 25.484 1 94.44 93 GLY B CA 1
ATOM 2648 C C . GLY B 1 93 ? -6.656 14.062 24.578 1 94.44 93 GLY B C 1
ATOM 2649 O O . GLY B 1 93 ? -6.594 15.195 25.062 1 94.44 93 GLY B O 1
ATOM 2650 N N . VAL B 1 94 ? -6.656 13.891 23.297 1 95.12 94 VAL B N 1
ATOM 2651 C CA . VAL B 1 94 ? -6.633 14.992 22.344 1 95.12 94 VAL B CA 1
ATOM 2652 C C . VAL B 1 94 ? -8.062 15.352 21.922 1 95.12 94 VAL B C 1
ATOM 2654 O O . VAL B 1 94 ? -8.781 14.508 21.391 1 95.12 94 VAL B O 1
ATOM 2657 N N . PRO B 1 95 ? -8.469 16.531 22.094 1 95.44 95 PRO B N 1
ATOM 2658 C CA . PRO B 1 95 ? -9.875 16.891 21.875 1 95.44 95 PRO B CA 1
ATOM 2659 C C . PRO B 1 95 ? -10.172 17.25 20.422 1 95.44 95 PRO B C 1
ATOM 2661 O O . PRO B 1 95 ? -10.328 18.438 20.094 1 95.44 95 PRO B O 1
ATOM 2664 N N . ILE B 1 96 ? -10.359 16.297 19.609 1 93.38 96 ILE B N 1
ATOM 2665 C CA . ILE B 1 96 ? -10.734 16.5 18.219 1 93.38 96 ILE B CA 1
ATOM 2666 C C . ILE B 1 96 ? -12.258 16.516 18.094 1 93.38 96 ILE B C 1
ATOM 2668 O O . ILE B 1 96 ? -12.953 15.711 18.719 1 93.38 96 ILE B O 1
ATOM 2672 N N . SER B 1 97 ? -12.812 17.531 17.344 1 87.69 97 SER B N 1
ATOM 2673 C CA . SER B 1 97 ? -14.258 17.609 17.188 1 87.69 97 SER B CA 1
ATOM 2674 C C . SER B 1 97 ? -14.633 18.031 15.766 1 87.69 97 SER B C 1
ATOM 2676 O O . SER B 1 97 ? -13.82 18.625 15.055 1 87.69 97 SER B O 1
ATOM 2678 N N . PHE B 1 98 ? -15.859 17.75 15.367 1 88.12 98 PHE B N 1
ATOM 2679 C CA . PHE B 1 98 ? -16.391 18.141 14.07 1 88.12 98 PHE B CA 1
ATOM 2680 C C . PHE B 1 98 ? -16.938 19.562 14.117 1 88.12 98 PHE B C 1
ATOM 2682 O O . PHE B 1 98 ? -17.234 20.156 13.07 1 88.12 98 PHE B O 1
ATOM 2689 N N . ASN B 1 99 ? -16.906 20.078 15.273 1 88.88 99 ASN B N 1
ATOM 2690 C CA . ASN B 1 99 ? -17.453 21.422 15.406 1 88.88 99 ASN B CA 1
ATOM 2691 C C . ASN B 1 99 ? -16.469 22.484 14.891 1 88.88 99 ASN B C 1
ATOM 2693 O O . ASN B 1 99 ? -15.258 22.312 15.008 1 88.88 99 ASN B O 1
ATOM 2697 N N . GLY B 1 100 ? -17.047 23.531 14.281 1 91.19 100 GLY B N 1
ATOM 2698 C CA . GLY B 1 100 ? -16.219 24.625 13.781 1 91.19 100 GLY B CA 1
ATOM 2699 C C . GLY B 1 100 ? -16.5 24.953 12.328 1 91.19 100 GLY B C 1
ATOM 2700 O O . GLY B 1 100 ? -17.406 24.391 11.719 1 91.19 100 GLY B O 1
ATOM 2701 N N . PRO B 1 101 ? -15.797 25.906 11.836 1 89.94 101 PRO B N 1
ATOM 2702 C CA . PRO B 1 101 ? -15.992 26.312 10.445 1 89.94 101 PRO B CA 1
ATOM 2703 C C . PRO B 1 101 ? -15.359 25.344 9.453 1 89.94 101 PRO B C 1
ATOM 2705 O O . PRO B 1 101 ? -14.289 24.797 9.719 1 89.94 101 PRO B O 1
ATOM 2708 N N . MET B 1 102 ? -16.094 25.125 8.359 1 88.06 102 MET B N 1
ATOM 2709 C CA . MET B 1 102 ? -15.531 24.422 7.215 1 88.06 102 MET B CA 1
ATOM 2710 C C . MET B 1 102 ? -14.898 25.406 6.238 1 88.06 102 MET B C 1
ATOM 2712 O O . MET B 1 102 ? -15.539 26.375 5.816 1 88.06 102 MET B O 1
ATOM 2716 N N . SER B 1 103 ? -13.594 25.234 5.93 1 84.12 103 SER B N 1
ATOM 2717 C CA . SER B 1 103 ? -12.898 26.172 5.051 1 84.12 103 SER B CA 1
ATOM 2718 C C . SER B 1 103 ? -12.109 25.438 3.977 1 84.12 103 SER B C 1
ATOM 2720 O O . SER B 1 103 ? -11.852 24.234 4.102 1 84.12 103 SER B O 1
ATOM 2722 N N . GLN B 1 104 ? -11.773 26.188 2.953 1 86.44 104 GLN B N 1
ATOM 2723 C CA . GLN B 1 104 ? -10.852 25.672 1.951 1 86.44 104 GLN B CA 1
ATOM 2724 C C . GLN B 1 104 ? -9.469 25.422 2.553 1 86.44 104 GLN B C 1
ATOM 2726 O O . GLN B 1 104 ? -9.047 26.125 3.475 1 86.44 104 GLN B O 1
ATOM 2731 N N . THR B 1 105 ? -8.82 24.469 1.945 1 93.44 105 THR B N 1
ATOM 2732 C CA . THR B 1 105 ? -7.574 24.047 2.582 1 93.44 105 THR B CA 1
ATOM 2733 C C . THR B 1 105 ? -6.371 24.469 1.738 1 93.44 105 THR B C 1
ATOM 2735 O O . THR B 1 105 ? -5.223 24.281 2.148 1 93.44 105 THR B O 1
ATOM 2738 N N . ILE B 1 106 ? -6.586 25.125 0.597 1 94.06 106 ILE B N 1
ATOM 2739 C CA . ILE B 1 106 ? -5.512 25.359 -0.362 1 94.06 106 ILE B CA 1
ATOM 2740 C C . ILE B 1 106 ? -4.457 26.266 0.258 1 94.06 106 ILE B C 1
ATOM 2742 O O . ILE B 1 106 ? -3.256 26.078 0.041 1 94.06 106 ILE B O 1
ATOM 2746 N N . TRP B 1 107 ? -4.812 27.25 1.013 1 94.62 107 TRP B N 1
ATOM 2747 C CA . TRP B 1 107 ? -3.838 28.156 1.604 1 94.62 107 TRP B CA 1
ATOM 2748 C C . TRP B 1 107 ? -2.967 27.438 2.629 1 94.62 107 TRP B C 1
ATOM 2750 O O . TRP B 1 107 ? -1.751 27.641 2.668 1 94.62 107 TRP B O 1
ATOM 2760 N N . ALA B 1 108 ? -3.643 26.641 3.418 1 96.44 108 ALA B N 1
ATOM 2761 C CA . ALA B 1 108 ? -2.898 25.844 4.395 1 96.44 108 ALA B CA 1
ATOM 2762 C C . ALA B 1 108 ? -1.922 24.906 3.701 1 96.44 108 ALA B C 1
ATOM 2764 O O . ALA B 1 108 ? -0.785 24.734 4.148 1 96.44 108 ALA B O 1
ATOM 2765 N N . HIS B 1 109 ? -2.342 24.328 2.611 1 97.56 109 HIS B N 1
ATOM 2766 C CA . HIS B 1 109 ? -1.479 23.438 1.847 1 97.56 109 HIS B CA 1
ATOM 2767 C C . HIS B 1 109 ? -0.294 24.188 1.254 1 97.56 109 HIS B C 1
ATOM 2769 O O . HIS B 1 109 ? 0.832 23.688 1.255 1 97.56 109 HIS B O 1
ATOM 2775 N N . ARG B 1 110 ? -0.555 25.359 0.704 1 98.06 110 ARG B N 1
ATOM 2776 C CA . ARG B 1 110 ? 0.528 26.172 0.161 1 98.06 110 ARG B CA 1
ATOM 2777 C C . ARG B 1 110 ? 1.561 26.5 1.235 1 98.06 110 ARG B C 1
ATOM 2779 O O . ARG B 1 110 ? 2.766 26.438 0.987 1 98.06 110 ARG B O 1
ATOM 2786 N N . LEU B 1 111 ? 1.104 26.797 2.387 1 98.44 111 LEU B N 1
ATOM 2787 C CA . LEU B 1 111 ? 2.004 27.094 3.498 1 98.44 111 LEU B CA 1
ATOM 2788 C C . LEU B 1 111 ? 2.809 25.859 3.885 1 98.44 111 LEU B C 1
ATOM 2790 O O . LEU B 1 111 ? 4.008 25.953 4.156 1 98.44 111 LEU B O 1
ATOM 2794 N N . SER B 1 112 ? 2.139 24.75 3.943 1 98.56 112 SER B N 1
ATOM 2795 C CA . SER B 1 112 ? 2.807 23.5 4.281 1 98.56 112 SER B CA 1
ATOM 2796 C C . SER B 1 112 ? 3.906 23.172 3.279 1 98.56 112 SER B C 1
ATOM 2798 O O . SER B 1 112 ? 5.004 22.766 3.664 1 98.56 112 SER B O 1
ATOM 2800 N N . LEU B 1 113 ? 3.598 23.359 2.016 1 98.56 113 LEU B N 1
ATOM 2801 C CA . LEU B 1 113 ? 4.586 23.141 0.967 1 98.56 113 LEU B CA 1
ATOM 2802 C C . LEU B 1 113 ? 5.758 24.094 1.102 1 98.56 113 LEU B C 1
ATOM 2804 O O . LEU B 1 113 ? 6.918 23.688 0.987 1 98.56 113 LEU B O 1
ATOM 2808 N N . LYS B 1 114 ? 5.465 25.328 1.34 1 98.62 114 LYS B N 1
ATOM 2809 C CA . LYS B 1 114 ? 6.504 26.328 1.556 1 98.62 114 LYS B CA 1
ATOM 2810 C C . LYS B 1 114 ? 7.418 25.938 2.711 1 98.62 114 LYS B C 1
ATOM 2812 O O . LYS B 1 114 ? 8.641 26.016 2.594 1 98.62 114 LYS B O 1
ATOM 2817 N N . ALA B 1 115 ? 6.852 25.516 3.768 1 98.75 115 ALA B N 1
ATOM 2818 C CA . ALA B 1 115 ? 7.609 25.094 4.945 1 98.75 115 ALA B CA 1
ATOM 2819 C C . ALA B 1 115 ? 8.562 23.953 4.605 1 98.75 115 ALA B C 1
ATOM 2821 O O . ALA B 1 115 ? 9.727 23.969 4.996 1 98.75 115 ALA B O 1
ATOM 2822 N N . PHE B 1 116 ? 8.055 23.016 3.881 1 98.62 116 PHE B N 1
ATOM 2823 C CA . PHE B 1 116 ? 8.906 21.891 3.51 1 98.62 116 PHE B CA 1
ATOM 2824 C C . PHE B 1 116 ? 10.055 22.344 2.619 1 98.62 116 PHE B C 1
ATOM 2826 O O . PHE B 1 116 ? 11.188 21.906 2.793 1 98.62 116 PHE B O 1
ATOM 2833 N N . ASN B 1 117 ? 9.75 23.188 1.624 1 97.94 117 ASN B N 1
ATOM 2834 C CA . ASN B 1 117 ? 10.75 23.641 0.664 1 97.94 117 ASN B CA 1
ATOM 2835 C C . ASN B 1 117 ? 11.898 24.359 1.355 1 97.94 117 ASN B C 1
ATOM 2837 O O . ASN B 1 117 ? 13.055 24.25 0.931 1 97.94 117 ASN B O 1
ATOM 2841 N N . ILE B 1 118 ? 11.633 24.984 2.459 1 97.56 118 ILE B N 1
ATOM 2842 C CA . ILE B 1 118 ? 12.672 25.828 3.025 1 97.56 118 ILE B CA 1
ATOM 2843 C C . ILE B 1 118 ? 13.312 25.125 4.223 1 97.56 118 ILE B C 1
ATOM 2845 O O . ILE B 1 118 ? 14.461 25.406 4.578 1 97.56 118 ILE B O 1
ATOM 2849 N N . GLY B 1 119 ? 12.617 24.172 4.879 1 97.94 119 GLY B N 1
ATOM 2850 C CA . GLY B 1 119 ? 13.164 23.625 6.109 1 97.94 119 GLY B CA 1
ATOM 2851 C C . GLY B 1 119 ? 12.93 22.125 6.254 1 97.94 119 GLY B C 1
ATOM 2852 O O . GLY B 1 119 ? 13.227 21.547 7.297 1 97.94 119 GLY B O 1
ATOM 2853 N N . GLY B 1 120 ? 12.352 21.5 5.238 1 97.69 120 GLY B N 1
ATOM 2854 C CA . GLY B 1 120 ? 12.078 20.078 5.328 1 97.69 120 GLY B CA 1
ATOM 2855 C C . GLY B 1 120 ? 11.078 19.734 6.418 1 97.69 120 GLY B C 1
ATOM 2856 O O . GLY B 1 120 ? 10.172 20.516 6.707 1 97.69 120 GLY B O 1
ATOM 2857 N N . GLN B 1 121 ? 11.227 18.531 6.973 1 97.88 121 GLN B N 1
ATOM 2858 C CA . GLN B 1 121 ? 10.289 18.047 7.973 1 97.88 121 GLN B CA 1
ATOM 2859 C C . GLN B 1 121 ? 10.391 18.844 9.266 1 97.88 121 GLN B C 1
ATOM 2861 O O . GLN B 1 121 ? 9.422 18.953 10.023 1 97.88 121 GLN B O 1
ATOM 2866 N N . ALA B 1 122 ? 11.523 19.5 9.477 1 97.56 122 ALA B N 1
ATOM 2867 C CA . ALA B 1 122 ? 11.75 20.25 10.719 1 97.56 122 ALA B CA 1
ATOM 2868 C C . ALA B 1 122 ? 10.812 21.438 10.812 1 97.56 122 ALA B C 1
ATOM 2870 O O . ALA B 1 122 ? 10.438 21.859 11.914 1 97.56 122 ALA B O 1
ATOM 2871 N N . LEU B 1 123 ? 10.383 21.938 9.672 1 98.38 123 LEU B N 1
ATOM 2872 C CA . LEU B 1 123 ? 9.469 23.078 9.656 1 98.38 123 LEU B CA 1
ATOM 2873 C C . LEU B 1 123 ? 8.055 22.625 9.297 1 98.38 123 LEU B C 1
ATOM 2875 O O . LEU B 1 123 ? 7.078 23.156 9.836 1 98.38 123 LEU B O 1
ATOM 2879 N N . GLN B 1 124 ? 7.945 21.656 8.406 1 98.75 124 GLN B N 1
ATOM 2880 C CA . GLN B 1 124 ? 6.633 21.25 7.922 1 98.75 124 GLN B CA 1
ATOM 2881 C C . GLN B 1 124 ? 5.812 20.594 9.031 1 98.75 124 GLN B C 1
ATOM 2883 O O . GLN B 1 124 ? 4.625 20.891 9.188 1 98.75 124 GLN B O 1
ATOM 2888 N N . LEU B 1 125 ? 6.457 19.734 9.82 1 98.56 125 LEU B N 1
ATOM 2889 C CA . LEU B 1 125 ? 5.723 18.938 10.805 1 98.56 125 LEU B CA 1
ATOM 2890 C C . LEU B 1 125 ? 5.141 19.844 11.898 1 98.56 125 LEU B C 1
ATOM 2892 O O . LEU B 1 125 ? 3.949 19.766 12.195 1 98.56 125 LEU B O 1
ATOM 2896 N N . PRO B 1 126 ? 5.945 20.781 12.438 1 98.56 126 PRO B N 1
ATOM 2897 C CA . PRO B 1 126 ? 5.34 21.688 13.43 1 98.56 126 PRO B CA 1
ATOM 2898 C C . PRO B 1 126 ? 4.238 22.562 12.828 1 98.56 126 PRO B C 1
ATOM 2900 O O . PRO B 1 126 ? 3.25 22.859 13.508 1 98.56 126 PRO B O 1
ATOM 2903 N N . LEU B 1 127 ? 4.418 22.984 11.625 1 98.75 127 LEU B N 1
ATOM 2904 C CA . LEU B 1 127 ? 3.387 23.781 10.977 1 98.75 127 LEU B CA 1
ATOM 2905 C C . LEU B 1 127 ? 2.092 22.984 10.836 1 98.75 127 LEU B C 1
ATOM 2907 O O . LEU B 1 127 ? 1.014 23.484 11.164 1 98.75 127 LEU B O 1
ATOM 2911 N N . LEU B 1 128 ? 2.201 21.766 10.336 1 98.56 128 LEU B N 1
ATOM 2912 C CA . LEU B 1 128 ? 1.047 20.875 10.18 1 98.56 128 LEU B CA 1
ATOM 2913 C C . LEU B 1 128 ? 0.339 20.672 11.516 1 98.56 128 LEU B C 1
ATOM 2915 O O . LEU B 1 128 ? -0.888 20.766 11.594 1 98.56 128 LEU B O 1
ATOM 2919 N N . THR B 1 129 ? 1.123 20.406 12.484 1 98.56 129 THR B N 1
ATOM 2920 C CA . THR B 1 129 ? 0.572 20.172 13.812 1 98.56 129 THR B CA 1
ATOM 2921 C C . THR B 1 129 ? -0.222 21.375 14.289 1 98.56 129 THR B C 1
ATOM 2923 O O . THR B 1 129 ? -1.347 21.234 14.773 1 98.56 129 THR B O 1
ATOM 2926 N N . ALA B 1 130 ? 0.353 22.531 14.102 1 98.69 130 ALA B N 1
ATOM 2927 C CA . ALA B 1 130 ? -0.299 23.75 14.547 1 98.69 130 ALA B CA 1
ATOM 2928 C C . ALA B 1 130 ? -1.584 24 13.758 1 98.69 130 ALA B C 1
ATOM 2930 O O . ALA B 1 130 ? -2.596 24.422 14.328 1 98.69 130 ALA B O 1
ATOM 2931 N N . LEU B 1 131 ? -1.554 23.75 12.484 1 98.25 131 LEU B N 1
ATOM 2932 C CA . LEU B 1 131 ? -2.715 23.969 11.633 1 98.25 131 LEU B CA 1
ATOM 2933 C C . LEU B 1 131 ? -3.846 23.016 11.984 1 98.25 131 LEU B C 1
ATOM 2935 O O . LEU B 1 131 ? -5 23.422 12.125 1 98.25 131 LEU B O 1
ATOM 2939 N N . PHE B 1 132 ? -3.482 21.781 12.188 1 98 132 PHE B N 1
ATOM 2940 C CA . PHE B 1 132 ? -4.477 20.797 12.578 1 98 132 PHE B CA 1
ATOM 2941 C C . PHE B 1 132 ? -5.09 21.141 13.93 1 98 132 PHE B C 1
ATOM 2943 O O . PHE B 1 132 ? -6.309 21.078 14.094 1 98 132 PHE B O 1
ATOM 2950 N N . LYS B 1 133 ? -4.23 21.516 14.828 1 97.94 133 LYS B N 1
ATOM 2951 C CA . LYS B 1 133 ? -4.699 21.875 16.172 1 97.94 133 LYS B CA 1
ATOM 2952 C C . LYS B 1 133 ? -5.66 23.062 16.109 1 97.94 133 LYS B C 1
ATOM 2954 O O . LYS B 1 133 ? -6.734 23.016 16.703 1 97.94 133 LYS B O 1
ATOM 2959 N N . ALA B 1 134 ? -5.289 24.062 15.406 1 97.06 134 ALA B N 1
ATOM 2960 C CA . ALA B 1 134 ? -6.125 25.25 15.273 1 97.06 134 ALA B CA 1
ATOM 2961 C C . ALA B 1 134 ? -7.492 24.906 14.695 1 97.06 134 ALA B C 1
ATOM 2963 O O . ALA B 1 134 ? -8.523 25.391 15.164 1 97.06 134 ALA B O 1
ATOM 2964 N N . TYR B 1 135 ? -7.477 24.016 13.75 1 95.19 135 TYR B N 1
ATOM 2965 C CA . TYR B 1 135 ? -8.695 23.703 13.008 1 95.19 135 TYR B CA 1
ATOM 2966 C C . TYR B 1 135 ? -9.578 22.75 13.797 1 95.19 135 TYR B C 1
ATOM 2968 O O . TYR B 1 135 ? -10.773 23 13.969 1 95.19 135 TYR B O 1
ATOM 2976 N N . PHE B 1 136 ? -9.039 21.688 14.398 1 95.69 136 PHE B N 1
ATOM 2977 C CA . PHE B 1 136 ? -9.859 20.594 14.906 1 95.69 136 PHE B CA 1
ATOM 2978 C C . PHE B 1 136 ? -9.984 20.672 16.422 1 95.69 136 PHE B C 1
ATOM 2980 O O . PHE B 1 136 ? -10.922 20.125 17 1 95.69 136 PHE B O 1
ATOM 2987 N N . GLU B 1 137 ? -9.039 21.281 17.062 1 96.88 137 GLU B N 1
ATOM 2988 C CA . GLU B 1 137 ? -9.102 21.375 18.516 1 96.88 137 GLU B CA 1
ATOM 2989 C C . GLU B 1 137 ? -9.617 22.75 18.953 1 96.88 137 GLU B C 1
ATOM 2991 O O . GLU B 1 137 ? -10.422 22.859 19.875 1 96.88 137 GLU B O 1
ATOM 2996 N N . GLU B 1 138 ? -9.203 23.797 18.266 1 96.5 138 GLU B N 1
ATOM 2997 C CA . GLU B 1 138 ? -9.5 25.156 18.688 1 96.5 138 GLU B CA 1
ATOM 2998 C C . GLU B 1 138 ? -10.641 25.75 17.859 1 96.5 138 GLU B C 1
ATOM 3000 O O . GLU B 1 138 ? -11.07 26.891 18.109 1 96.5 138 GLU B O 1
ATOM 3005 N N . LYS B 1 139 ? -11.094 25.062 16.859 1 94.19 139 LYS B N 1
ATOM 3006 C CA . LYS B 1 139 ? -12.234 25.438 16.031 1 94.19 139 LYS B CA 1
ATOM 3007 C C . LYS B 1 139 ? -11.969 26.766 15.32 1 94.19 139 LYS B C 1
ATOM 3009 O O . LYS B 1 139 ? -12.883 27.594 15.172 1 94.19 139 LYS B O 1
ATOM 3014 N N . LYS B 1 140 ? -10.727 27 15.039 1 94 140 LYS B N 1
ATOM 3015 C CA . LYS B 1 140 ? -10.367 28.188 14.281 1 94 140 LYS B CA 1
ATOM 3016 C C . LYS B 1 140 ? -10.477 27.953 12.781 1 94 140 LYS B C 1
ATOM 3018 O O . LYS B 1 140 ? -10.477 26.812 12.328 1 94 140 LYS B O 1
ATOM 3023 N N . ASP B 1 141 ? -10.578 29.031 12.039 1 92.56 141 ASP B N 1
ATOM 3024 C CA . ASP B 1 141 ? -10.789 28.969 10.602 1 92.56 141 ASP B CA 1
ATOM 3025 C C . ASP B 1 141 ? -9.461 29.016 9.844 1 92.56 141 ASP B C 1
ATOM 3027 O O . ASP B 1 141 ? -8.82 30.062 9.75 1 92.56 141 ASP B O 1
ATOM 3031 N N . ILE B 1 142 ? -9.109 27.906 9.164 1 92.19 142 ILE B N 1
ATOM 3032 C CA . ILE B 1 142 ? -7.836 27.844 8.461 1 92.19 142 ILE B CA 1
ATOM 3033 C C . ILE B 1 142 ? -7.969 28.5 7.094 1 92.19 142 ILE B C 1
ATOM 3035 O O . ILE B 1 142 ? -7.031 28.484 6.289 1 92.19 142 ILE B O 1
ATOM 3039 N N . GLY B 1 143 ? -9.062 29.141 6.812 1 90.25 143 GLY B N 1
ATOM 3040 C CA . GLY B 1 143 ? -9.234 30.016 5.676 1 90.25 143 GLY B CA 1
ATOM 3041 C C . GLY B 1 143 ? -8.938 31.469 6 1 90.25 143 GLY B C 1
ATOM 3042 O O . GLY B 1 143 ? -8.953 32.344 5.113 1 90.25 143 GLY B O 1
ATOM 3043 N N . ASP B 1 144 ? -8.703 31.719 7.203 1 92.19 144 ASP B N 1
ATOM 3044 C CA . ASP B 1 144 ? -8.367 33.062 7.656 1 92.19 144 ASP B CA 1
ATOM 3045 C C . ASP B 1 144 ? -6.879 33.344 7.457 1 92.19 144 ASP B C 1
ATOM 3047 O O . ASP B 1 144 ? -6.027 32.75 8.109 1 92.19 144 ASP B O 1
ATOM 3051 N N . ILE B 1 145 ? -6.621 34.344 6.656 1 94.69 145 ILE B N 1
ATOM 3052 C CA . ILE B 1 145 ? -5.254 34.656 6.266 1 94.69 145 ILE B CA 1
ATOM 3053 C C . ILE B 1 145 ? -4.457 35.094 7.492 1 94.69 145 ILE B C 1
ATOM 3055 O O . ILE B 1 145 ? -3.262 34.781 7.598 1 94.69 145 ILE B O 1
ATOM 3059 N N . ASN B 1 146 ? -5.082 35.75 8.414 1 96.5 146 ASN B N 1
ATOM 3060 C CA . ASN B 1 146 ? -4.375 36.219 9.602 1 96.5 146 ASN B CA 1
ATOM 3061 C C . ASN B 1 146 ? -4.004 35.062 10.523 1 96.5 146 ASN B C 1
ATOM 3063 O O . ASN B 1 146 ? -2.918 35.031 11.102 1 96.5 146 ASN B O 1
ATOM 3067 N N . LEU B 1 147 ? -4.906 34.156 10.68 1 96.75 147 LEU B N 1
ATOM 3068 C CA . LEU B 1 147 ? -4.605 32.969 11.477 1 96.75 147 LEU B CA 1
ATOM 3069 C C . LEU B 1 147 ? -3.422 32.219 10.891 1 96.75 147 LEU B C 1
ATOM 3071 O O . LEU B 1 147 ? -2.496 31.828 11.617 1 96.75 147 LEU B O 1
ATOM 3075 N N . LEU B 1 148 ? -3.457 31.984 9.578 1 97.62 148 LEU B N 1
ATOM 3076 C CA . LEU B 1 148 ? -2.389 31.266 8.898 1 97.62 148 LEU B CA 1
ATOM 3077 C C . LEU B 1 148 ? -1.056 31.984 9.055 1 97.62 148 LEU B C 1
ATOM 3079 O O . LEU B 1 148 ? -0.022 31.344 9.281 1 97.62 148 LEU B O 1
ATOM 3083 N N . ALA B 1 149 ? -1.144 33.281 8.93 1 98.5 149 ALA B N 1
ATOM 3084 C CA . ALA B 1 149 ? 0.067 34.094 9.055 1 98.5 149 ALA B CA 1
ATOM 3085 C C . ALA B 1 149 ? 0.635 34 10.469 1 98.5 149 ALA B C 1
ATOM 3087 O O . ALA B 1 149 ? 1.851 33.906 10.656 1 98.5 149 ALA B O 1
ATOM 3088 N N . ASP B 1 150 ? -0.214 34.062 11.445 1 98.62 150 ASP B N 1
ATOM 3089 C CA . ASP B 1 150 ? 0.211 33.938 12.844 1 98.62 150 ASP B CA 1
ATOM 3090 C C . ASP B 1 150 ? 0.895 32.625 13.094 1 98.62 150 ASP B C 1
ATOM 3092 O O . ASP B 1 150 ? 1.958 32.562 13.719 1 98.62 150 ASP B O 1
ATOM 3096 N N . ILE B 1 151 ? 0.311 31.562 12.609 1 98.69 151 ILE B N 1
ATOM 3097 C CA . ILE B 1 151 ? 0.853 30.219 12.805 1 98.69 151 ILE B CA 1
ATOM 3098 C C . ILE B 1 151 ? 2.195 30.094 12.086 1 98.69 151 ILE B C 1
ATOM 3100 O O . ILE B 1 151 ? 3.143 29.516 12.625 1 98.69 151 ILE B O 1
ATOM 3104 N N . SER B 1 152 ? 2.277 30.609 10.852 1 98.62 152 SER B N 1
ATOM 3105 C CA . SER B 1 152 ? 3.516 30.609 10.086 1 98.62 152 SER B CA 1
ATOM 3106 C C . SER B 1 152 ? 4.66 31.234 10.867 1 98.62 152 SER B C 1
ATOM 3108 O O . SER B 1 152 ? 5.758 30.688 10.93 1 98.62 152 SER B O 1
ATOM 3110 N N . GLU B 1 153 ? 4.355 32.375 11.453 1 98.62 153 GLU B N 1
ATOM 3111 C CA . GLU B 1 153 ? 5.363 33.094 12.227 1 98.62 153 GLU B CA 1
ATOM 3112 C C . GLU B 1 153 ? 5.73 32.344 13.5 1 98.62 153 GLU B C 1
ATOM 3114 O O . GLU B 1 153 ? 6.91 32.219 13.844 1 98.62 153 GLU B O 1
ATOM 3119 N N . GLU B 1 154 ? 4.77 31.844 14.195 1 98.38 154 GLU B N 1
ATOM 3120 C CA . GLU B 1 154 ? 4.969 31.125 15.453 1 98.38 154 GLU B CA 1
ATOM 3121 C C . GLU B 1 154 ? 5.895 29.922 15.258 1 98.38 154 GLU B C 1
ATOM 3123 O O . GLU B 1 154 ? 6.762 29.672 16.094 1 98.38 154 GLU B O 1
ATOM 3128 N N . VAL B 1 155 ? 5.75 29.219 14.109 1 97.81 155 VAL B N 1
ATOM 3129 C CA . VAL B 1 155 ? 6.5 27.984 13.867 1 97.81 155 VAL B CA 1
ATOM 3130 C C . VAL B 1 155 ? 7.852 28.328 13.242 1 97.81 155 VAL B C 1
ATOM 3132 O O . VAL B 1 155 ? 8.742 27.469 13.188 1 97.81 155 VAL B O 1
ATOM 3135 N N . GLY B 1 156 ? 7.98 29.5 12.695 1 98.19 156 GLY B N 1
ATOM 3136 C CA . GLY B 1 156 ? 9.266 29.938 12.188 1 98.19 156 GLY B CA 1
ATOM 3137 C C . GLY B 1 156 ? 9.406 29.766 10.688 1 98.19 156 GLY B C 1
ATOM 3138 O O . GLY B 1 156 ? 10.523 29.734 10.164 1 98.19 156 GLY B O 1
ATOM 3139 N N . VAL B 1 157 ? 8.336 29.688 9.961 1 98 157 VAL B N 1
ATOM 3140 C CA . VAL B 1 157 ? 8.398 29.531 8.508 1 98 157 VAL B CA 1
ATOM 3141 C C . VAL B 1 157 ? 8.695 30.891 7.859 1 98 157 VAL B C 1
ATOM 3143 O O . VAL B 1 157 ? 9.625 31 7.066 1 98 157 VAL B O 1
ATOM 3146 N N . MET B 1 158 ? 7.859 31.844 8.211 1 97.69 158 MET B N 1
ATOM 3147 C CA . MET B 1 158 ? 7.941 33.219 7.738 1 97.69 158 MET B CA 1
ATOM 3148 C C . MET B 1 158 ? 7.344 34.188 8.766 1 97.69 158 MET B C 1
ATOM 3150 O O . MET B 1 158 ? 6.547 33.781 9.609 1 97.69 158 MET B O 1
ATOM 3154 N N . THR B 1 159 ? 7.789 35.5 8.602 1 98.25 159 THR B N 1
ATOM 3155 C CA . THR B 1 159 ? 7.145 36.531 9.43 1 98.25 159 THR B CA 1
ATOM 3156 C C . THR B 1 159 ? 5.676 36.688 9.039 1 98.25 159 THR B C 1
ATOM 3158 O O . THR B 1 159 ? 5.266 36.25 7.953 1 98.25 159 THR B O 1
ATOM 3161 N N . LYS B 1 160 ? 4.914 37.188 9.992 1 98.44 160 LYS B N 1
ATOM 3162 C CA . LYS B 1 160 ? 3.498 37.406 9.703 1 98.44 160 LYS B CA 1
ATOM 3163 C C . LYS B 1 160 ? 3.311 38.188 8.414 1 98.44 160 LYS B C 1
ATOM 3165 O O . LYS B 1 160 ? 2.498 37.844 7.566 1 98.44 160 LYS B O 1
ATOM 3170 N N . GLY B 1 161 ? 4.066 39.312 8.227 1 98.31 161 GLY B N 1
ATOM 3171 C CA . GLY B 1 161 ? 3.979 40.125 7.023 1 98.31 161 GLY B CA 1
ATOM 3172 C C . GLY B 1 161 ? 4.32 39.344 5.758 1 98.31 161 GLY B C 1
ATOM 3173 O O . GLY B 1 161 ? 3.609 39.438 4.758 1 98.31 161 GLY B O 1
ATOM 3174 N N . GLU B 1 162 ? 5.367 38.594 5.766 1 98.38 162 GLU B N 1
ATOM 3175 C CA . GLU B 1 162 ? 5.773 37.75 4.629 1 98.38 162 GLU B CA 1
ATOM 3176 C C . GLU B 1 162 ? 4.707 36.719 4.285 1 98.38 162 GLU B C 1
ATOM 3178 O O . GLU B 1 162 ? 4.453 36.469 3.109 1 98.38 162 GLU B O 1
ATOM 3183 N N . ALA B 1 163 ? 4.164 36.156 5.34 1 98.5 163 ALA B N 1
ATOM 3184 C CA . ALA B 1 163 ? 3.141 35.156 5.137 1 98.5 163 ALA B CA 1
ATOM 3185 C C . ALA B 1 163 ? 1.901 35.75 4.473 1 98.5 163 ALA B C 1
ATOM 3187 O O . ALA B 1 163 ? 1.308 35.125 3.588 1 98.5 163 ALA B O 1
ATOM 3188 N N . ILE B 1 164 ? 1.463 36.875 4.934 1 97.94 164 ILE B N 1
ATOM 3189 C CA . ILE B 1 164 ? 0.315 37.531 4.332 1 97.94 164 ILE B CA 1
ATOM 3190 C C . ILE B 1 164 ? 0.589 37.781 2.852 1 97.94 164 ILE B C 1
ATOM 3192 O O . ILE B 1 164 ? -0.254 37.5 1.997 1 97.94 164 ILE B O 1
ATOM 3196 N N . GLU B 1 165 ? 1.786 38.312 2.553 1 98.06 165 GLU B N 1
ATOM 3197 C CA . GLU B 1 165 ? 2.166 38.562 1.163 1 98.06 165 GLU B CA 1
ATOM 3198 C C . GLU B 1 165 ? 2.152 37.25 0.355 1 98.06 165 GLU B C 1
ATOM 3200 O O . GLU B 1 165 ? 1.663 37.219 -0.776 1 98.06 165 GLU B O 1
ATOM 3205 N N . PHE B 1 166 ? 2.727 36.281 0.895 1 97.81 166 PHE B N 1
ATOM 3206 C CA . PHE B 1 166 ? 2.781 34.969 0.266 1 97.81 166 PHE B CA 1
ATOM 3207 C C . PHE B 1 166 ? 1.38 34.438 -0.043 1 97.81 166 PHE B C 1
ATOM 3209 O O . PHE B 1 166 ? 1.101 34.031 -1.168 1 97.81 166 PHE B O 1
ATOM 3216 N N . LEU B 1 167 ? 0.474 34.562 0.934 1 96.81 167 LEU B N 1
ATOM 3217 C CA . LEU B 1 167 ? -0.865 34 0.811 1 96.81 167 LEU B CA 1
ATOM 3218 C C . LEU B 1 167 ? -1.727 34.844 -0.125 1 96.81 167 LEU B C 1
ATOM 3220 O O . LEU B 1 167 ? -2.707 34.344 -0.685 1 96.81 167 LEU B O 1
ATOM 3224 N N . GLN B 1 168 ? -1.409 36.031 -0.259 1 96.31 168 GLN B N 1
ATOM 3225 C CA . GLN B 1 168 ? -2.125 36.906 -1.188 1 96.31 168 GLN B CA 1
ATOM 3226 C C . GLN B 1 168 ? -1.655 36.688 -2.623 1 96.31 168 GLN B C 1
ATOM 3228 O O . GLN B 1 168 ? -2.316 37.125 -3.572 1 96.31 168 GLN B O 1
ATOM 3233 N N . SER B 1 169 ? -0.526 36.031 -2.76 1 97.12 169 SER B N 1
ATOM 3234 C CA . SER B 1 169 ? -0.057 35.625 -4.082 1 97.12 169 SER B CA 1
ATOM 3235 C C . SER B 1 169 ? -0.635 34.281 -4.484 1 97.12 169 SER B C 1
ATOM 3237 O O . SER B 1 169 ? -1.507 33.75 -3.799 1 97.12 169 SER B O 1
ATOM 3239 N N . ASN B 1 170 ? -0.176 33.812 -5.586 1 96.06 170 ASN B N 1
ATOM 3240 C CA . ASN B 1 170 ? -0.585 32.5 -6.031 1 96.06 170 ASN B CA 1
ATOM 3241 C C . ASN B 1 170 ? 0.581 31.516 -6.008 1 96.06 170 ASN B C 1
ATOM 3243 O O . ASN B 1 170 ? 0.513 30.438 -6.621 1 96.06 170 ASN B O 1
ATOM 3247 N N . LEU B 1 171 ? 1.566 31.906 -5.254 1 96.5 171 LEU B N 1
ATOM 3248 C CA . LEU B 1 171 ? 2.75 31.047 -5.195 1 96.5 171 LEU B CA 1
ATOM 3249 C C . LEU B 1 171 ? 2.402 29.672 -4.645 1 96.5 171 LEU B C 1
ATOM 3251 O O . LEU B 1 171 ? 1.676 29.562 -3.654 1 96.5 171 LEU B O 1
ATOM 3255 N N . HIS B 1 172 ? 2.855 28.578 -5.293 1 97.31 172 HIS B N 1
ATOM 3256 C CA . HIS B 1 172 ? 2.736 27.156 -4.949 1 97.31 172 HIS B CA 1
ATOM 3257 C C . HIS B 1 172 ? 1.309 26.656 -5.152 1 97.31 172 HIS B C 1
ATOM 3259 O O . HIS B 1 172 ? 1.009 25.5 -4.879 1 97.31 172 HIS B O 1
ATOM 3265 N N . GLU B 1 173 ? 0.385 27.5 -5.578 1 96.31 173 GLU B N 1
ATOM 3266 C CA . GLU B 1 173 ? -0.979 27.047 -5.82 1 96.31 173 GLU B CA 1
ATOM 3267 C C . GLU B 1 173 ? -1.015 25.969 -6.906 1 96.31 173 GLU B C 1
ATOM 3269 O O . GLU B 1 173 ? -1.627 24.922 -6.723 1 96.31 173 GLU B O 1
ATOM 3274 N N . ASP B 1 174 ? -0.35 26.234 -8 1 96.94 174 ASP B N 1
ATOM 3275 C CA . ASP B 1 174 ? -0.302 25.266 -9.102 1 96.94 174 ASP B CA 1
ATOM 3276 C C . ASP B 1 174 ? 0.333 23.953 -8.664 1 96.94 174 ASP B C 1
ATOM 3278 O O . ASP B 1 174 ? -0.078 22.875 -9.109 1 96.94 174 ASP B O 1
ATOM 3282 N N . GLU B 1 175 ? 1.33 24.047 -7.883 1 97.5 175 GLU B N 1
ATOM 3283 C CA . GLU B 1 175 ? 2.014 22.859 -7.391 1 97.5 175 GLU B CA 1
ATOM 3284 C C . GLU B 1 175 ? 1.086 22 -6.531 1 97.5 175 GLU B C 1
ATOM 3286 O O . GLU B 1 175 ? 1.059 20.781 -6.664 1 97.5 175 GLU B O 1
ATOM 3291 N N . VAL B 1 176 ? 0.335 22.672 -5.66 1 97.12 176 VAL B N 1
ATOM 3292 C CA . VAL B 1 176 ? -0.621 21.984 -4.809 1 97.12 176 VAL B CA 1
ATOM 3293 C C . VAL B 1 176 ? -1.66 21.266 -5.672 1 97.12 176 VAL B C 1
ATOM 3295 O O . VAL B 1 176 ? -1.963 20.094 -5.445 1 97.12 176 VAL B O 1
ATOM 3298 N N . LEU B 1 177 ? -2.166 21.938 -6.648 1 95.62 177 LEU B N 1
ATOM 3299 C CA . LEU B 1 177 ? -3.188 21.375 -7.523 1 95.62 177 LEU B CA 1
ATOM 3300 C C . LEU B 1 177 ? -2.627 20.219 -8.336 1 95.62 177 LEU B C 1
ATOM 3302 O O . LEU B 1 177 ? -3.277 19.172 -8.477 1 95.62 177 LEU B O 1
ATOM 3306 N N . LYS B 1 178 ? -1.419 20.375 -8.805 1 97.25 178 LYS B N 1
ATOM 3307 C CA . LYS B 1 178 ? -0.771 19.328 -9.586 1 97.25 178 LYS B CA 1
ATOM 3308 C C . LYS B 1 178 ? -0.542 18.078 -8.742 1 97.25 178 LYS B C 1
ATOM 3310 O O . LYS B 1 178 ? -0.815 16.969 -9.195 1 97.25 178 LYS B O 1
ATOM 3315 N N . MET B 1 179 ? -0.075 18.25 -7.578 1 97.06 179 MET B N 1
ATOM 3316 C CA . MET B 1 179 ? 0.174 17.125 -6.688 1 97.06 179 MET B CA 1
ATOM 3317 C C . MET B 1 179 ? -1.126 16.406 -6.344 1 97.06 179 MET B C 1
ATOM 3319 O O . MET B 1 179 ? -1.159 15.172 -6.27 1 97.06 179 MET B O 1
ATOM 3323 N N . THR B 1 180 ? -2.168 17.172 -6.152 1 95.88 180 THR B N 1
ATOM 3324 C CA . THR B 1 180 ? -3.479 16.594 -5.887 1 95.88 180 THR B CA 1
ATOM 3325 C C . THR B 1 180 ? -3.945 15.75 -7.07 1 95.88 180 THR B C 1
ATOM 3327 O O . THR B 1 180 ? -4.391 14.617 -6.891 1 95.88 180 THR B O 1
ATOM 3330 N N . GLU B 1 181 ? -3.736 16.25 -8.227 1 94.75 181 GLU B N 1
ATOM 3331 C CA . GLU B 1 181 ? -4.152 15.539 -9.43 1 94.75 181 GLU B CA 1
ATOM 3332 C C . GLU B 1 181 ? -3.314 14.281 -9.648 1 94.75 181 GLU B C 1
ATOM 3334 O O . GLU B 1 181 ? -3.836 13.25 -10.078 1 94.75 181 GLU B O 1
ATOM 3339 N N . GLU B 1 182 ? -2.074 14.414 -9.383 1 93.62 182 GLU B N 1
ATOM 3340 C CA . GLU B 1 182 ? -1.193 13.258 -9.508 1 93.62 182 GLU B CA 1
ATOM 3341 C C . GLU B 1 182 ? -1.608 12.148 -8.547 1 93.62 182 GLU B C 1
ATOM 3343 O O . GLU B 1 182 ? -1.587 10.969 -8.906 1 93.62 182 GLU B O 1
ATOM 3348 N N . ALA B 1 183 ? -1.932 12.555 -7.359 1 93.25 183 ALA B N 1
ATOM 3349 C CA . ALA B 1 183 ? -2.391 11.578 -6.375 1 93.25 183 ALA B CA 1
ATOM 3350 C C . ALA B 1 183 ? -3.662 10.883 -6.848 1 93.25 183 ALA B C 1
ATOM 3352 O O . ALA B 1 183 ? -3.779 9.656 -6.75 1 93.25 183 ALA B O 1
ATOM 3353 N N . LYS B 1 184 ? -4.562 11.633 -7.422 1 90.62 184 LYS B N 1
ATOM 3354 C CA . LYS B 1 184 ? -5.797 11.07 -7.965 1 90.62 184 LYS B CA 1
ATOM 3355 C C . LYS B 1 184 ? -5.508 10.117 -9.117 1 90.62 184 LYS B C 1
ATOM 3357 O O . LYS B 1 184 ? -6.105 9.039 -9.203 1 90.62 184 LYS B O 1
ATOM 3362 N N . ALA B 1 185 ? -4.605 10.539 -9.898 1 88 185 ALA B N 1
ATOM 3363 C CA . ALA B 1 185 ? -4.238 9.727 -11.055 1 88 185 ALA B CA 1
ATOM 3364 C C . ALA B 1 185 ? -3.652 8.383 -10.609 1 88 185 ALA B C 1
ATOM 3366 O O . ALA B 1 185 ? -3.777 7.383 -11.32 1 88 185 ALA B O 1
ATOM 3367 N N . LYS B 1 1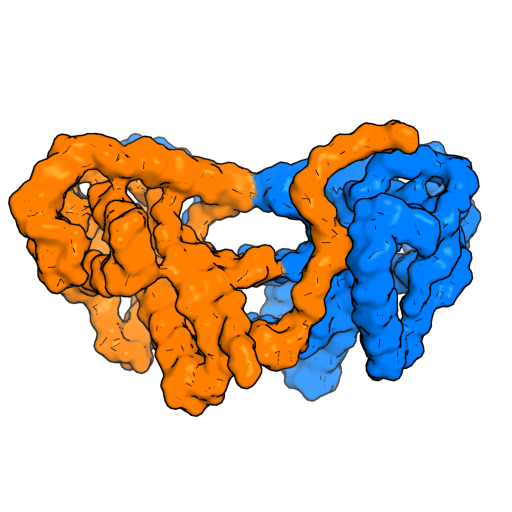86 ? -3.105 8.359 -9.453 1 85.75 186 LYS B N 1
ATOM 3368 C CA . LYS B 1 186 ? -2.512 7.141 -8.914 1 85.75 186 LYS B CA 1
ATOM 3369 C C . LYS B 1 186 ? -3.545 6.32 -8.148 1 85.75 186 LYS B C 1
ATOM 3371 O O . LYS B 1 186 ? -3.203 5.328 -7.504 1 85.75 186 LYS B O 1
ATOM 3376 N N . GLY B 1 187 ? -4.797 6.844 -8.148 1 82.38 187 GLY B N 1
ATOM 3377 C CA . GLY B 1 187 ? -5.887 6.059 -7.594 1 82.38 187 GLY B CA 1
ATOM 3378 C C . GLY B 1 187 ? -6.242 6.453 -6.172 1 82.38 187 GLY B C 1
ATOM 3379 O O . GLY B 1 187 ? -7.059 5.793 -5.523 1 82.38 187 GLY B O 1
ATOM 3380 N N . ILE B 1 188 ? -5.59 7.543 -5.734 1 87.94 188 ILE B N 1
ATOM 3381 C CA . ILE B 1 188 ? -5.914 8.008 -4.387 1 87.94 188 ILE B CA 1
ATOM 3382 C C . ILE B 1 188 ? -7.234 8.773 -4.41 1 87.94 188 ILE B C 1
ATOM 3384 O O . ILE B 1 188 ? -7.375 9.758 -5.141 1 87.94 188 ILE B O 1
ATOM 3388 N N . THR B 1 189 ? -8.18 8.266 -3.631 1 86.38 189 THR B N 1
ATOM 3389 C CA . THR B 1 189 ? -9.5 8.891 -3.604 1 86.38 189 THR B CA 1
ATOM 3390 C C . THR B 1 189 ? -9.844 9.367 -2.195 1 86.38 189 THR B C 1
ATOM 3392 O O . THR B 1 189 ? -10.859 10.039 -1.992 1 86.38 189 THR B O 1
ATOM 3395 N N . GLY B 1 190 ? -9.031 9.07 -1.224 1 90.19 190 GLY B N 1
ATOM 3396 C CA . GLY B 1 190 ? -9.211 9.453 0.169 1 90.19 190 GLY B CA 1
ATOM 3397 C C . GLY B 1 190 ? -7.895 9.625 0.908 1 90.19 190 GLY B C 1
ATOM 3398 O O . GLY B 1 190 ? -6.844 9.188 0.428 1 90.19 190 GLY B O 1
ATOM 3399 N N . VAL B 1 191 ? -7.992 10.281 1.948 1 94.38 191 VAL B N 1
ATOM 3400 C CA . VAL B 1 191 ? -6.809 10.562 2.75 1 94.38 191 VAL B CA 1
ATOM 3401 C C . VAL B 1 191 ? -7.098 10.281 4.223 1 94.38 191 VAL B C 1
ATOM 3403 O O . VAL B 1 191 ? -8.258 10.266 4.641 1 94.38 191 VAL B O 1
ATOM 3406 N N . PRO B 1 192 ? -6.062 9.938 5.027 1 96.69 192 PRO B N 1
ATOM 3407 C CA . PRO B 1 192 ? -4.637 9.969 4.691 1 96.69 192 PRO B CA 1
ATOM 3408 C C . PRO B 1 192 ? -4.172 8.711 3.961 1 96.69 192 PRO B C 1
ATOM 3410 O O . PRO B 1 192 ? -4.805 7.656 4.07 1 96.69 192 PRO B O 1
ATOM 3413 N N . VAL B 1 193 ? -3.188 8.875 3.162 1 96.31 193 VAL B N 1
ATOM 3414 C CA . VAL B 1 193 ? -2.451 7.766 2.564 1 96.31 193 VAL B CA 1
ATOM 3415 C C . VAL B 1 193 ? -0.971 7.875 2.926 1 96.31 193 VAL B C 1
ATOM 3417 O O . VAL B 1 193 ? -0.384 8.953 2.848 1 96.31 193 VAL B O 1
ATOM 3420 N N . TYR B 1 194 ? -0.333 6.789 3.355 1 97.19 194 TYR B N 1
ATOM 3421 C CA . TYR B 1 194 ? 1.076 6.746 3.729 1 97.19 194 TYR B CA 1
ATOM 3422 C C . TYR B 1 194 ? 1.87 5.879 2.758 1 97.19 194 TYR B C 1
ATOM 3424 O O . TYR B 1 194 ? 1.499 4.734 2.492 1 97.19 194 TYR B O 1
ATOM 3432 N N . VAL B 1 195 ? 2.84 6.426 2.186 1 95.62 195 VAL B N 1
ATOM 3433 C CA . VAL B 1 195 ? 3.805 5.66 1.407 1 95.62 195 VAL B CA 1
ATOM 3434 C C . VAL B 1 195 ? 5.121 5.551 2.178 1 95.62 195 VAL B C 1
ATOM 3436 O O . VAL B 1 195 ? 5.824 6.547 2.357 1 95.62 195 VAL B O 1
ATOM 3439 N N . ILE B 1 196 ? 5.449 4.344 2.631 1 94.75 196 ILE B N 1
ATOM 3440 C CA . ILE B 1 196 ? 6.598 4.141 3.508 1 94.75 196 ILE B CA 1
ATOM 3441 C C . ILE B 1 196 ? 7.684 3.371 2.764 1 94.75 196 ILE B C 1
ATOM 3443 O O . ILE B 1 196 ? 7.469 2.236 2.334 1 94.75 196 ILE B O 1
ATOM 3447 N N . ASP B 1 197 ? 8.773 4 2.672 1 91.88 197 ASP B N 1
ATOM 3448 C CA . ASP B 1 197 ? 9.969 3.42 2.068 1 91.88 197 ASP B CA 1
ATOM 3449 C C . ASP B 1 197 ? 9.672 2.887 0.668 1 91.88 197 ASP B C 1
ATOM 3451 O O . ASP B 1 197 ? 10.25 1.884 0.244 1 91.88 197 ASP B O 1
ATOM 3455 N N . GLY B 1 198 ? 8.711 3.506 0.019 1 86.31 198 GLY B N 1
ATOM 3456 C CA . GLY B 1 198 ? 8.375 3.137 -1.346 1 86.31 198 GLY B CA 1
ATOM 3457 C C . GLY B 1 198 ? 7.785 1.742 -1.458 1 86.31 198 GLY B C 1
ATOM 3458 O O . GLY B 1 198 ? 7.426 1.301 -2.551 1 86.31 198 GLY B O 1
ATOM 3459 N N . ARG B 1 199 ? 7.492 1.002 -0.381 1 82.62 199 ARG B N 1
ATOM 3460 C CA . ARG B 1 199 ? 7.148 -0.417 -0.395 1 82.62 199 ARG B CA 1
ATOM 3461 C C . ARG B 1 199 ? 5.777 -0.654 0.229 1 82.62 199 ARG B C 1
ATOM 3463 O O . ARG B 1 199 ? 5.059 -1.57 -0.172 1 82.62 199 ARG B O 1
ATOM 3470 N N . TRP B 1 200 ? 5.531 0.257 1.241 1 88 200 TRP B N 1
ATOM 3471 C CA . TRP B 1 200 ? 4.27 0.125 1.962 1 88 200 TRP B CA 1
ATOM 3472 C C . TRP B 1 200 ? 3.334 1.287 1.642 1 88 200 TRP B C 1
ATOM 3474 O O . TRP B 1 200 ? 3.744 2.449 1.677 1 88 200 TRP B O 1
ATOM 3484 N N . VAL B 1 201 ? 2.162 0.963 1.27 1 91.5 201 VAL B N 1
ATOM 3485 C CA . VAL B 1 201 ? 1.131 1.981 1.107 1 91.5 201 VAL B CA 1
ATOM 3486 C C . VAL B 1 201 ? -0.044 1.679 2.035 1 91.5 201 VAL B C 1
ATOM 3488 O O . VAL B 1 201 ? -0.635 0.598 1.965 1 91.5 201 VAL B O 1
ATOM 3491 N N . LEU B 1 202 ? -0.29 2.561 2.938 1 93.06 202 LEU B N 1
ATOM 3492 C CA . LEU B 1 202 ? -1.399 2.449 3.879 1 93.06 202 LEU B CA 1
ATOM 3493 C C . LEU B 1 202 ? -2.477 3.482 3.574 1 93.06 202 LEU B C 1
ATOM 3495 O O . LEU B 1 202 ? -2.174 4.664 3.377 1 93.06 202 LEU B O 1
ATOM 3499 N N . LYS B 1 203 ? -3.705 3.027 3.488 1 91.12 203 LYS B N 1
ATOM 3500 C CA . LYS B 1 203 ? -4.832 3.924 3.242 1 91.12 203 LYS B CA 1
ATOM 3501 C C . LYS B 1 203 ? -5.664 4.117 4.508 1 91.12 203 LYS B C 1
ATOM 3503 O O . LYS B 1 203 ? -6.02 3.146 5.176 1 91.12 203 LYS B O 1
ATOM 3508 N N . GLY B 1 204 ? -5.898 5.414 4.84 1 89.56 204 GLY B N 1
ATOM 3509 C CA . GLY B 1 204 ? -6.684 5.738 6.023 1 89.56 204 GLY B CA 1
ATOM 3510 C C . GLY B 1 204 ? -5.836 5.969 7.258 1 89.56 204 GLY B C 1
ATOM 3511 O O . GLY B 1 204 ? -4.625 5.738 7.238 1 89.56 204 GLY B O 1
ATOM 3512 N N . GLY B 1 205 ? -6.422 6.473 8.258 1 89 205 GLY B N 1
ATOM 3513 C CA . GLY B 1 205 ? -5.719 6.672 9.523 1 89 205 GLY B CA 1
ATOM 3514 C C . GLY B 1 205 ? -5.203 5.379 10.125 1 89 205 GLY B C 1
ATOM 3515 O O . GLY B 1 205 ? -5.875 4.348 10.062 1 89 205 GLY B O 1
ATOM 3516 N N . GLN B 1 206 ? -3.996 5.391 10.531 1 90 206 GLN B N 1
ATOM 3517 C CA . GLN B 1 206 ? -3.354 4.238 11.156 1 90 206 GLN B CA 1
ATOM 3518 C C . GLN B 1 206 ? -2.99 4.535 12.609 1 90 206 GLN B C 1
ATOM 3520 O O . GLN B 1 206 ? -2.678 5.676 12.961 1 90 206 GLN B O 1
ATOM 3525 N N . SER B 1 207 ? -3.023 3.484 13.422 1 91.31 207 SER B N 1
ATOM 3526 C CA . SER B 1 207 ? -2.553 3.633 14.797 1 91.31 207 SER B CA 1
ATOM 3527 C C . SER B 1 207 ? -1.03 3.639 14.867 1 91.31 207 SER B C 1
ATOM 3529 O O . SER B 1 207 ? -0.361 3.166 13.945 1 91.31 207 SER B O 1
ATOM 3531 N N . ALA B 1 208 ? -0.574 4.129 15.938 1 95.31 208 ALA B N 1
ATOM 3532 C CA . ALA B 1 208 ? 0.869 4.156 16.156 1 95.31 208 ALA B CA 1
ATOM 3533 C C . ALA B 1 208 ? 1.458 2.748 16.109 1 95.31 208 ALA B C 1
ATOM 3535 O O . ALA B 1 208 ? 2.557 2.551 15.578 1 95.31 208 ALA B O 1
ATOM 3536 N N . SER B 1 209 ? 0.743 1.808 16.594 1 92.31 209 SER B N 1
ATOM 3537 C CA . SER B 1 209 ? 1.238 0.436 16.656 1 92.31 209 SER B CA 1
ATOM 3538 C C . SER B 1 209 ? 1.518 -0.109 15.25 1 92.31 209 SER B C 1
ATOM 3540 O O . SER B 1 209 ? 2.463 -0.875 15.055 1 92.31 209 SER B O 1
ATOM 3542 N N . VAL B 1 210 ? 0.701 0.272 14.305 1 90.38 210 VAL B N 1
ATOM 3543 C CA . VAL B 1 210 ? 0.901 -0.172 12.93 1 90.38 210 VAL B CA 1
ATOM 3544 C C . VAL B 1 210 ? 2.217 0.386 12.391 1 90.38 210 VAL B C 1
ATOM 3546 O O . VAL B 1 210 ? 3.033 -0.354 11.836 1 90.38 210 VAL B O 1
ATOM 3549 N N . PHE B 1 211 ? 2.445 1.639 12.57 1 94.5 211 PHE B N 1
ATOM 3550 C CA . PHE B 1 211 ? 3.688 2.262 12.133 1 94.5 211 PHE B CA 1
ATOM 3551 C C . PHE B 1 211 ? 4.887 1.624 12.82 1 94.5 211 PHE B C 1
ATOM 3553 O O . PHE B 1 211 ? 5.895 1.327 12.18 1 94.5 211 PHE B O 1
ATOM 3560 N N . ILE B 1 212 ? 4.781 1.401 14.102 1 93.75 212 ILE B N 1
ATOM 3561 C CA . ILE B 1 212 ? 5.867 0.834 14.898 1 93.75 212 ILE B CA 1
ATOM 3562 C C . ILE B 1 212 ? 6.254 -0.533 14.336 1 93.75 212 ILE B C 1
ATOM 3564 O O . ILE B 1 212 ? 7.441 -0.833 14.18 1 93.75 212 ILE B O 1
ATOM 3568 N N . GLU B 1 213 ? 5.254 -1.297 14.078 1 89.94 213 GLU B N 1
ATOM 3569 C CA . GLU B 1 213 ? 5.531 -2.627 13.539 1 89.94 213 GLU B CA 1
ATOM 3570 C C . GLU B 1 213 ? 6.254 -2.543 12.203 1 89.94 213 GLU B C 1
ATOM 3572 O O . GLU B 1 213 ? 7.164 -3.328 11.93 1 89.94 213 GLU B O 1
ATOM 3577 N N . ILE B 1 214 ? 5.84 -1.649 11.375 1 91.12 214 ILE B N 1
ATOM 3578 C CA . ILE B 1 214 ? 6.492 -1.455 10.086 1 91.12 214 ILE B CA 1
ATOM 3579 C C . ILE B 1 214 ? 7.934 -0.998 10.297 1 91.12 214 ILE B C 1
ATOM 3581 O O . ILE B 1 214 ? 8.859 -1.513 9.664 1 91.12 214 ILE B O 1
ATOM 3585 N N . PHE B 1 215 ? 8.141 -0.077 11.227 1 94.25 215 PHE B N 1
ATOM 3586 C CA . PHE B 1 215 ? 9.477 0.443 11.5 1 94.25 215 PHE B CA 1
ATOM 3587 C C . PHE B 1 215 ? 10.383 -0.655 12.047 1 94.25 215 PHE B C 1
ATOM 3589 O O . PHE B 1 215 ? 11.562 -0.735 11.68 1 94.25 215 PHE B O 1
ATOM 3596 N N . LYS B 1 216 ? 9.852 -1.491 12.914 1 91.12 216 LYS B N 1
ATOM 3597 C CA . LYS B 1 216 ? 10.625 -2.621 13.422 1 91.12 216 LYS B CA 1
ATOM 3598 C C . LYS B 1 216 ? 11.102 -3.521 12.289 1 91.12 216 LYS B C 1
ATOM 3600 O O . LYS B 1 216 ? 12.258 -3.943 12.266 1 91.12 216 LYS B O 1
ATOM 3605 N N . LYS B 1 217 ? 10.234 -3.768 11.43 1 85.94 217 LYS B N 1
ATOM 3606 C CA . LYS B 1 217 ? 10.57 -4.621 10.297 1 85.94 217 LYS B CA 1
ATOM 3607 C C . LYS B 1 217 ? 11.656 -3.984 9.43 1 85.94 217 LYS B C 1
ATOM 3609 O O . LYS B 1 217 ? 12.594 -4.66 9 1 85.94 217 LYS B O 1
ATOM 3614 N N . LEU B 1 218 ? 11.477 -2.732 9.133 1 88.38 218 LEU B N 1
ATOM 3615 C CA . LEU B 1 218 ? 12.438 -2.012 8.305 1 88.38 218 LEU B CA 1
ATOM 3616 C C . LEU B 1 218 ? 13.805 -1.95 8.984 1 88.38 218 LEU B C 1
ATOM 3618 O O . LEU B 1 218 ? 14.836 -1.996 8.312 1 88.38 218 LEU B O 1
ATOM 3622 N N . ALA B 1 219 ? 13.766 -1.883 10.289 1 89.56 219 ALA B N 1
ATOM 3623 C CA . ALA B 1 219 ? 15.008 -1.812 11.055 1 89.56 219 ALA B CA 1
ATOM 3624 C C . ALA B 1 219 ? 15.742 -3.15 11.031 1 89.56 219 ALA B C 1
ATOM 3626 O O . ALA B 1 219 ? 16.969 -3.191 11.078 1 89.56 219 ALA B O 1
ATOM 3627 N N . SER B 1 220 ? 14.977 -4.266 11.211 1 78.06 220 SER B N 1
ATOM 3628 C CA . SER B 1 220 ? 15.562 -5.602 11.281 1 78.06 220 SER B CA 1
ATOM 3629 C C . SER B 1 220 ? 16.078 -6.047 9.914 1 78.06 220 SER B C 1
ATOM 3631 O O . SER B 1 220 ? 16.781 -7.055 9.812 1 78.06 220 SER B O 1
ATOM 3633 N N . GLY B 1 221 ? 16.047 -5.238 9 1 64.5 221 GLY B N 1
ATOM 3634 C CA . GLY B 1 221 ? 16.484 -5.656 7.68 1 64.5 221 GLY B CA 1
ATOM 3635 C C . GLY B 1 221 ? 15.57 -6.688 7.043 1 64.5 221 GLY B C 1
ATOM 3636 O O . GLY B 1 221 ? 15.836 -7.164 5.938 1 64.5 221 GLY B O 1
ATOM 3637 N N . ALA B 1 222 ? 14.766 -7.32 8.016 1 51.5 222 ALA B N 1
ATOM 3638 C CA . ALA B 1 222 ? 13.852 -8.352 7.539 1 51.5 222 ALA B CA 1
ATOM 3639 C C . ALA B 1 222 ? 13 -7.832 6.387 1 51.5 222 ALA B C 1
ATOM 3641 O O . ALA B 1 222 ? 12.164 -8.562 5.848 1 51.5 222 ALA B O 1
ATOM 3642 N N . SER B 1 223 ? 12.961 -6.492 6.527 1 47 223 SER B N 1
ATOM 3643 C CA . SER B 1 223 ? 12.25 -6.09 5.316 1 47 223 SER B CA 1
ATOM 3644 C C . SER B 1 223 ? 12.828 -6.77 4.082 1 47 223 SER B C 1
ATOM 3646 O O . SER B 1 223 ? 13.977 -7.215 4.094 1 47 223 SER B O 1
ATOM 3648 N N . SER B 1 224 ? 12.055 -7.211 3.217 1 38.75 224 SER B N 1
ATOM 3649 C CA . SER B 1 224 ? 12.57 -7.809 1.99 1 38.75 224 SER B CA 1
ATOM 3650 C C . SER B 1 224 ? 13.906 -7.188 1.591 1 38.75 224 SER B C 1
ATOM 3652 O O . SER B 1 224 ? 14.172 -6.023 1.892 1 38.75 224 SER B O 1
ATOM 3654 N N . SER B 1 225 ? 15.172 -7.922 1.783 1 33.34 225 SER B N 1
ATOM 3655 C CA . SER B 1 225 ? 16.328 -7.371 1.075 1 33.34 225 SER B CA 1
ATOM 3656 C C . SER B 1 225 ? 15.945 -6.125 0.287 1 33.34 225 SER B C 1
ATOM 3658 O O . SER B 1 225 ? 14.852 -6.051 -0.279 1 33.34 225 SER B O 1
ATOM 3660 N N . ARG B 1 226 ? 16.453 -4.758 0.755 1 33.91 226 ARG B N 1
ATOM 3661 C CA . ARG B 1 226 ? 16.531 -3.902 -0.425 1 33.91 226 ARG B CA 1
ATOM 3662 C C . ARG B 1 226 ? 16.406 -4.723 -1.705 1 33.91 226 ARG B C 1
ATOM 3664 O O . ARG B 1 226 ? 17.391 -5.246 -2.215 1 33.91 226 ARG B O 1
ATOM 3671 N N . GLY B 1 227 ? 15.852 -5.801 -1.325 1 29.14 227 GLY B N 1
ATOM 3672 C CA . GLY B 1 227 ? 15.828 -6.352 -2.672 1 29.14 227 GLY B CA 1
ATOM 3673 C C . GLY B 1 227 ? 15.688 -5.289 -3.746 1 29.14 227 GLY B C 1
ATOM 3674 O O . GLY B 1 227 ? 14.727 -4.52 -3.746 1 29.14 227 GLY B O 1
ATOM 3675 N N . SER B 1 228 ? 16.719 -4.473 -3.934 1 29.2 228 SER B N 1
ATOM 3676 C CA . SER B 1 228 ? 16.688 -4.211 -5.367 1 29.2 228 SER B CA 1
ATOM 3677 C C . SER B 1 228 ? 15.617 -5.047 -6.062 1 29.2 228 SER B C 1
ATOM 3679 O O . SER B 1 228 ? 15.539 -6.262 -5.859 1 29.2 228 SER B O 1
ATOM 3681 N N . SER B 1 229 ? 14.266 -4.82 -5.957 1 29.05 229 SER B N 1
ATOM 3682 C CA . SER B 1 229 ? 13.938 -5.617 -7.133 1 29.05 229 SER B CA 1
ATOM 3683 C C . SER B 1 229 ? 15.195 -6.07 -7.867 1 29.05 229 SER B C 1
ATOM 3685 O O . SER B 1 229 ? 15.992 -5.242 -8.312 1 29.05 229 SER B O 1
ATOM 3687 N N . PRO B 1 230 ? 16.078 -7.004 -7.109 1 28.91 230 PRO B N 1
ATOM 3688 C CA . PRO B 1 230 ? 17.125 -7.121 -8.117 1 28.91 230 PRO B CA 1
ATOM 3689 C C . PRO B 1 230 ? 16.703 -6.609 -9.484 1 28.91 230 PRO B C 1
ATOM 3691 O O . PRO B 1 230 ? 17.531 -6.492 -10.398 1 28.91 230 PRO B O 1
ATOM 3694 N N . PHE B 1 231 ? 15.469 -6.938 -9.625 1 27.38 231 PHE B N 1
ATOM 3695 C CA . PHE B 1 231 ? 14.789 -6.574 -10.867 1 27.38 231 PHE B CA 1
ATOM 3696 C C . PHE B 1 231 ? 14.227 -5.16 -10.781 1 27.38 231 PHE B C 1
ATOM 3698 O O . PHE B 1 231 ? 13.008 -4.969 -10.836 1 27.38 231 PHE B O 1
ATOM 3705 N N . MET B 1 232 ? 14.492 -4.438 -9.711 1 27.55 232 MET B N 1
ATOM 3706 C CA . MET B 1 232 ? 14.062 -3.072 -10 1 27.55 232 MET B CA 1
ATOM 3707 C C . MET B 1 232 ? 14.602 -2.605 -11.352 1 27.55 232 MET B C 1
ATOM 3709 O O . MET B 1 232 ? 15.812 -2.473 -11.523 1 27.55 232 MET B O 1
ATOM 3713 N N . PRO B 1 233 ? 13.969 -2.887 -12.305 1 28.72 233 PRO B N 1
ATOM 3714 C CA . PRO B 1 233 ? 14.586 -2.119 -13.391 1 28.72 233 PRO B CA 1
ATOM 3715 C C . PRO B 1 233 ? 14.789 -0.649 -13.031 1 28.72 233 PRO B C 1
ATOM 3717 O O . PRO B 1 233 ? 13.977 -0.068 -12.305 1 28.72 233 PRO B O 1
ATOM 3720 N N . GLN B 1 234 ? 15.883 -0.163 -12.406 1 27.08 234 GLN B N 1
ATOM 3721 C CA . GLN B 1 234 ? 16.031 1.24 -12.781 1 27.08 234 GLN B CA 1
ATOM 3722 C C . GLN B 1 234 ? 15.094 1.619 -13.914 1 27.08 234 GLN B C 1
ATOM 3724 O O . GLN B 1 234 ? 14.867 0.827 -14.828 1 27.08 234 GLN B O 1
ATOM 3729 N N . LEU B 1 235 ? 14.125 2.561 -13.523 1 28.95 235 LEU B N 1
ATOM 3730 C CA . LEU B 1 235 ? 13.492 3.158 -14.688 1 28.95 235 LEU B CA 1
ATOM 3731 C C . LEU B 1 235 ? 14.391 3.059 -15.914 1 28.95 235 LEU B C 1
ATOM 3733 O O . LEU B 1 235 ? 15.203 3.953 -16.172 1 28.95 235 LEU B O 1
ATOM 3737 N N . HIS B 1 236 ? 15.289 2.045 -15.945 1 26.91 236 HIS B N 1
ATOM 3738 C CA . HIS B 1 236 ? 15.922 2.188 -17.25 1 26.91 236 HIS B CA 1
ATOM 3739 C C . HIS B 1 236 ? 14.891 2.152 -18.375 1 26.91 236 HIS B C 1
ATOM 3741 O O . HIS B 1 236 ? 13.812 1.575 -18.219 1 26.91 236 HIS B O 1
ATOM 3747 N N . THR B 1 237 ? 15.078 2.953 -19.297 1 23.94 237 THR B N 1
ATOM 3748 C CA . THR B 1 237 ? 14.594 3.043 -20.672 1 23.94 237 THR B CA 1
ATOM 3749 C C . THR B 1 237 ? 14.242 1.659 -21.203 1 23.94 237 THR B C 1
ATOM 3751 O O . THR B 1 237 ? 15 0.707 -21.031 1 23.94 237 THR B O 1
ATOM 3754 N N . THR B 1 238 ? 12.844 1.303 -21.172 1 27.3 238 THR B N 1
ATOM 3755 C CA . THR B 1 238 ? 12.414 0.284 -22.125 1 27.3 238 THR B CA 1
ATOM 3756 C C . THR B 1 238 ? 13.539 -0.063 -23.094 1 27.3 238 THR B C 1
ATOM 3758 O O . THR B 1 238 ? 13.898 0.748 -23.953 1 27.3 238 THR B O 1
ATOM 3761 N N . THR B 1 239 ? 14.617 -0.544 -22.656 1 26.27 239 THR B N 1
ATOM 3762 C CA . THR B 1 239 ? 15.453 -0.956 -23.781 1 26.27 239 THR B CA 1
ATOM 3763 C C . THR B 1 239 ? 14.648 -1.782 -24.781 1 26.27 239 THR B C 1
ATOM 3765 O O . THR B 1 239 ? 13.914 -2.691 -24.391 1 26.27 239 THR B O 1
ATOM 3768 N N . GLN B 1 240 ? 14.508 -1.526 -25.953 1 26.14 240 GLN B N 1
ATOM 3769 C CA . GLN B 1 240 ? 14.266 -2.215 -27.219 1 26.14 240 GLN B CA 1
ATOM 3770 C C . GLN B 1 240 ? 14.781 -3.65 -27.172 1 26.14 240 GLN B C 1
ATOM 3772 O O . GLN B 1 240 ? 15.914 -3.893 -26.766 1 26.14 240 GLN B O 1
ATOM 3777 N N . CYS B 1 241 ? 13.852 -4.672 -27.031 1 31.88 241 CYS B N 1
ATOM 3778 C CA . CYS B 1 241 ? 14.211 -6.016 -27.469 1 31.88 241 CYS B CA 1
ATOM 3779 C C . CYS B 1 241 ? 15.312 -5.977 -28.516 1 31.88 241 CYS B C 1
ATOM 3781 O O . CYS B 1 241 ? 15.078 -5.559 -29.656 1 31.88 241 CYS B O 1
ATOM 3783 N N . CYS B 1 242 ? 16.547 -5.41 -28.406 1 26.52 242 CYS B N 1
ATOM 3784 C CA . CYS B 1 242 ? 17.5 -5.59 -29.484 1 26.52 242 CYS B CA 1
ATOM 3785 C C . CYS B 1 242 ? 17.875 -7.062 -29.641 1 26.52 242 CYS B C 1
ATOM 3787 O O . CYS B 1 242 ? 17.969 -7.797 -28.656 1 26.52 242 CYS B O 1
#